Protein AF-0000000066234831 (afdb_homodimer)

Structure (mmCIF, N/CA/C/O backbone):
data_AF-0000000066234831-model_v1
#
loop_
_entity.id
_entity.type
_entity.pdbx_description
1 polymer 'Tryptophan--tRNA ligase'
#
loop_
_atom_site.group_PDB
_atom_site.id
_atom_site.type_symbol
_atom_site.label_atom_id
_atom_site.label_alt_id
_atom_site.label_comp_id
_atom_site.label_asym_id
_atom_site.label_entity_id
_atom_site.label_seq_id
_atom_site.pdbx_PDB_ins_code
_atom_site.Cartn_x
_atom_site.Cartn_y
_atom_site.Cartn_z
_atom_site.occupancy
_atom_site.B_iso_or_equiv
_atom_site.auth_seq_id
_atom_site.auth_comp_id
_atom_site.auth_asym_id
_atom_site.auth_atom_id
_atom_site.pdbx_PDB_model_num
ATOM 1 N N . MET A 1 1 ? -23.703 8.008 25.609 1 49.97 1 MET A N 1
ATOM 2 C CA . MET A 1 1 ? -23.672 7.957 24.156 1 49.97 1 MET A CA 1
ATOM 3 C C . MET A 1 1 ? -22.25 8.016 23.625 1 49.97 1 MET A C 1
ATOM 5 O O . MET A 1 1 ? -21.375 8.617 24.266 1 49.97 1 MET A O 1
ATOM 9 N N . GLN A 1 2 ? -21.672 7.133 22.672 1 74.75 2 GLN A N 1
ATOM 10 C CA . GLN A 1 2 ? -20.266 7.074 22.25 1 74.75 2 GLN A CA 1
ATOM 11 C C . GLN A 1 2 ? -19.859 8.367 21.531 1 74.75 2 GLN A C 1
ATOM 13 O O . GLN A 1 2 ? -20.625 8.898 20.719 1 74.75 2 GLN A O 1
ATOM 18 N N . ARG A 1 3 ? -18.875 9.148 22.031 1 91.75 3 ARG A N 1
ATOM 19 C CA . ARG A 1 3 ? -18.359 10.375 21.422 1 91.75 3 ARG A CA 1
ATOM 20 C C . ARG A 1 3 ? -18.031 10.156 19.953 1 91.75 3 ARG A C 1
ATOM 22 O O . ARG A 1 3 ? -17.453 9.125 19.578 1 91.75 3 ARG A O 1
ATOM 29 N N . PRO A 1 4 ? -18.562 11.195 19.141 1 95.94 4 PRO A N 1
ATOM 30 C CA . PRO A 1 4 ? -18.156 11.07 17.734 1 95.94 4 PRO A CA 1
ATOM 31 C C . PRO A 1 4 ? -16.641 11.062 17.562 1 95.94 4 PRO A C 1
ATOM 33 O O . PRO A 1 4 ? -15.93 11.758 18.281 1 95.94 4 PRO A O 1
ATOM 36 N N . ARG A 1 5 ? -16.203 10.328 16.594 1 97.31 5 ARG A N 1
ATOM 37 C CA . ARG A 1 5 ? -14.766 10.195 16.344 1 97.31 5 ARG A CA 1
ATOM 38 C C . ARG A 1 5 ? -14.312 11.164 15.25 1 97.31 5 ARG A C 1
ATOM 40 O O . ARG A 1 5 ? -15.008 11.352 14.25 1 97.31 5 ARG A O 1
ATOM 47 N N . VAL A 1 6 ? -13.18 11.812 15.547 1 96.5 6 VAL A N 1
ATOM 48 C CA . VAL A 1 6 ? -12.594 12.75 14.594 1 96.5 6 VAL A CA 1
ATOM 49 C C . VAL A 1 6 ? -11.156 12.344 14.289 1 96.5 6 VAL A C 1
ATOM 51 O O . VAL A 1 6 ? -10.414 11.93 15.188 1 96.5 6 VAL A O 1
ATOM 54 N N . LEU A 1 7 ? -10.781 12.352 13.039 1 96.81 7 LEU A N 1
ATOM 55 C CA . LEU A 1 7 ? -9.414 12.102 12.609 1 96.81 7 LEU A CA 1
ATOM 56 C C . LEU A 1 7 ? -8.82 13.32 11.914 1 96.81 7 LEU A C 1
ATOM 58 O O . LEU A 1 7 ? -9.461 13.914 11.039 1 96.81 7 LEU A O 1
ATOM 62 N N . SER A 1 8 ? -7.664 13.703 12.312 1 95.06 8 SER A N 1
ATOM 63 C CA . SER A 1 8 ? -6.906 14.781 11.672 1 95.06 8 SER A CA 1
ATOM 64 C C . SER A 1 8 ? -5.418 14.445 11.617 1 95.06 8 SER A C 1
ATOM 66 O O . SER A 1 8 ? -4.957 13.523 12.289 1 95.06 8 SER A O 1
ATOM 68 N N . GLY A 1 9 ? -4.719 15.117 10.82 1 94 9 GLY A N 1
ATOM 69 C CA . GLY A 1 9 ? -3.285 14.891 10.727 1 94 9 GLY A CA 1
ATOM 70 C C . GLY A 1 9 ? -2.576 15.898 9.852 1 94 9 GLY A C 1
ATOM 71 O O . GLY A 1 9 ? -3.211 16.594 9.047 1 94 9 GLY A O 1
ATOM 72 N N . VAL A 1 10 ? -1.325 16.031 10.039 1 93.81 10 VAL A N 1
ATOM 73 C CA . VAL A 1 10 ? -0.481 16.922 9.258 1 93.81 10 VAL A CA 1
ATOM 74 C C . VAL A 1 10 ? 0.797 16.203 8.844 1 93.81 10 VAL A C 1
ATOM 76 O O . VAL A 1 10 ? 1.277 15.32 9.555 1 93.81 10 VAL A O 1
ATOM 79 N N . GLN A 1 11 ? 1.271 16.516 7.672 1 95 11 GLN A N 1
ATOM 80 C CA . GLN A 1 11 ? 2.57 16 7.242 1 95 11 GLN A CA 1
ATOM 81 C C . GLN A 1 11 ? 3.697 16.609 8.078 1 95 11 GLN A C 1
ATOM 83 O O . GLN A 1 11 ? 3.635 17.766 8.469 1 95 11 GLN A O 1
ATOM 88 N N . PRO A 1 12 ? 4.738 15.797 8.281 1 95.38 12 PRO A N 1
ATOM 89 C CA . PRO A 1 12 ? 5.898 16.312 9.016 1 95.38 12 PRO A CA 1
ATOM 90 C C . PRO A 1 12 ? 6.801 17.188 8.148 1 95.38 12 PRO A C 1
ATOM 92 O O . PRO A 1 12 ? 7.586 16.672 7.352 1 95.38 12 PRO A O 1
ATOM 95 N N . THR A 1 13 ? 6.715 18.453 8.008 1 80.25 13 THR A N 1
ATOM 96 C CA . THR A 1 13 ? 7.5 19.344 7.164 1 80.25 13 THR A CA 1
ATOM 97 C C . THR A 1 13 ? 8.469 20.172 8.008 1 80.25 13 THR A C 1
ATOM 99 O O . THR A 1 13 ? 9.32 20.875 7.465 1 80.25 13 THR A O 1
ATOM 102 N N . GLY A 1 14 ? 8.672 20.016 9.133 1 70.12 14 GLY A N 1
ATOM 103 C CA . GLY A 1 14 ? 9.539 20.797 10 1 70.12 14 GLY A CA 1
ATOM 104 C C . GLY A 1 14 ? 9.141 22.25 10.086 1 70.12 14 GLY A C 1
ATOM 105 O O . GLY A 1 14 ? 9.75 23.031 10.836 1 70.12 14 GLY A O 1
ATOM 106 N N . ALA A 1 15 ? 8.141 22.703 9.375 1 82.38 15 ALA A N 1
ATOM 107 C CA . ALA A 1 15 ? 7.863 24.141 9.305 1 82.38 15 ALA A CA 1
ATOM 108 C C . ALA A 1 15 ? 6.367 24.406 9.438 1 82.38 15 ALA A C 1
ATOM 110 O O . ALA A 1 15 ? 5.797 25.156 8.641 1 82.38 15 ALA A O 1
ATOM 111 N N . LEU A 1 16 ? 5.789 23.922 10.539 1 93.31 16 LEU A N 1
ATOM 112 C CA . LEU A 1 16 ? 4.414 24.328 10.789 1 93.31 16 LEU A CA 1
ATOM 113 C C . LEU A 1 16 ? 4.328 25.828 11.016 1 93.31 16 LEU A C 1
ATOM 115 O O . LEU A 1 16 ? 5.156 26.406 11.727 1 93.31 16 LEU A O 1
ATOM 119 N N . HIS A 1 17 ? 3.406 26.422 10.312 1 95.5 17 HIS A N 1
ATOM 120 C CA . HIS A 1 17 ? 3.295 27.875 10.383 1 95.5 17 HIS A CA 1
ATOM 121 C C . HIS A 1 17 ? 1.968 28.297 11.008 1 95.5 17 HIS A C 1
ATOM 123 O O . HIS A 1 17 ? 1.167 27.453 11.406 1 95.5 17 HIS A O 1
ATOM 129 N N . LEU A 1 18 ? 1.763 29.594 11.117 1 95.5 18 LEU A N 1
ATOM 130 C CA . LEU A 1 18 ? 0.588 30.172 11.766 1 95.5 18 LEU A CA 1
ATOM 131 C C . LEU A 1 18 ? -0.695 29.656 11.133 1 95.5 18 LEU A C 1
ATOM 133 O O . LEU A 1 18 ? -1.692 29.422 11.82 1 95.5 18 LEU A O 1
ATOM 137 N N . GLY A 1 19 ? -0.653 29.484 9.82 1 92.06 19 GLY A N 1
ATOM 138 C CA . GLY A 1 19 ? -1.815 28.953 9.125 1 92.06 19 GLY A CA 1
ATOM 139 C C . GLY A 1 19 ? -2.221 27.578 9.594 1 92.06 19 GLY A C 1
ATOM 140 O O . GLY A 1 19 ? -3.41 27.281 9.742 1 92.06 19 GLY A O 1
ATOM 141 N N . ASN A 1 20 ? -1.283 26.703 9.867 1 92.19 20 ASN A N 1
ATOM 142 C CA . ASN A 1 20 ? -1.562 25.375 10.383 1 92.19 20 ASN A CA 1
ATOM 143 C C . ASN A 1 20 ? -2.195 25.438 11.773 1 92.19 20 ASN A C 1
ATOM 145 O O . ASN A 1 20 ? -3.16 24.719 12.047 1 92.19 20 ASN A O 1
ATOM 149 N N . TRP A 1 21 ? -1.609 26.281 12.57 1 93.75 21 TRP A N 1
ATOM 150 C CA . TRP A 1 21 ? -2.043 26.375 13.961 1 93.75 21 TRP A CA 1
ATOM 151 C C . TRP A 1 21 ? -3.42 27.016 14.062 1 93.75 21 TRP A C 1
ATOM 153 O O . TRP A 1 21 ? -4.355 26.422 14.594 1 93.75 21 TRP A O 1
ATOM 163 N N . LEU A 1 22 ? -3.594 28.141 13.492 1 91.69 22 LEU A N 1
ATOM 164 C CA . LEU A 1 22 ? -4.828 28.906 13.633 1 91.69 22 LEU A CA 1
ATOM 165 C C . LEU A 1 22 ? -5.934 28.328 12.758 1 91.69 22 LEU A C 1
ATOM 167 O O . LEU A 1 22 ? -7.117 28.484 13.055 1 91.69 22 LEU A O 1
ATOM 171 N N . GLY A 1 23 ? -5.52 27.625 11.742 1 87.38 23 GLY A N 1
ATOM 172 C CA . GLY A 1 23 ? -6.492 27.094 10.797 1 87.38 23 GLY A CA 1
ATOM 173 C C . GLY A 1 23 ? -6.93 25.672 11.133 1 87.38 23 GLY A C 1
ATOM 174 O O . GLY A 1 23 ? -7.992 25.234 10.695 1 87.38 23 GLY A O 1
ATOM 175 N N . ALA A 1 24 ? -6.125 24.969 11.891 1 89.19 24 ALA A N 1
ATOM 176 C CA . ALA A 1 24 ? -6.43 23.547 12.062 1 89.19 24 ALA A CA 1
ATOM 177 C C . ALA A 1 24 ? -6.172 23.094 13.5 1 89.19 24 ALA A C 1
ATOM 179 O O . ALA A 1 24 ? -7.109 22.812 14.242 1 89.19 24 ALA A O 1
ATOM 180 N N . ILE A 1 25 ? -5.031 23.172 13.992 1 92.56 25 ILE A N 1
ATOM 181 C CA . ILE A 1 25 ? -4.633 22.547 15.25 1 92.56 25 ILE A CA 1
ATOM 182 C C . ILE A 1 25 ? -5.426 23.141 16.406 1 92.56 25 ILE A C 1
ATOM 184 O O . ILE A 1 25 ? -5.891 22.406 17.281 1 92.56 25 ILE A O 1
ATOM 188 N N . ARG A 1 26 ? -5.566 24.438 16.422 1 90.94 26 ARG A N 1
ATOM 189 C CA . ARG A 1 26 ? -6.336 25.078 17.484 1 90.94 26 ARG A CA 1
ATOM 190 C C . ARG A 1 26 ? -7.75 24.516 17.562 1 90.94 26 ARG A C 1
ATOM 192 O O . ARG A 1 26 ? -8.297 24.344 18.641 1 90.94 26 ARG A O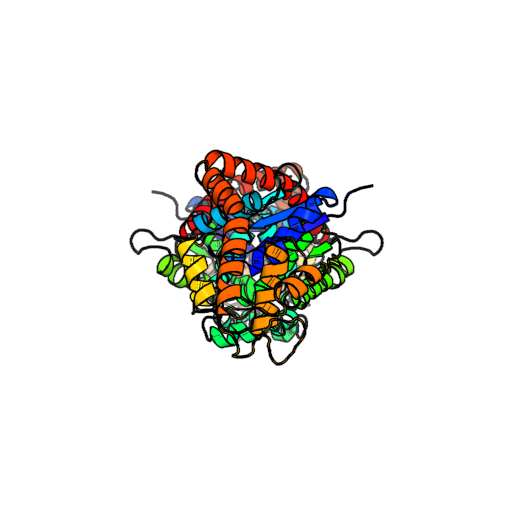 1
ATOM 199 N N . ASN A 1 27 ? -8.289 24.266 16.406 1 89.31 27 ASN A N 1
ATOM 200 C CA . ASN A 1 27 ? -9.625 23.688 16.344 1 89.31 27 ASN A CA 1
ATOM 201 C C . ASN A 1 27 ? -9.648 22.25 16.875 1 89.31 27 ASN A C 1
ATOM 203 O O . ASN A 1 27 ? -10.617 21.844 17.516 1 89.31 27 ASN A O 1
ATOM 207 N N . TRP A 1 28 ? -8.641 21.5 16.609 1 93.06 28 TRP A N 1
ATOM 208 C CA . TRP A 1 28 ? -8.539 20.141 17.125 1 93.06 28 TRP A CA 1
ATOM 209 C C . TRP A 1 28 ? -8.516 20.141 18.641 1 93.06 28 TRP A C 1
ATOM 211 O O . TRP A 1 28 ? -9.102 19.266 19.281 1 93.06 28 TRP A O 1
ATOM 221 N N . VAL A 1 29 ? -7.793 21.109 19.172 1 94.06 29 VAL A N 1
ATOM 222 C CA . VAL A 1 29 ? -7.699 21.234 20.625 1 94.06 29 VAL A CA 1
ATOM 223 C C . VAL A 1 29 ? -9.094 21.438 21.219 1 94.06 29 VAL A C 1
ATOM 225 O O . VAL A 1 29 ? -9.43 20.844 22.234 1 94.06 29 VAL A O 1
ATOM 228 N N . ASP A 1 30 ? -9.875 22.188 20.516 1 90.62 30 ASP A N 1
ATOM 229 C CA . ASP A 1 30 ? -11.234 22.453 20.984 1 90.62 30 ASP A CA 1
ATOM 230 C C . ASP A 1 30 ? -12.102 21.188 20.891 1 90.62 30 ASP A C 1
ATOM 232 O O . ASP A 1 30 ? -12.961 20.969 21.75 1 90.62 30 ASP A O 1
ATOM 236 N N . LEU A 1 31 ? -11.867 20.375 19.969 1 92.69 31 LEU A N 1
ATOM 237 C CA . LEU A 1 31 ? -12.695 19.203 19.672 1 92.69 31 LEU A CA 1
ATOM 238 C C . LEU A 1 31 ? -12.43 18.078 20.688 1 92.69 31 LEU A C 1
ATOM 240 O O . LEU A 1 31 ? -13.281 17.219 20.906 1 92.69 31 LEU A O 1
ATOM 244 N N . GLN A 1 32 ? -11.242 18.062 21.297 1 94.31 32 GLN A N 1
ATOM 245 C CA . GLN A 1 32 ? -10.82 16.891 22.062 1 94.31 32 GLN A CA 1
ATOM 246 C C . GLN A 1 32 ? -11.672 16.719 23.312 1 94.31 32 GLN A C 1
ATOM 248 O O . GLN A 1 32 ? -11.688 15.648 23.922 1 94.31 32 GLN A O 1
ATOM 253 N N . SER A 1 33 ? -12.438 17.75 23.719 1 92.56 33 SER A N 1
ATOM 254 C CA . SER A 1 33 ? -13.289 17.656 24.891 1 92.56 33 SER A CA 1
ATOM 255 C C . SER A 1 33 ? -14.633 17 24.562 1 92.56 33 SER A C 1
ATOM 257 O O . SER A 1 33 ? -15.25 16.359 25.406 1 92.56 33 SER A O 1
ATOM 259 N N . SER A 1 34 ? -15.055 17.078 23.359 1 94.62 34 SER A N 1
ATOM 260 C CA . SER A 1 34 ? -16.391 16.609 22.984 1 94.62 34 SER A CA 1
ATOM 261 C C . SER A 1 34 ? -16.312 15.414 22.031 1 94.62 34 SER A C 1
ATOM 263 O O . SER A 1 34 ? -17.312 14.727 21.812 1 94.62 34 SER A O 1
ATOM 265 N N . HIS A 1 35 ? -15.164 15.188 21.484 1 95.88 35 HIS A N 1
ATOM 266 C CA . HIS A 1 35 ? -14.992 14.133 20.5 1 95.88 35 HIS A CA 1
ATOM 267 C C . HIS A 1 35 ? -13.875 13.172 20.906 1 95.88 35 HIS A C 1
ATOM 269 O O . HIS A 1 35 ? -13.023 13.523 21.719 1 95.88 35 HIS A O 1
ATOM 275 N N . ASP A 1 36 ? -13.969 11.914 20.422 1 96.25 36 ASP A N 1
ATOM 276 C CA . ASP A 1 36 ? -12.812 11.016 20.391 1 96.25 36 ASP A CA 1
ATOM 277 C C . ASP A 1 36 ? -11.867 11.359 19.25 1 96.25 36 ASP A C 1
ATOM 279 O O . ASP A 1 36 ? -12.172 11.094 18.078 1 96.25 36 ASP A O 1
ATOM 283 N N . THR A 1 37 ? -10.742 11.93 19.609 1 96.62 37 THR A N 1
ATOM 284 C CA . THR A 1 37 ? -9.922 12.555 18.562 1 96.62 37 THR A CA 1
ATOM 285 C C . THR A 1 37 ? -8.664 11.734 18.312 1 96.62 37 THR A C 1
ATOM 287 O O . THR A 1 37 ? -7.977 11.32 19.25 1 96.62 37 THR A O 1
ATOM 290 N N . TYR A 1 38 ? -8.414 11.445 17.109 1 97.88 38 TYR A N 1
ATOM 291 C CA . TYR A 1 38 ? -7.164 10.891 16.594 1 97.88 38 TYR A CA 1
ATOM 292 C C . TYR A 1 38 ? -6.371 11.945 15.836 1 97.88 38 TYR A C 1
ATOM 294 O O . TYR A 1 38 ? -6.898 12.586 14.922 1 97.88 38 TYR A O 1
ATOM 302 N N . VAL A 1 39 ? -5.203 12.133 16.203 1 97.62 39 VAL A N 1
ATOM 303 C CA . VAL A 1 39 ? -4.324 13.094 15.547 1 97.62 39 VAL A CA 1
ATOM 304 C C . VAL A 1 39 ? -3.047 12.398 15.094 1 97.62 39 VAL A C 1
ATOM 306 O O . VAL A 1 39 ? -2.256 11.938 15.914 1 97.62 39 VAL A O 1
ATOM 309 N N . CYS A 1 40 ? -2.803 12.445 13.805 1 97.81 40 CYS A N 1
ATOM 310 C CA . CYS A 1 40 ? -1.783 11.594 13.203 1 97.81 40 CYS A CA 1
ATOM 311 C C . CYS A 1 40 ? -0.708 12.43 12.523 1 97.81 40 CYS A C 1
ATOM 313 O O . CYS A 1 40 ? -1.019 13.359 11.773 1 97.81 40 CYS A O 1
ATOM 315 N N . VAL A 1 41 ? 0.567 12.203 12.859 1 98.06 41 VAL A N 1
ATOM 316 C CA . VAL A 1 41 ? 1.643 12.688 12 1 98.06 41 VAL A CA 1
ATOM 317 C C . VAL A 1 41 ? 1.741 11.812 10.75 1 98.06 41 VAL A C 1
ATOM 319 O O . VAL A 1 41 ? 2.168 10.656 10.828 1 98.06 41 VAL A O 1
ATOM 322 N N . VAL A 1 42 ? 1.353 12.328 9.641 1 98 42 VAL A N 1
ATOM 323 C CA . VAL A 1 42 ? 1.165 11.492 8.453 1 98 42 VAL A CA 1
ATOM 324 C C . VAL A 1 42 ? 2.451 11.469 7.633 1 98 42 VAL A C 1
ATOM 326 O O . VAL A 1 42 ? 2.496 11.984 6.516 1 98 42 VAL A O 1
ATOM 329 N N . ASP A 1 43 ? 3.41 10.734 8.117 1 98.19 43 ASP A N 1
ATOM 330 C CA . ASP A 1 43 ? 4.754 10.727 7.547 1 98.19 43 ASP A CA 1
ATOM 331 C C . ASP A 1 43 ? 4.812 9.852 6.293 1 98.19 43 ASP A C 1
ATOM 333 O O . ASP A 1 43 ? 5.73 9.984 5.48 1 98.19 43 ASP A O 1
ATOM 337 N N . LEU A 1 44 ? 3.879 8.93 6.031 1 98.69 44 LEU A N 1
ATOM 338 C CA . LEU A 1 44 ? 3.826 8.195 4.773 1 98.69 44 LEU A CA 1
ATOM 339 C C . LEU A 1 44 ? 3.473 9.117 3.615 1 98.69 44 LEU A C 1
ATOM 341 O O . LEU A 1 44 ? 3.938 8.914 2.49 1 98.69 44 LEU A O 1
ATOM 345 N N . HIS A 1 45 ? 2.689 10.078 3.912 1 97.5 45 HIS A N 1
ATOM 346 C CA . HIS A 1 45 ? 2.338 11.062 2.891 1 97.5 45 HIS A CA 1
ATOM 347 C C . HIS A 1 45 ? 3.529 11.953 2.549 1 97.5 45 HIS A C 1
ATOM 349 O O . HIS A 1 45 ? 3.658 12.414 1.412 1 97.5 45 HIS A O 1
ATOM 355 N N . ALA A 1 46 ? 4.391 12.188 3.469 1 96.06 46 ALA A N 1
ATOM 356 C CA . ALA A 1 46 ? 5.5 13.125 3.322 1 96.06 46 ALA A CA 1
ATOM 357 C C . ALA A 1 46 ? 6.48 12.648 2.254 1 96.06 46 ALA A C 1
ATOM 359 O O . ALA A 1 46 ? 7.227 13.453 1.688 1 96.06 46 ALA A O 1
ATOM 360 N N . ILE A 1 47 ? 6.449 11.367 1.937 1 96.62 47 ILE A N 1
ATOM 361 C CA . ILE A 1 47 ? 7.477 10.852 1.039 1 96.62 47 ILE A CA 1
ATOM 362 C C . ILE A 1 47 ? 6.898 10.68 -0.365 1 96.62 47 ILE A C 1
ATOM 364 O O . ILE A 1 47 ? 7.52 10.062 -1.229 1 96.62 47 ILE A O 1
ATOM 368 N N . THR A 1 48 ? 5.699 11.164 -0.633 1 95.44 48 THR A N 1
ATOM 369 C CA . THR A 1 48 ? 5.109 11.133 -1.967 1 95.44 48 THR A CA 1
ATOM 370 C C . THR A 1 48 ? 5.762 12.172 -2.871 1 95.44 48 THR A C 1
ATOM 372 O O . THR A 1 48 ? 5.57 12.156 -4.09 1 95.44 48 THR A O 1
ATOM 375 N N . VAL A 1 49 ? 6.508 13.133 -2.307 1 90 49 VAL A N 1
ATOM 376 C CA . VAL A 1 49 ? 7.371 14.102 -2.979 1 90 49 VAL A CA 1
ATOM 377 C C . VAL A 1 49 ? 8.797 13.977 -2.447 1 90 49 VAL A C 1
ATOM 379 O O . VAL A 1 49 ? 9.031 13.336 -1.422 1 90 49 VAL A O 1
ATOM 382 N N . PRO A 1 50 ? 9.75 14.477 -3.215 1 89.62 50 PRO A N 1
ATOM 383 C CA . PRO A 1 50 ? 11.125 14.375 -2.713 1 89.62 50 PRO A CA 1
ATOM 384 C C . PRO A 1 50 ? 11.273 14.898 -1.284 1 89.62 50 PRO A C 1
ATOM 386 O O . PRO A 1 50 ? 10.688 15.922 -0.937 1 89.62 50 PRO A O 1
ATOM 389 N N . HIS A 1 51 ? 11.953 14.125 -0.432 1 93.06 51 HIS A N 1
ATOM 390 C CA . HIS A 1 51 ? 12.156 14.492 0.964 1 93.06 51 HIS A CA 1
ATOM 391 C C . HIS A 1 51 ? 13.609 14.273 1.39 1 93.06 51 HIS A C 1
ATOM 393 O O . HIS A 1 51 ? 14.391 13.664 0.654 1 93.06 51 HIS A O 1
ATOM 399 N N . ASP A 1 52 ? 13.969 14.875 2.479 1 94.81 52 ASP A N 1
ATOM 400 C CA . ASP A 1 52 ? 15.289 14.664 3.072 1 94.81 52 ASP A CA 1
ATOM 401 C C . ASP A 1 52 ? 15.242 13.594 4.156 1 94.81 52 ASP A C 1
ATOM 403 O O . ASP A 1 52 ? 14.75 13.836 5.262 1 94.81 52 ASP A O 1
ATOM 407 N N . PRO A 1 53 ? 15.789 12.383 3.854 1 96.56 53 PRO A N 1
ATOM 408 C CA . PRO A 1 53 ? 15.719 11.273 4.809 1 96.56 53 PRO A CA 1
ATOM 409 C C . PRO A 1 53 ? 16.359 11.609 6.156 1 96.56 53 PRO A C 1
ATOM 411 O O . PRO A 1 53 ? 15.977 11.047 7.184 1 96.56 53 PRO A O 1
ATOM 414 N N . GLU A 1 54 ? 17.266 12.523 6.188 1 96.06 54 GLU A N 1
ATOM 415 C CA . GLU A 1 54 ? 17.984 12.867 7.418 1 96.06 54 GLU A CA 1
ATOM 416 C C . GLU A 1 54 ? 17.109 13.703 8.344 1 96.06 54 GLU A C 1
ATOM 418 O O . GLU A 1 54 ? 17.406 13.844 9.531 1 96.06 54 GLU A O 1
ATOM 423 N N . ARG A 1 55 ? 16 14.188 7.805 1 96.06 55 ARG A N 1
ATOM 424 C CA . ARG A 1 55 ? 15.211 15.133 8.578 1 96.06 55 ARG A CA 1
ATOM 425 C C . ARG A 1 55 ? 13.852 14.555 8.93 1 96.06 55 ARG A C 1
ATOM 427 O O . ARG A 1 55 ? 13.172 15.047 9.828 1 96.06 55 ARG A O 1
ATOM 434 N N . LEU A 1 56 ? 13.469 13.516 8.25 1 97.25 56 LEU A N 1
ATOM 435 C CA . LEU A 1 56 ? 12.086 13.039 8.336 1 97.25 56 LEU A CA 1
ATOM 436 C C . LEU A 1 56 ? 11.734 12.625 9.758 1 97.25 56 LEU A C 1
ATOM 438 O O . LEU A 1 56 ? 10.688 13.008 10.281 1 97.25 56 LEU A O 1
ATOM 442 N N . ALA A 1 57 ? 12.594 11.844 10.445 1 96.88 57 ALA A N 1
ATOM 443 C CA . ALA A 1 57 ? 12.328 11.383 11.805 1 96.88 57 ALA A CA 1
ATOM 444 C C . ALA A 1 57 ? 12.203 12.555 12.766 1 96.88 57 ALA A C 1
ATOM 446 O O . ALA A 1 57 ? 11.258 12.625 13.555 1 96.88 57 ALA A O 1
ATOM 447 N N . GLU A 1 58 ? 13.133 13.492 12.664 1 95.81 58 GLU A N 1
ATOM 448 C CA . GLU A 1 58 ? 13.125 14.664 13.531 1 95.81 58 GLU A CA 1
ATOM 449 C C . GLU A 1 58 ? 11.898 15.539 13.273 1 95.81 58 GLU A C 1
ATOM 451 O O . GLU A 1 58 ? 11.312 16.078 14.211 1 95.81 58 GLU A O 1
ATOM 456 N N . GLU A 1 59 ? 11.555 15.688 12.047 1 96.19 59 GLU A N 1
ATOM 457 C CA . GLU A 1 59 ? 10.383 16.484 11.695 1 96.19 59 GLU A CA 1
ATOM 458 C C . GLU A 1 59 ? 9.094 15.82 12.195 1 96.19 59 GLU A C 1
ATOM 460 O O . GLU A 1 59 ? 8.148 16.5 12.578 1 96.19 59 GLU A O 1
ATOM 465 N N . SER A 1 60 ? 9.07 14.477 12.18 1 97.25 60 SER A N 1
ATOM 466 C CA . SER A 1 60 ? 7.926 13.758 12.727 1 97.25 60 SER A CA 1
ATOM 467 C C . SER A 1 60 ? 7.793 13.992 14.227 1 97.25 60 SER A C 1
ATOM 469 O O . SER A 1 60 ? 6.707 14.297 14.719 1 97.25 60 SER A O 1
ATOM 471 N N . LEU A 1 61 ? 8.906 13.922 14.953 1 96.44 61 LEU A N 1
ATOM 472 C CA . LEU A 1 61 ? 8.898 14.172 16.391 1 96.44 61 LEU A CA 1
ATOM 473 C C . LEU A 1 61 ? 8.523 15.625 16.688 1 96.44 61 LEU A C 1
ATOM 475 O O . LEU A 1 61 ? 7.75 15.891 17.609 1 96.44 61 LEU A O 1
ATOM 479 N N . SER A 1 62 ? 9.102 16.484 15.898 1 96.5 62 SER A N 1
ATOM 480 C CA . SER A 1 62 ? 8.828 17.906 16.062 1 96.5 62 SER A CA 1
ATOM 481 C C . SER A 1 62 ? 7.348 18.203 15.875 1 96.5 62 SER A C 1
ATOM 483 O O . SER A 1 62 ? 6.758 18.953 16.656 1 96.5 62 SER A O 1
ATOM 485 N N . THR A 1 63 ? 6.754 17.625 14.852 1 97.19 63 THR A N 1
ATOM 486 C CA . THR A 1 63 ? 5.336 17.828 14.578 1 97.19 63 THR A CA 1
ATOM 487 C C . THR A 1 63 ? 4.48 17.297 15.727 1 97.19 63 THR A C 1
ATOM 489 O O . THR A 1 63 ? 3.547 17.969 16.172 1 97.19 63 THR A O 1
ATOM 492 N N . ALA A 1 64 ? 4.809 16.141 16.234 1 97.19 64 ALA A N 1
ATOM 493 C CA . ALA A 1 64 ? 4.094 15.578 17.375 1 97.19 64 ALA A CA 1
ATOM 494 C C . ALA A 1 64 ? 4.23 16.469 18.609 1 97.19 64 ALA A C 1
ATOM 496 O O . ALA A 1 64 ? 3.25 16.734 19.312 1 97.19 64 ALA A O 1
ATOM 497 N N . ALA A 1 65 ? 5.461 16.953 18.844 1 97.19 65 ALA A N 1
ATOM 498 C CA . ALA A 1 65 ? 5.711 17.844 19.969 1 97.19 65 ALA A CA 1
ATOM 499 C C . ALA A 1 65 ? 4.887 19.125 19.828 1 97.19 65 ALA A C 1
ATOM 501 O O . ALA A 1 65 ? 4.375 19.656 20.828 1 97.19 65 ALA A O 1
ATOM 502 N N . LEU A 1 66 ? 4.73 19.594 18.641 1 97.31 66 LEU A N 1
ATOM 503 C CA . LEU A 1 66 ? 3.971 20.812 18.406 1 97.31 66 LEU A CA 1
ATOM 504 C C . LEU A 1 66 ? 2.482 20.578 18.641 1 97.31 66 LEU A C 1
ATOM 506 O O . LEU A 1 66 ? 1.778 21.469 19.125 1 97.31 66 LEU A O 1
ATOM 510 N N . TYR A 1 67 ? 1.946 19.312 18.281 1 97.19 67 TYR A N 1
ATOM 511 C CA . TYR A 1 67 ? 0.577 18.984 18.656 1 97.19 67 TYR A CA 1
ATOM 512 C C . TYR A 1 67 ? 0.349 19.188 20.141 1 97.19 67 TYR A C 1
ATOM 514 O O . TYR A 1 67 ? -0.598 19.859 20.547 1 97.19 67 TYR A O 1
ATOM 522 N N . LEU A 1 68 ? 1.259 18.656 20.891 1 97.69 68 LEU A N 1
ATOM 523 C CA . LEU A 1 68 ? 1.157 18.719 22.344 1 97.69 68 LEU A CA 1
ATOM 524 C C . LEU A 1 68 ? 1.332 20.141 22.844 1 97.69 68 LEU A C 1
ATOM 526 O O . LEU A 1 68 ? 0.565 20.609 23.703 1 97.69 68 LEU A O 1
ATOM 530 N N . ALA A 1 69 ? 2.314 20.828 22.266 1 97.44 69 ALA A N 1
ATOM 531 C CA . ALA A 1 69 ? 2.627 22.188 22.703 1 97.44 69 ALA A CA 1
ATOM 532 C C . ALA A 1 69 ? 1.467 23.141 22.406 1 97.44 69 ALA A C 1
ATOM 534 O O . ALA A 1 69 ? 1.253 24.109 23.125 1 97.44 69 ALA A O 1
ATOM 535 N N . CYS A 1 70 ? 0.71 22.812 21.359 1 96.88 70 CYS A N 1
ATOM 536 C CA . CYS A 1 70 ? -0.414 23.641 20.969 1 96.88 70 CYS A CA 1
ATOM 537 C C . CYS A 1 70 ? -1.648 23.344 21.797 1 96.88 70 CYS A C 1
ATOM 539 O O . CYS A 1 70 ? -2.678 24 21.656 1 96.88 70 CYS A O 1
ATOM 541 N N . GLY A 1 71 ? -1.605 22.281 22.594 1 96.81 71 GLY A N 1
ATOM 542 C CA . GLY A 1 71 ? -2.688 22.094 23.547 1 96.81 71 GLY A CA 1
ATOM 543 C C . GLY A 1 71 ? -3.357 20.734 23.438 1 96.81 71 GLY A C 1
ATOM 544 O O . GLY A 1 71 ? -4.277 20.438 24.203 1 96.81 71 GLY A O 1
ATOM 545 N N . MET A 1 72 ? -2.916 19.922 22.516 1 97.25 72 MET A N 1
ATOM 546 C CA . MET A 1 72 ? -3.453 18.562 22.469 1 97.25 72 MET A CA 1
ATOM 547 C C . MET A 1 72 ? -3.064 17.781 23.719 1 97.25 72 MET A C 1
ATOM 549 O O . MET A 1 72 ? -1.9 17.781 24.125 1 97.25 72 MET A O 1
ATOM 553 N N . ASP A 1 73 ? -4.02 17.156 24.312 1 97.56 73 ASP A N 1
ATOM 554 C CA . ASP A 1 73 ? -3.816 16.406 25.547 1 97.56 73 ASP A CA 1
ATOM 555 C C . ASP A 1 73 ? -3.775 14.906 25.281 1 97.56 73 ASP A C 1
ATOM 557 O O . ASP A 1 73 ? -4.797 14.297 24.938 1 97.56 73 ASP A O 1
ATOM 561 N N . PRO A 1 74 ? -2.631 14.297 25.5 1 97.12 74 PRO A N 1
ATOM 562 C CA . PRO A 1 74 ? -2.49 12.867 25.188 1 97.12 74 PRO A CA 1
ATOM 563 C C . PRO A 1 74 ? -3.418 11.984 26.016 1 97.12 74 PRO A C 1
ATOM 565 O O . PRO A 1 74 ? -3.598 10.805 25.703 1 97.12 74 PRO A O 1
ATOM 568 N N . ASP A 1 75 ? -3.984 12.477 27.031 1 96.12 75 ASP A N 1
ATOM 569 C CA . ASP A 1 75 ? -4.941 11.711 27.828 1 96.12 75 ASP A CA 1
ATOM 570 C C . ASP A 1 75 ? -6.336 11.766 27.219 1 96.12 75 ASP A C 1
ATOM 572 O O . ASP A 1 75 ? -7.195 10.945 27.547 1 96.12 75 ASP A O 1
ATOM 576 N N . LEU A 1 76 ? -6.57 12.742 26.375 1 95.62 76 LEU A N 1
ATOM 577 C CA . LEU A 1 76 ? -7.895 12.938 25.797 1 95.62 76 LEU A CA 1
ATOM 578 C C . LEU A 1 76 ? -7.918 12.508 24.328 1 95.62 76 LEU A C 1
ATOM 580 O O . LEU A 1 76 ? -8.992 12.289 23.766 1 95.62 76 LEU A O 1
ATOM 584 N N . CYS A 1 77 ? -6.781 12.461 23.719 1 96.38 77 CYS A N 1
ATOM 585 C CA . CYS A 1 77 ? -6.723 12.141 22.297 1 96.38 77 CYS A CA 1
ATOM 586 C C . CYS A 1 77 ? -5.602 11.148 22 1 96.38 77 CYS A C 1
ATOM 588 O O . CYS A 1 77 ? -4.73 10.922 22.844 1 96.38 77 CYS A O 1
ATOM 590 N N . SER A 1 78 ? -5.656 10.492 20.859 1 97.81 78 SER A N 1
ATOM 591 C CA . SER A 1 78 ? -4.613 9.586 20.391 1 97.81 78 SER A CA 1
ATOM 592 C C . SER A 1 78 ? -3.686 10.273 19.406 1 97.81 78 SER A C 1
ATOM 594 O O . SER A 1 78 ? -4.074 10.531 18.266 1 97.81 78 SER A O 1
ATOM 596 N N . ILE A 1 79 ? -2.514 10.594 19.844 1 98.25 79 ILE A N 1
ATOM 597 C CA . ILE A 1 79 ? -1.489 11.203 19 1 98.25 79 ILE A CA 1
ATOM 598 C C . ILE A 1 79 ? -0.466 10.141 18.578 1 98.25 79 ILE A C 1
ATOM 600 O O . ILE A 1 79 ? 0.127 9.477 19.438 1 98.25 79 ILE A O 1
ATOM 604 N N . PHE A 1 80 ? -0.291 9.953 17.297 1 98.44 80 PHE A N 1
ATOM 605 C CA . PHE A 1 80 ? 0.58 8.867 16.859 1 98.44 80 PHE A CA 1
ATOM 606 C C . PHE A 1 80 ? 1.183 9.164 15.5 1 98.44 80 PHE A C 1
ATOM 608 O O . PHE A 1 80 ? 0.828 10.156 14.859 1 98.44 80 PHE A O 1
ATOM 615 N N . VAL A 1 81 ? 2.16 8.375 15.07 1 98.5 81 VAL A N 1
ATOM 616 C CA . VAL A 1 81 ? 2.84 8.5 13.781 1 98.5 81 VAL A CA 1
ATOM 617 C C . VAL A 1 81 ? 2.289 7.469 12.805 1 98.5 81 VAL A C 1
ATOM 619 O O . VAL A 1 81 ? 2.225 6.277 13.125 1 98.5 81 VAL A O 1
ATOM 622 N N . GLN A 1 82 ? 1.921 7.863 11.664 1 98.69 82 GLN A N 1
ATOM 623 C CA . GLN A 1 82 ? 1.211 7.094 10.648 1 98.69 82 GLN A CA 1
ATOM 624 C C . GLN A 1 82 ? 1.944 5.793 10.328 1 98.69 82 GLN A C 1
ATOM 626 O O . GLN A 1 82 ? 1.353 4.715 10.375 1 98.69 82 GLN A O 1
ATOM 631 N N . SER A 1 83 ? 3.268 5.891 10.062 1 98.44 83 SER A N 1
ATOM 632 C CA . SER A 1 83 ? 4.059 4.766 9.57 1 98.44 83 SER A CA 1
ATOM 633 C C . SER A 1 83 ? 4.227 3.697 10.648 1 98.44 83 SER A C 1
ATOM 635 O O . SER A 1 83 ? 4.652 2.578 10.359 1 98.44 83 SER A O 1
ATOM 637 N N . GLN A 1 84 ? 3.859 3.998 11.867 1 98.19 84 GLN A N 1
ATOM 638 C CA . GLN A 1 84 ? 4.043 3.068 12.977 1 98.19 84 GLN A CA 1
ATOM 639 C C . GLN A 1 84 ? 2.799 2.207 13.188 1 98.19 84 GLN A C 1
ATOM 641 O O . GLN A 1 84 ? 2.791 1.313 14.031 1 98.19 84 GLN A O 1
ATOM 646 N N . VAL A 1 85 ? 1.776 2.438 12.445 1 98.38 85 VAL A N 1
ATOM 647 C CA . VAL A 1 85 ? 0.575 1.612 12.383 1 98.38 85 VAL A CA 1
ATOM 648 C C . VAL A 1 85 ? 0.454 0.978 11 1 98.38 85 VAL A C 1
ATOM 650 O O . VAL A 1 85 ? 0.044 1.638 10.047 1 98.38 85 VAL A O 1
ATOM 653 N N . SER A 1 86 ? 0.756 -0.314 10.875 1 98.19 86 SER A N 1
ATOM 654 C CA . SER A 1 86 ? 0.889 -1.001 9.594 1 98.19 86 SER A CA 1
ATOM 655 C C . SER A 1 86 ? -0.429 -1.002 8.828 1 98.19 86 SER A C 1
ATOM 657 O O . SER A 1 86 ? -0.438 -1.049 7.598 1 98.19 86 SER A O 1
ATOM 659 N N . ALA A 1 87 ? -1.531 -0.861 9.57 1 98.81 87 ALA A N 1
ATOM 660 C CA . ALA A 1 87 ? -2.865 -0.965 8.984 1 98.81 87 ALA A CA 1
ATOM 661 C C . ALA A 1 87 ? -3.07 0.084 7.895 1 98.81 87 ALA A C 1
ATOM 663 O O . ALA A 1 87 ? -3.818 -0.14 6.938 1 98.81 87 ALA A O 1
ATOM 664 N N . HIS A 1 88 ? -2.406 1.248 8.008 1 98.88 88 HIS A N 1
ATOM 665 C CA . HIS A 1 88 ? -2.559 2.309 7.02 1 98.88 88 HIS A CA 1
ATOM 666 C C . HIS A 1 88 ? -2.172 1.821 5.625 1 98.88 88 HIS A C 1
ATOM 668 O O . HIS A 1 88 ? -2.971 1.905 4.691 1 98.88 88 HIS A O 1
ATOM 674 N N . SER A 1 89 ? -0.999 1.217 5.504 1 98.88 89 SER A N 1
ATOM 675 C CA . SER A 1 89 ? -0.529 0.727 4.215 1 98.88 89 SER A CA 1
ATOM 676 C C . SER A 1 89 ? -1.337 -0.482 3.752 1 98.88 89 SER A C 1
ATOM 678 O O . SER A 1 89 ? -1.602 -0.64 2.559 1 98.88 89 SER A O 1
ATOM 680 N N . GLU A 1 90 ? -1.683 -1.358 4.688 1 98.81 90 GLU A N 1
ATOM 681 C CA . GLU A 1 90 ? -2.43 -2.566 4.352 1 98.81 90 GLU A CA 1
ATOM 682 C C . GLU A 1 90 ? -3.799 -2.227 3.77 1 98.81 90 GLU A C 1
ATOM 684 O O . GLU A 1 90 ? -4.184 -2.756 2.725 1 98.81 90 GLU A O 1
ATOM 689 N N . LEU A 1 91 ? -4.555 -1.342 4.465 1 98.94 91 LEU A N 1
ATOM 690 C CA . LEU A 1 91 ? -5.859 -0.952 3.941 1 98.94 91 LEU A CA 1
ATOM 691 C C . LEU A 1 91 ? -5.711 -0.197 2.625 1 98.94 91 LEU A C 1
ATOM 693 O O . LEU A 1 91 ? -6.551 -0.334 1.73 1 98.94 91 LEU A O 1
ATOM 697 N N . CYS A 1 92 ? -4.668 0.635 2.523 1 98.88 92 CYS A N 1
ATOM 698 C CA . CYS A 1 92 ? -4.434 1.353 1.276 1 98.88 92 CYS A CA 1
ATOM 699 C C . CYS A 1 92 ? -4.367 0.389 0.097 1 98.88 92 CYS A C 1
ATOM 701 O O . CYS A 1 92 ? -4.996 0.624 -0.937 1 98.88 92 CYS A O 1
ATOM 703 N N . TRP A 1 93 ? -3.646 -0.719 0.256 1 98.88 93 TRP A N 1
ATOM 704 C CA . TRP A 1 93 ? -3.553 -1.685 -0.834 1 98.88 93 TRP A CA 1
ATOM 705 C C . TRP A 1 93 ? -4.922 -2.26 -1.173 1 98.88 93 TRP A C 1
ATOM 707 O O . TRP A 1 93 ? -5.289 -2.361 -2.346 1 98.88 93 TRP A O 1
ATOM 717 N N . LEU A 1 94 ? -5.645 -2.682 -0.141 1 98.81 94 LEU A N 1
ATOM 718 C CA . LEU A 1 94 ? -6.965 -3.26 -0.372 1 98.81 94 LEU A CA 1
ATOM 719 C C . LEU A 1 94 ? -7.867 -2.279 -1.113 1 98.81 94 LEU A C 1
ATOM 721 O O . LEU A 1 94 ? -8.57 -2.662 -2.051 1 98.81 94 LEU A O 1
ATOM 725 N N . LEU A 1 95 ? -7.801 -1.005 -0.722 1 98.81 95 LEU A N 1
ATOM 726 C CA . LEU A 1 95 ? -8.625 0.014 -1.366 1 98.81 95 LEU A CA 1
ATOM 727 C C . LEU A 1 95 ? -8.141 0.278 -2.789 1 98.81 95 LEU A C 1
ATOM 729 O O . LEU A 1 95 ? -8.953 0.569 -3.676 1 98.81 95 LEU A O 1
ATOM 733 N N . ASN A 1 96 ? -6.82 0.239 -3.037 1 98.62 96 ASN A N 1
ATOM 734 C CA . ASN A 1 96 ? -6.285 0.383 -4.387 1 98.62 96 ASN A CA 1
ATOM 735 C C . ASN A 1 96 ? -6.938 -0.598 -5.355 1 98.62 96 ASN A C 1
ATOM 737 O O . ASN A 1 96 ? -7.184 -0.26 -6.516 1 98.62 96 ASN A O 1
ATOM 741 N N . CYS A 1 97 ? -7.223 -1.772 -4.887 1 98.12 97 CYS A N 1
ATOM 742 C CA . CYS A 1 97 ? -7.68 -2.857 -5.746 1 98.12 97 CYS A CA 1
ATOM 743 C C . CYS A 1 97 ? -9.148 -2.674 -6.121 1 98.12 97 CYS A C 1
ATOM 745 O O . CYS A 1 97 ? -9.648 -3.348 -7.023 1 98.12 97 CYS A O 1
ATOM 747 N N . VAL A 1 98 ? -9.867 -1.738 -5.512 1 97.5 98 VAL A N 1
ATOM 748 C CA . VAL A 1 98 ? -11.281 -1.547 -5.832 1 97.5 98 VAL A CA 1
ATOM 749 C C . VAL A 1 98 ? -11.5 -0.128 -6.352 1 97.5 98 VAL A C 1
ATOM 751 O O . VAL A 1 98 ? -12.617 0.229 -6.746 1 97.5 98 VAL A O 1
ATOM 754 N N . THR A 1 99 ? -10.516 0.767 -6.305 1 97.88 99 THR A N 1
ATOM 755 C CA . THR A 1 99 ? -10.641 2.156 -6.73 1 97.88 99 THR A CA 1
ATOM 756 C C . THR A 1 99 ? -10.289 2.305 -8.211 1 97.88 99 THR A C 1
ATOM 758 O O . THR A 1 99 ? -9.18 1.969 -8.625 1 97.88 99 THR A O 1
ATOM 761 N N . PRO A 1 100 ? -11.172 2.85 -9 1 97 100 PRO A N 1
ATOM 762 C CA . PRO A 1 100 ? -10.875 3.061 -10.414 1 97 100 PRO A CA 1
ATOM 763 C C . PRO A 1 100 ? -9.727 4.047 -10.633 1 97 100 PRO A C 1
ATOM 765 O O . PRO A 1 100 ? -9.695 5.109 -10.008 1 97 100 PRO A O 1
ATOM 768 N N . LEU A 1 101 ? -8.859 3.705 -11.523 1 97 101 LEU A N 1
ATOM 769 C CA . LEU A 1 101 ? -7.691 4.52 -11.844 1 97 101 LEU A CA 1
ATOM 770 C C . LEU A 1 101 ? -8.109 5.906 -12.328 1 97 101 LEU A C 1
ATOM 772 O O . LEU A 1 101 ? -7.496 6.91 -11.961 1 97 101 LEU A O 1
ATOM 776 N N . ASN A 1 102 ? -9.18 5.977 -13.062 1 95.69 102 ASN A N 1
ATOM 777 C CA . ASN A 1 102 ? -9.617 7.234 -13.656 1 95.69 102 ASN A CA 1
ATOM 778 C C . ASN A 1 102 ? -10.07 8.227 -12.594 1 95.69 102 ASN A C 1
ATOM 780 O O . ASN A 1 102 ? -10.031 9.438 -12.812 1 95.69 102 ASN A O 1
ATOM 784 N N . TRP A 1 103 ? -10.586 7.738 -11.391 1 97.12 103 TRP A N 1
ATOM 785 C CA . TRP A 1 103 ? -10.945 8.625 -10.289 1 97.12 103 TRP A CA 1
ATOM 786 C C . TRP A 1 103 ? -9.742 9.438 -9.82 1 97.12 103 TRP A C 1
ATOM 788 O O . TRP A 1 103 ? -9.867 10.625 -9.508 1 97.12 103 TRP A O 1
ATOM 798 N N . LEU A 1 104 ? -8.602 8.812 -9.805 1 97.31 104 LEU A N 1
ATOM 799 C CA . LEU A 1 104 ? -7.391 9.445 -9.297 1 97.31 104 LEU A CA 1
ATOM 800 C C . LEU A 1 104 ? -6.777 10.367 -10.344 1 97.31 104 LEU A C 1
ATOM 802 O O . LEU A 1 104 ? -6.297 11.453 -10.016 1 97.31 104 LEU A O 1
ATOM 806 N N . GLU A 1 105 ? -6.824 9.906 -11.578 1 94.88 105 GLU A N 1
ATOM 807 C CA . GLU A 1 105 ? -6.258 10.695 -12.672 1 94.88 105 GLU A CA 1
ATOM 808 C C . GLU A 1 105 ? -6.984 12.031 -12.828 1 94.88 105 GLU A C 1
ATOM 810 O O . GLU A 1 105 ? -6.422 12.992 -13.352 1 94.88 105 GLU A O 1
ATOM 815 N N . ARG A 1 106 ? -8.148 12.109 -12.328 1 93.94 106 ARG A N 1
ATOM 816 C CA . ARG A 1 106 ? -8.977 13.305 -12.492 1 93.94 106 ARG A CA 1
ATOM 817 C C . ARG A 1 106 ? -8.82 14.242 -11.297 1 93.94 106 ARG A C 1
ATOM 819 O O . ARG A 1 106 ? -9.336 15.359 -11.312 1 93.94 106 ARG A O 1
ATOM 826 N N . MET A 1 107 ? -8.133 13.844 -10.328 1 94.56 107 MET A N 1
ATOM 827 C CA . MET A 1 107 ? -7.949 14.68 -9.148 1 94.56 107 MET A CA 1
ATOM 828 C C . MET A 1 107 ? -7.172 15.945 -9.5 1 94.56 107 MET A C 1
ATOM 830 O O . MET A 1 107 ? -6.164 15.891 -10.203 1 94.56 107 MET A O 1
ATOM 834 N N . ILE A 1 108 ? -7.57 17.062 -8.984 1 92.06 108 ILE A N 1
ATOM 835 C CA . ILE A 1 108 ? -6.988 18.359 -9.273 1 92.06 108 ILE A CA 1
ATOM 836 C C . ILE A 1 108 ? -5.551 18.406 -8.75 1 92.06 108 ILE A C 1
ATOM 838 O O . ILE A 1 108 ? -4.641 18.844 -9.469 1 92.06 108 ILE A O 1
ATOM 842 N N . GLN A 1 109 ? -5.379 17.984 -7.586 1 90.44 109 GLN A N 1
ATOM 843 C CA . GLN A 1 109 ? -4.055 18.031 -6.98 1 90.44 109 GLN A CA 1
ATOM 844 C C . GLN A 1 109 ? -3.047 17.219 -7.781 1 90.44 109 GLN A C 1
ATOM 846 O O . GLN A 1 109 ? -1.906 17.641 -7.977 1 90.44 109 GLN A O 1
ATOM 851 N N . PHE A 1 110 ? -3.443 16.109 -8.258 1 92.94 110 PHE A N 1
ATOM 852 C CA . PHE A 1 110 ? -2.549 15.289 -9.062 1 92.94 110 PHE A CA 1
ATOM 853 C C . PHE A 1 110 ? -2.16 16.016 -10.344 1 92.94 110 PHE A C 1
ATOM 855 O O . PHE A 1 110 ? -0.983 16.047 -10.711 1 92.94 110 PHE A O 1
ATOM 862 N N . LYS A 1 111 ? -3.143 16.531 -10.992 1 92.25 111 LYS A N 1
ATOM 863 C CA . LYS A 1 111 ? -2.896 17.25 -12.242 1 92.25 111 LYS A CA 1
ATOM 864 C C . LYS A 1 111 ? -1.912 18.391 -12.039 1 92.25 111 LYS A C 1
ATOM 866 O O . LYS A 1 111 ? -0.967 18.547 -12.812 1 92.25 111 LYS A O 1
ATOM 871 N N . GLU A 1 112 ? -2.104 19.094 -11.016 1 88.62 112 GLU A N 1
ATOM 872 C CA . GLU A 1 112 ? -1.239 20.234 -10.727 1 88.62 112 GLU A CA 1
ATOM 873 C C . GLU A 1 112 ? 0.175 19.781 -10.375 1 88.62 112 GLU A C 1
ATOM 875 O O . GLU A 1 112 ? 1.152 20.312 -10.906 1 88.62 112 GLU A O 1
ATOM 880 N N . LYS A 1 113 ? 0.269 18.781 -9.602 1 86.38 113 LYS A N 1
ATOM 881 C CA . LYS A 1 113 ? 1.571 18.328 -9.125 1 86.38 113 LYS A CA 1
ATOM 882 C C . LYS A 1 113 ? 2.314 17.562 -10.211 1 86.38 113 LYS A C 1
ATOM 884 O O . LYS A 1 113 ? 3.545 17.609 -10.281 1 86.38 113 LYS A O 1
ATOM 889 N N . SER A 1 114 ? 1.566 16.812 -10.945 1 87.94 114 SER A N 1
ATOM 890 C CA . SER A 1 114 ? 2.182 16 -11.992 1 87.94 114 SER A CA 1
ATOM 891 C C . SER A 1 114 ? 2.842 16.891 -13.047 1 87.94 114 SER A C 1
ATOM 893 O O . SER A 1 114 ? 3.885 16.531 -13.602 1 87.94 114 SER A O 1
ATOM 895 N N . VAL A 1 115 ? 2.256 18 -13.383 1 85.31 115 VAL A N 1
ATOM 896 C CA . VAL A 1 115 ? 2.822 18.953 -14.336 1 85.31 115 VAL A CA 1
ATOM 897 C C . VAL A 1 115 ? 4.156 19.469 -13.805 1 85.31 115 VAL A C 1
ATOM 899 O O . VAL A 1 115 ? 5.129 19.578 -14.562 1 85.31 115 VAL A O 1
ATOM 902 N N . LYS A 1 116 ? 4.273 19.641 -12.57 1 82.56 116 LYS A N 1
ATOM 903 C CA . LYS A 1 116 ? 5.477 20.188 -11.945 1 82.56 116 LYS A CA 1
ATOM 904 C C . LYS A 1 116 ? 6.59 19.141 -11.898 1 82.56 116 LYS A C 1
ATOM 906 O O . LYS A 1 116 ? 7.762 19.469 -12.094 1 82.56 116 LYS A O 1
ATOM 911 N N . GLN A 1 117 ? 6.246 17.922 -11.711 1 85 117 GLN A N 1
ATOM 912 C CA . GLN A 1 117 ? 7.238 16.875 -11.508 1 85 117 GLN A CA 1
ATOM 913 C C . GLN A 1 117 ? 7.637 16.234 -12.836 1 85 117 GLN A C 1
ATOM 915 O O . GLN A 1 117 ? 8.695 15.602 -12.938 1 85 117 GLN A O 1
ATOM 920 N N . GLY A 1 118 ? 6.828 16.328 -13.883 1 83.19 118 GLY A N 1
ATOM 921 C CA . GLY A 1 118 ? 7.148 15.797 -15.195 1 83.19 118 GLY A CA 1
ATOM 922 C C . GLY A 1 118 ? 7.262 14.281 -15.211 1 83.19 118 GLY A C 1
ATOM 923 O O . GLY A 1 118 ? 6.367 13.586 -14.727 1 83.19 118 GLY A O 1
ATOM 924 N N . ASP A 1 119 ? 8.43 13.781 -15.734 1 81.44 119 ASP A N 1
ATOM 925 C CA . ASP A 1 119 ? 8.633 12.352 -15.945 1 81.44 119 ASP A CA 1
ATOM 926 C C . ASP A 1 119 ? 8.961 11.648 -14.625 1 81.44 119 ASP A C 1
ATOM 928 O O . ASP A 1 119 ? 8.953 10.422 -14.555 1 81.44 119 ASP A O 1
ATOM 932 N N . ASN A 1 120 ? 9.039 12.359 -13.594 1 86.88 120 ASN A N 1
ATOM 933 C CA . ASN A 1 120 ? 9.445 11.773 -12.32 1 86.88 120 ASN A CA 1
ATOM 934 C C . ASN A 1 120 ? 8.258 11.625 -11.367 1 86.88 120 ASN A C 1
ATOM 936 O O . ASN A 1 120 ? 8.438 11.266 -10.203 1 86.88 120 ASN A O 1
ATOM 940 N N . VAL A 1 121 ? 7.121 11.852 -11.922 1 93.19 121 VAL A N 1
ATOM 941 C CA . VAL A 1 121 ? 5.926 11.68 -11.102 1 93.19 121 VAL A CA 1
ATOM 942 C C . VAL A 1 121 ? 5.84 10.242 -10.609 1 93.19 121 VAL A C 1
ATOM 944 O O . VAL A 1 121 ? 5.922 9.297 -11.398 1 93.19 121 VAL A O 1
ATOM 947 N N . SER A 1 122 ? 5.77 10.086 -9.328 1 96.25 122 SER A N 1
ATOM 948 C CA . SER A 1 122 ? 5.75 8.75 -8.758 1 96.25 122 SER A CA 1
ATOM 949 C C . SER A 1 122 ? 4.328 8.195 -8.695 1 96.25 122 SER A C 1
ATOM 951 O O . SER A 1 122 ? 3.359 8.953 -8.734 1 96.25 122 SER A O 1
ATOM 953 N N . VAL A 1 123 ? 4.199 6.887 -8.555 1 97.25 123 VAL A N 1
ATOM 954 C CA . VAL A 1 123 ? 2.92 6.223 -8.344 1 97.25 123 VAL A CA 1
ATOM 955 C C . VAL A 1 123 ? 2.307 6.684 -7.023 1 97.25 123 VAL A C 1
ATOM 957 O O . VAL A 1 123 ? 1.088 6.836 -6.918 1 97.25 123 VAL A O 1
ATOM 960 N N . GLY A 1 124 ? 3.16 6.938 -6.031 1 97.62 124 GLY A N 1
ATOM 961 C CA . GLY A 1 124 ? 2.699 7.414 -4.738 1 97.62 124 GLY A CA 1
ATOM 962 C C . GLY A 1 124 ? 1.965 8.742 -4.82 1 97.62 124 GLY A C 1
ATOM 963 O O . GLY A 1 124 ? 0.98 8.953 -4.109 1 97.62 124 GLY A O 1
ATOM 964 N N . LEU A 1 125 ? 2.412 9.609 -5.699 1 96.69 125 LEU A N 1
ATOM 965 C CA . LEU A 1 125 ? 1.758 10.898 -5.871 1 96.69 125 LEU A CA 1
ATOM 966 C C . LEU A 1 125 ? 0.364 10.727 -6.465 1 96.69 125 LEU A C 1
ATOM 968 O O . LEU A 1 125 ? -0.56 11.469 -6.113 1 96.69 125 LEU A O 1
ATOM 972 N N . LEU A 1 126 ? 0.216 9.789 -7.312 1 96.88 126 LEU A N 1
ATOM 973 C CA . LEU A 1 126 ? -1.089 9.492 -7.891 1 96.88 126 LEU A CA 1
ATOM 974 C C . LEU A 1 126 ? -2.018 8.867 -6.855 1 96.88 126 LEU A C 1
ATOM 976 O O . LEU A 1 126 ? -3.195 9.219 -6.781 1 96.88 126 LEU A O 1
ATOM 980 N N . ASP A 1 127 ? -1.443 8.047 -6.07 1 96.38 127 ASP A N 1
ATOM 981 C CA . ASP A 1 127 ? -2.219 7.102 -5.277 1 96.38 127 ASP A CA 1
ATOM 982 C C . ASP A 1 127 ? -2.406 7.605 -3.846 1 96.38 127 ASP A C 1
ATOM 984 O O . ASP A 1 127 ? -3.158 7.012 -3.068 1 96.38 127 ASP A O 1
ATOM 988 N N . TYR A 1 128 ? -1.8 8.711 -3.438 1 97.5 128 TYR A N 1
ATOM 989 C CA . TYR A 1 128 ? -1.815 9.148 -2.045 1 97.5 128 TYR A CA 1
ATOM 990 C C . TYR A 1 128 ? -3.23 9.5 -1.599 1 97.5 128 TYR A C 1
ATOM 992 O O . TYR A 1 128 ? -3.559 9.398 -0.414 1 97.5 128 TYR A O 1
ATOM 1000 N N . PRO A 1 129 ? -4.215 9.906 -2.49 1 98.06 129 PRO A N 1
ATOM 1001 C CA . PRO A 1 129 ? -5.586 10.109 -2.02 1 98.06 129 PRO A CA 1
ATOM 1002 C C . PRO A 1 129 ? -6.223 8.828 -1.483 1 98.06 129 PRO A C 1
ATOM 1004 O O . PRO A 1 129 ? -7.07 8.883 -0.588 1 98.06 129 PRO A O 1
ATOM 1007 N N . VAL A 1 130 ? -5.848 7.688 -2.045 1 98.75 130 VAL A N 1
ATOM 1008 C CA . VAL A 1 130 ? -6.348 6.418 -1.531 1 98.75 130 VAL A CA 1
ATOM 1009 C C . VAL A 1 130 ? -5.746 6.141 -0.156 1 98.75 130 VAL A C 1
ATOM 1011 O O . VAL A 1 130 ? -6.422 5.613 0.73 1 98.75 130 VAL A O 1
ATOM 1014 N N . LEU A 1 131 ? -4.414 6.445 0.025 1 98.75 131 LEU A N 1
ATOM 1015 C CA . LEU A 1 131 ? -3.822 6.348 1.354 1 98.75 131 LEU A CA 1
ATOM 1016 C C . LEU A 1 131 ? -4.562 7.238 2.348 1 98.75 131 LEU A C 1
ATOM 1018 O O . LEU A 1 131 ? -4.801 6.84 3.49 1 98.75 131 LEU A O 1
ATOM 1022 N N . MET A 1 132 ? -4.926 8.453 1.932 1 98.19 132 MET A N 1
ATOM 1023 C CA . MET A 1 132 ? -5.703 9.344 2.789 1 98.19 132 MET A CA 1
ATOM 1024 C C . MET A 1 132 ? -7.039 8.719 3.16 1 98.19 132 MET A C 1
ATOM 1026 O O . MET A 1 132 ? -7.469 8.789 4.312 1 98.19 132 MET A O 1
ATOM 1030 N N . ALA A 1 133 ? -7.707 8.117 2.162 1 98.69 133 ALA A N 1
ATOM 1031 C CA . ALA A 1 133 ? -8.945 7.402 2.441 1 98.69 133 ALA A CA 1
ATOM 1032 C C . ALA A 1 133 ? -8.727 6.312 3.486 1 98.69 133 ALA A C 1
ATOM 1034 O O . ALA A 1 133 ? -9.516 6.172 4.422 1 98.69 133 ALA A O 1
ATOM 1035 N N . ALA A 1 134 ? -7.66 5.547 3.33 1 98.88 134 ALA A N 1
ATOM 1036 C CA . ALA A 1 134 ? -7.332 4.512 4.309 1 98.88 134 ALA A CA 1
ATOM 1037 C C . ALA A 1 134 ? -7.137 5.113 5.695 1 98.88 134 ALA A C 1
ATOM 1039 O O . ALA A 1 134 ? -7.641 4.578 6.688 1 98.88 134 ALA A O 1
ATOM 1040 N N . ASP A 1 135 ? -6.402 6.238 5.793 1 98.5 135 ASP A N 1
ATOM 1041 C CA . ASP A 1 135 ? -6.164 6.918 7.062 1 98.5 135 ASP A CA 1
ATOM 1042 C C . ASP A 1 135 ? -7.48 7.242 7.766 1 98.5 135 ASP A C 1
ATOM 1044 O O . ASP A 1 135 ? -7.602 7.07 8.977 1 98.5 135 ASP A O 1
ATOM 1048 N N . ILE A 1 136 ? -8.414 7.703 6.992 1 98.19 136 ILE A N 1
ATOM 1049 C CA . ILE A 1 136 ? -9.688 8.164 7.527 1 98.19 136 ILE A CA 1
ATOM 1050 C C . ILE A 1 136 ? -10.547 6.969 7.934 1 98.19 136 ILE A C 1
ATOM 1052 O O . ILE A 1 136 ? -11.055 6.914 9.055 1 98.19 136 ILE A O 1
ATOM 1056 N N . LEU A 1 137 ? -10.664 6 7.109 1 98.81 137 LEU A N 1
ATOM 1057 C CA . LEU A 1 137 ? -11.633 4.918 7.25 1 98.81 137 LEU A CA 1
ATOM 1058 C C . LEU A 1 137 ? -11.195 3.93 8.328 1 98.81 137 LEU A C 1
ATOM 1060 O O . LEU A 1 137 ? -12.031 3.273 8.953 1 98.81 137 LEU A O 1
ATOM 1064 N N . LEU A 1 138 ? -9.914 3.803 8.609 1 98.81 138 LEU A N 1
ATOM 1065 C CA . LEU A 1 138 ? -9.375 2.871 9.594 1 98.81 138 LEU A CA 1
ATOM 1066 C C . LEU A 1 138 ? -9.945 3.154 10.977 1 98.81 138 LEU A C 1
ATOM 1068 O O . LEU A 1 138 ? -10.07 2.244 11.797 1 98.81 138 LEU A O 1
ATOM 1072 N N . TYR A 1 139 ? -10.281 4.371 11.273 1 98.44 139 TYR A N 1
ATOM 1073 C CA . TYR A 1 139 ? -10.594 4.738 12.648 1 98.44 139 TYR A CA 1
ATOM 1074 C C . TYR A 1 139 ? -12.086 4.996 12.828 1 98.44 139 TYR A C 1
ATOM 1076 O O . TYR A 1 139 ? -12.5 5.641 13.789 1 98.44 139 TYR A O 1
ATOM 1084 N N . ASP A 1 140 ? -12.859 4.555 11.836 1 97.44 140 ASP A N 1
ATOM 1085 C CA . ASP A 1 140 ? -14.305 4.727 11.898 1 97.44 140 ASP A CA 1
ATOM 1086 C C . ASP A 1 140 ? -14.672 6.172 12.234 1 97.44 140 ASP A C 1
ATOM 1088 O O . ASP A 1 140 ? -15.484 6.418 13.133 1 97.44 140 ASP A O 1
ATOM 1092 N N . ALA A 1 141 ? -14.031 7.07 11.555 1 97 141 ALA A N 1
ATOM 1093 C CA . ALA A 1 141 ? -14.242 8.492 11.82 1 97 141 ALA A CA 1
ATOM 1094 C C . ALA A 1 141 ? -15.656 8.922 11.438 1 97 141 ALA A C 1
ATOM 1096 O O . ALA A 1 141 ? -16.141 8.586 10.359 1 97 141 ALA A O 1
ATOM 1097 N N . ASP A 1 142 ? -16.344 9.617 12.344 1 97.19 142 ASP A N 1
ATOM 1098 C CA . ASP A 1 142 ? -17.625 10.25 12.039 1 97.19 142 ASP A CA 1
ATOM 1099 C C . ASP A 1 142 ? -17.422 11.547 11.25 1 97.19 142 ASP A C 1
ATOM 1101 O O . ASP A 1 142 ? -18.156 11.812 10.289 1 97.19 142 ASP A O 1
ATOM 1105 N N . LEU A 1 143 ? -16.422 12.266 11.672 1 95.62 143 LEU A N 1
ATOM 1106 C CA . LEU A 1 143 ? -16.172 13.602 11.125 1 95.62 143 LEU A CA 1
ATOM 1107 C C . LEU A 1 143 ? -14.695 13.766 10.781 1 95.62 143 LEU A C 1
ATOM 1109 O O . LEU A 1 143 ? -13.82 13.234 11.469 1 95.62 143 LEU A O 1
ATOM 1113 N N . VAL A 1 144 ? -14.453 14.43 9.734 1 95.81 144 VAL A N 1
ATOM 1114 C CA . VAL A 1 144 ? -13.094 14.758 9.305 1 95.81 144 VAL A CA 1
ATOM 1115 C C . VAL A 1 144 ? -12.992 16.266 9.039 1 95.81 144 VAL A C 1
ATOM 1117 O O . VAL A 1 144 ? -13.625 16.781 8.125 1 95.81 144 VAL A O 1
ATOM 1120 N N . PRO A 1 145 ? -12.195 16.922 9.898 1 91.75 145 PRO A N 1
ATOM 1121 C CA . PRO A 1 145 ? -11.945 18.328 9.57 1 91.75 145 PRO A CA 1
ATOM 1122 C C . PRO A 1 145 ? -11.172 18.516 8.266 1 91.75 145 PRO A C 1
ATOM 1124 O O . PRO A 1 145 ? -10.094 17.938 8.102 1 91.75 145 PRO A O 1
ATOM 1127 N N . VAL A 1 146 ? -11.766 19.172 7.332 1 84.62 146 VAL A N 1
ATOM 1128 C CA . VAL A 1 146 ? -11.062 19.328 6.062 1 84.62 146 VAL A CA 1
ATOM 1129 C C . VAL A 1 146 ? -11.172 20.766 5.582 1 84.62 146 VAL A C 1
ATOM 1131 O O . VAL A 1 146 ? -12.211 21.406 5.75 1 84.62 146 VAL A O 1
ATOM 1134 N N . GLY A 1 147 ? -10.016 21.266 5.129 1 78.12 147 GLY A N 1
ATOM 1135 C CA . GLY A 1 147 ? -10.047 22.516 4.391 1 78.12 147 GLY A CA 1
ATOM 1136 C C . GLY A 1 147 ? -10.664 22.375 3.008 1 78.12 147 GLY A C 1
ATOM 1137 O O . GLY A 1 147 ? -10.945 21.266 2.559 1 78.12 147 GLY A O 1
ATOM 1138 N N . GLU A 1 148 ? -10.883 23.469 2.297 1 77.12 148 GLU A N 1
ATOM 1139 C CA . GLU A 1 148 ? -11.492 23.516 0.972 1 77.12 148 GLU A CA 1
ATOM 1140 C C . GLU A 1 148 ? -10.688 22.688 -0.032 1 77.12 148 GLU A C 1
ATOM 1142 O O . GLU A 1 148 ? -11.258 22.062 -0.925 1 77.12 148 GLU A O 1
ATOM 1147 N N . ASP A 1 149 ? -9.414 22.688 0.147 1 77 149 ASP A N 1
ATOM 1148 C CA . ASP A 1 149 ? -8.523 22.016 -0.804 1 77 149 ASP A CA 1
ATOM 1149 C C . ASP A 1 149 ? -8.586 20.5 -0.653 1 77 149 ASP A C 1
ATOM 1151 O O . ASP A 1 149 ? -8.172 19.766 -1.553 1 77 149 ASP A O 1
ATOM 1155 N N . GLN A 1 150 ? -9 20 0.458 1 84.44 150 GLN A N 1
ATOM 1156 C CA . GLN A 1 150 ? -9.016 18.562 0.717 1 84.44 150 GLN A CA 1
ATOM 1157 C C . GLN A 1 150 ? -10.414 17.984 0.554 1 84.44 150 GLN A C 1
ATOM 1159 O O . GLN A 1 150 ? -10.625 16.797 0.758 1 84.44 150 GLN A O 1
ATOM 1164 N N . LYS A 1 151 ? -11.367 18.781 0.188 1 88.88 151 LYS A N 1
ATOM 1165 C CA . LYS A 1 151 ? -12.75 18.359 0.028 1 88.88 151 LYS A CA 1
ATOM 1166 C C . LYS A 1 151 ? -12.867 17.234 -0.996 1 88.88 151 LYS A C 1
ATOM 1168 O O . LYS A 1 151 ? -13.594 16.25 -0.781 1 88.88 151 LYS A O 1
ATOM 1173 N N . GLN A 1 152 ? -12.148 17.391 -2.094 1 93.88 152 GLN A N 1
ATOM 1174 C CA . GLN A 1 152 ? -12.172 16.375 -3.139 1 93.88 152 GLN A CA 1
ATOM 1175 C C . GLN A 1 152 ? -11.664 15.023 -2.615 1 93.88 152 GLN A C 1
ATOM 1177 O O . GLN A 1 152 ? -12.211 13.977 -2.959 1 93.88 152 GLN A O 1
ATOM 1182 N N . HIS A 1 153 ? -10.688 15.039 -1.806 1 95.75 153 HIS A N 1
ATOM 1183 C CA . HIS A 1 153 ? -10.117 13.82 -1.248 1 95.75 153 HIS A CA 1
ATOM 1184 C C . HIS A 1 153 ? -11.078 13.156 -0.27 1 95.75 153 HIS A C 1
ATOM 1186 O O . HIS A 1 153 ? -11.195 11.93 -0.24 1 95.75 153 HIS A O 1
ATOM 1192 N N . LEU A 1 154 ? -11.75 13.961 0.52 1 96.5 154 LEU A N 1
ATOM 1193 C CA . LEU A 1 154 ? -12.742 13.398 1.426 1 96.5 154 LEU A CA 1
ATOM 1194 C C . LEU A 1 154 ? -13.891 12.758 0.646 1 96.5 154 LEU A C 1
ATOM 1196 O O . LEU A 1 154 ? -14.391 11.703 1.025 1 96.5 154 LEU A O 1
ATOM 1200 N N . GLU A 1 155 ? -14.281 13.43 -0.416 1 97.12 155 GLU A N 1
ATOM 1201 C CA . GLU A 1 155 ? -15.32 12.859 -1.264 1 97.12 155 GLU A CA 1
ATOM 1202 C C . GLU A 1 155 ? -14.891 11.516 -1.844 1 97.12 155 GLU A C 1
ATOM 1204 O O . GLU A 1 155 ? -15.695 10.586 -1.944 1 97.12 155 GLU A O 1
ATOM 1209 N N . LEU A 1 156 ? -13.688 11.477 -2.262 1 98.06 156 LEU A N 1
ATOM 1210 C CA . LEU A 1 156 ? -13.156 10.211 -2.752 1 98.06 156 LEU A CA 1
ATOM 1211 C C . LEU A 1 156 ? -13.234 9.133 -1.676 1 98.06 156 LEU A C 1
ATOM 1213 O O . LEU A 1 156 ? -13.625 8 -1.954 1 98.06 156 LEU A O 1
ATOM 1217 N N . ALA A 1 157 ? -12.789 9.469 -0.44 1 98.38 157 ALA A N 1
ATOM 1218 C CA . ALA A 1 157 ? -12.859 8.516 0.665 1 98.38 157 ALA A CA 1
ATOM 1219 C C . ALA A 1 157 ? -14.281 8.016 0.873 1 98.38 157 ALA A C 1
ATOM 1221 O O . ALA A 1 157 ? -14.5 6.816 1.076 1 98.38 157 ALA A O 1
ATOM 1222 N N . ARG A 1 158 ? -15.234 8.898 0.779 1 98.44 158 ARG A N 1
ATOM 1223 C CA . ARG A 1 158 ? -16.641 8.547 0.93 1 98.44 158 ARG A CA 1
ATOM 1224 C C . ARG A 1 158 ? -17.094 7.617 -0.194 1 98.44 158 ARG A C 1
ATOM 1226 O O . ARG A 1 158 ? -17.766 6.613 0.055 1 98.44 158 ARG A O 1
ATOM 1233 N N . ASP A 1 159 ? -16.734 7.969 -1.405 1 98.31 159 ASP A N 1
ATOM 1234 C CA . ASP A 1 159 ? -17.109 7.176 -2.568 1 98.31 159 ASP A CA 1
ATOM 1235 C C . ASP A 1 159 ? -16.516 5.77 -2.502 1 98.31 159 ASP A C 1
ATOM 1237 O O . ASP A 1 159 ? -17.188 4.789 -2.812 1 98.31 159 ASP A O 1
ATOM 1241 N N . ILE A 1 160 ? -15.305 5.699 -2.111 1 98.56 160 ILE A N 1
ATOM 1242 C CA . ILE A 1 160 ? -14.672 4.391 -1.983 1 98.56 160 ILE A CA 1
ATOM 1243 C C . ILE A 1 160 ? -15.414 3.557 -0.944 1 98.56 160 ILE A C 1
ATOM 1245 O O . ILE A 1 160 ? -15.758 2.402 -1.2 1 98.56 160 ILE A O 1
ATOM 1249 N N . ALA A 1 161 ? -15.641 4.117 0.231 1 98.56 161 ALA A N 1
ATOM 1250 C CA . ALA A 1 161 ? -16.328 3.404 1.306 1 98.56 161 ALA A CA 1
ATOM 1251 C C . ALA A 1 161 ? -17.719 2.951 0.866 1 98.56 161 ALA A C 1
ATOM 1253 O O . ALA A 1 161 ? -18.062 1.777 1.012 1 98.56 161 ALA A O 1
ATOM 1254 N N . GLN A 1 162 ? -18.469 3.83 0.263 1 97.69 162 GLN A N 1
ATOM 1255 C CA . GLN A 1 162 ? -19.859 3.574 -0.045 1 97.69 162 GLN A CA 1
ATOM 1256 C C . GLN A 1 162 ? -20 2.705 -1.291 1 97.69 162 GLN A C 1
ATOM 1258 O O . GLN A 1 162 ? -20.688 1.676 -1.263 1 97.69 162 GLN A O 1
ATOM 1263 N N . GLN A 1 163 ? -19.312 3.096 -2.35 1 97.38 163 GLN A N 1
ATOM 1264 C CA . GLN A 1 163 ? -19.609 2.533 -3.666 1 97.38 163 GLN A CA 1
ATOM 1265 C C . GLN A 1 163 ? -18.734 1.312 -3.943 1 97.38 163 GLN A C 1
ATOM 1267 O O . GLN A 1 163 ? -19.109 0.436 -4.723 1 97.38 163 GLN A O 1
ATOM 1272 N N . ARG A 1 164 ? -17.625 1.286 -3.336 1 97.38 164 ARG A N 1
ATOM 1273 C CA . ARG A 1 164 ? -16.656 0.264 -3.752 1 97.38 164 ARG A CA 1
ATOM 1274 C C . ARG A 1 164 ? -16.531 -0.824 -2.691 1 97.38 164 ARG A C 1
ATOM 1276 O O . ARG A 1 164 ? -16.234 -1.978 -3.012 1 97.38 164 ARG A O 1
ATOM 1283 N N . ILE A 1 165 ? -16.75 -0.478 -1.425 1 98.56 165 ILE A N 1
ATOM 1284 C CA . ILE A 1 165 ? -16.594 -1.473 -0.367 1 98.56 165 ILE A CA 1
ATOM 1285 C C . ILE A 1 165 ? -17.984 -1.878 0.15 1 98.56 165 ILE A C 1
ATOM 1287 O O . ILE A 1 165 ? -18.391 -3.035 0.014 1 98.56 165 ILE A O 1
ATOM 1291 N N . ASN A 1 166 ? -18.734 -0.917 0.653 1 98.44 166 ASN A N 1
ATOM 1292 C CA . ASN A 1 166 ? -20.016 -1.241 1.286 1 98.44 166 ASN A CA 1
ATOM 1293 C C . ASN A 1 166 ? -21 -1.83 0.285 1 98.44 166 ASN A C 1
ATOM 1295 O O . ASN A 1 166 ? -21.703 -2.793 0.593 1 98.44 166 ASN A O 1
ATOM 1299 N N . ALA A 1 167 ? -21.062 -1.248 -0.863 1 97.12 167 ALA A N 1
ATOM 1300 C CA . ALA A 1 167 ? -22 -1.707 -1.879 1 97.12 167 ALA A CA 1
ATOM 1301 C C . ALA A 1 167 ? -21.656 -3.111 -2.359 1 97.12 167 ALA A C 1
ATOM 1303 O O . ALA A 1 167 ? -22.547 -3.914 -2.658 1 97.12 167 ALA A O 1
ATOM 1304 N N . ARG A 1 168 ? -20.391 -3.434 -2.408 1 95.69 168 ARG A N 1
ATOM 1305 C CA . ARG A 1 168 ? -19.938 -4.676 -3.025 1 95.69 168 ARG A CA 1
ATOM 1306 C C . ARG A 1 168 ? -19.781 -5.781 -1.984 1 95.69 168 ARG A C 1
ATOM 1308 O O . ARG A 1 168 ? -19.984 -6.961 -2.289 1 95.69 168 ARG A O 1
ATOM 1315 N N . PHE A 1 169 ? -19.406 -5.434 -0.793 1 97.19 169 PHE A N 1
ATOM 1316 C CA . PHE A 1 169 ? -18.984 -6.465 0.153 1 97.19 169 PHE A CA 1
ATOM 1317 C C . PHE A 1 169 ? -19.812 -6.379 1.436 1 97.19 169 PHE A C 1
ATOM 1319 O O . PHE A 1 169 ? -19.656 -7.219 2.326 1 97.19 169 PHE A O 1
ATOM 1326 N N . GLY A 1 170 ? -20.562 -5.371 1.602 1 94.94 170 GLY A N 1
ATOM 1327 C CA . GLY A 1 170 ? -21.406 -5.191 2.773 1 94.94 170 GLY A CA 1
ATOM 1328 C C . GLY A 1 170 ? -22.891 -5.215 2.453 1 94.94 170 GLY A C 1
ATOM 1329 O O . GLY A 1 170 ? -23.312 -5.812 1.459 1 94.94 170 GLY A O 1
ATOM 1330 N N . SER A 1 171 ? -23.719 -4.836 3.383 1 91.88 171 SER A N 1
ATOM 1331 C CA . SER A 1 171 ? -25.156 -4.625 3.203 1 91.88 171 SER A CA 1
ATOM 1332 C C . SER A 1 171 ? -25.594 -3.305 3.826 1 91.88 171 SER A C 1
ATOM 1334 O O . SER A 1 171 ? -24.844 -2.676 4.57 1 91.88 171 SER A O 1
ATOM 1336 N N . GLU A 1 172 ? -26.734 -2.877 3.387 1 88.88 172 GLU A N 1
ATOM 1337 C CA . GLU A 1 172 ? -27.281 -1.633 3.93 1 88.88 172 GLU A CA 1
ATOM 1338 C C . GLU A 1 172 ? -27.391 -1.7 5.449 1 88.88 172 GLU A C 1
ATOM 1340 O O . GLU A 1 172 ? -27.125 -0.721 6.145 1 88.88 172 GLU A O 1
ATOM 1345 N N . GLU A 1 173 ? -27.703 -2.83 6.012 1 91.31 173 GLU A N 1
ATOM 1346 C CA . GLU A 1 173 ? -27.906 -3.021 7.445 1 91.31 173 GLU A CA 1
ATOM 1347 C C . GLU A 1 173 ? -26.562 -3.197 8.172 1 91.31 173 GLU A C 1
ATOM 1349 O O . GLU A 1 173 ? -26.453 -2.854 9.352 1 91.31 173 GLU A O 1
ATOM 1354 N N . LYS A 1 174 ? -25.562 -3.699 7.359 1 94.19 174 LYS A N 1
ATOM 1355 C CA . LYS A 1 174 ? -24.266 -3.994 7.961 1 94.19 174 LYS A CA 1
ATOM 1356 C C . LYS A 1 174 ? -23.125 -3.561 7.047 1 94.19 174 LYS A C 1
ATOM 1358 O O . LYS A 1 174 ? -22.453 -4.398 6.434 1 94.19 174 LYS A O 1
ATOM 1363 N N . PRO A 1 175 ? -22.875 -2.203 7.051 1 97.25 175 PRO A N 1
ATOM 1364 C CA . PRO A 1 175 ? -21.75 -1.741 6.234 1 97.25 175 PRO A CA 1
ATOM 1365 C C . PRO A 1 175 ? -20.406 -2.195 6.781 1 97.25 175 PRO A C 1
ATOM 1367 O O . PRO A 1 175 ? -20.25 -2.398 7.988 1 97.25 175 PRO A O 1
ATOM 1370 N N . VAL A 1 176 ? -19.469 -2.359 5.949 1 98.5 176 VAL A N 1
ATOM 1371 C CA . VAL A 1 176 ? -18.109 -2.766 6.316 1 98.5 176 VAL A CA 1
ATOM 1372 C C . VAL A 1 176 ? -17.344 -1.563 6.859 1 98.5 176 VAL A C 1
ATOM 1374 O O . VAL A 1 176 ? -16.641 -1.673 7.863 1 98.5 176 VAL A O 1
ATOM 1377 N N . LEU A 1 177 ? -17.547 -0.414 6.184 1 98.75 177 LEU A N 1
ATOM 1378 C CA . LEU A 1 177 ? -16.828 0.806 6.551 1 98.75 177 LEU A CA 1
ATOM 1379 C C . LEU A 1 177 ? -17.812 1.922 6.898 1 98.75 177 LEU A C 1
ATOM 1381 O O . LEU A 1 177 ? -18.844 2.066 6.246 1 98.75 177 LEU A O 1
ATOM 1385 N N . LYS A 1 178 ? -17.484 2.705 7.934 1 98 178 LYS A N 1
ATOM 1386 C CA . LYS A 1 178 ? -18.25 3.922 8.227 1 98 178 LYS A CA 1
ATOM 1387 C C . LYS A 1 178 ? -17.922 5.02 7.215 1 98 178 LYS A C 1
ATOM 1389 O O . LYS A 1 178 ? -16.766 5.227 6.855 1 98 178 LYS A O 1
ATOM 1394 N N . VAL A 1 179 ? -18.969 5.703 6.727 1 98.06 179 VAL A N 1
ATOM 1395 C CA . VAL A 1 179 ? -18.781 6.801 5.785 1 98.06 179 VAL A CA 1
ATOM 1396 C C . VAL A 1 179 ? -18.641 8.117 6.543 1 98.06 179 VAL A C 1
ATOM 1398 O O . VAL A 1 179 ? -19.594 8.555 7.211 1 98.06 179 VAL A O 1
ATOM 1401 N N . PRO A 1 180 ? -17.5 8.75 6.48 1 97.81 180 PRO A N 1
ATOM 1402 C CA . PRO A 1 180 ? -17.266 9.969 7.266 1 97.81 180 PRO A CA 1
ATOM 1403 C C . PRO A 1 180 ? -17.953 11.195 6.672 1 97.81 180 PRO A C 1
ATOM 1405 O O . PRO A 1 180 ? -18.188 11.25 5.461 1 97.81 180 PRO A O 1
ATOM 1408 N N . ASP A 1 181 ? -18.234 12.18 7.516 1 96.31 181 ASP A N 1
ATOM 1409 C CA . ASP A 1 181 ? -18.75 13.477 7.082 1 96.31 181 ASP A CA 1
ATOM 1410 C C . ASP A 1 181 ? -17.703 14.57 7.285 1 96.31 181 ASP A C 1
ATOM 1412 O O . ASP A 1 181 ? -16.875 14.484 8.18 1 96.31 181 ASP A O 1
ATOM 1416 N N . PRO A 1 182 ? -17.734 15.539 6.375 1 93.69 182 PRO A N 1
ATOM 1417 C CA . PRO A 1 182 ? -16.844 16.672 6.613 1 93.69 182 PRO A CA 1
ATOM 1418 C C . PRO A 1 182 ? -17.234 17.5 7.844 1 93.69 182 PRO A C 1
ATOM 1420 O O . PRO A 1 182 ? -18.438 17.656 8.125 1 93.69 182 PRO A O 1
ATOM 1423 N N . LEU A 1 183 ? -16.359 17.812 8.625 1 89.88 183 LEU A N 1
ATOM 1424 C CA . LEU A 1 183 ? -16.578 18.766 9.711 1 89.88 183 LEU A CA 1
ATOM 1425 C C . LEU A 1 183 ? -16.156 20.172 9.289 1 89.88 183 LEU A C 1
ATOM 1427 O O . LEU A 1 183 ? -14.969 20.422 9.047 1 89.88 183 LEU A O 1
ATOM 1431 N N . ILE A 1 184 ? -17.25 20.891 9.047 1 77.31 184 ILE A N 1
ATOM 1432 C CA . ILE A 1 184 ? -16.969 22.281 8.688 1 77.31 184 ILE A CA 1
ATOM 1433 C C . ILE A 1 184 ? -16.5 23.047 9.922 1 77.31 184 ILE A C 1
ATOM 1435 O O . ILE A 1 184 ? -17.234 23.156 10.906 1 77.31 184 ILE A O 1
ATOM 1439 N N . ILE A 1 185 ? -15.328 23.125 9.992 1 65.69 185 ILE A N 1
ATOM 1440 C CA . ILE A 1 185 ? -14.82 23.891 11.133 1 65.69 185 ILE A CA 1
ATOM 1441 C C . ILE A 1 185 ? -15.109 25.375 10.93 1 65.69 185 ILE A C 1
ATOM 1443 O O . ILE A 1 185 ? -14.984 25.891 9.812 1 65.69 185 ILE A O 1
ATOM 1447 N N . LYS A 1 186 ? -16.062 25.734 11.789 1 56.69 186 LYS A N 1
ATOM 1448 C CA . LYS A 1 186 ? -16.344 27.156 11.797 1 56.69 186 LYS A CA 1
ATOM 1449 C C . LYS A 1 186 ? -15.141 27.953 11.289 1 56.69 186 LYS A C 1
ATOM 1451 O O . LYS A 1 186 ? -14 27.5 11.375 1 56.69 186 LYS A O 1
ATOM 1456 N N . GLU A 1 187 ? -15.297 28.766 10.469 1 51.16 187 GLU A N 1
ATOM 1457 C CA . GLU A 1 187 ? -14.305 29.641 9.852 1 51.16 187 GLU A CA 1
ATOM 1458 C C . GLU A 1 187 ? -13.016 29.672 10.664 1 51.16 187 GLU A C 1
ATOM 1460 O O . GLU A 1 187 ? -12.969 30.297 11.734 1 51.16 187 GLU A O 1
ATOM 1465 N N . GLY A 1 188 ? -12.328 28.406 10.742 1 56.69 188 GLY A N 1
ATOM 1466 C CA . GLY A 1 188 ? -10.992 28.734 11.211 1 56.69 188 GLY A CA 1
ATOM 1467 C C . GLY A 1 188 ? -10.375 29.922 10.492 1 56.69 188 GLY A C 1
ATOM 1468 O O . GLY A 1 188 ? -10.938 30.422 9.516 1 56.69 188 GLY A O 1
ATOM 1469 N N . ALA A 1 189 ? -9.469 30.656 11.102 1 66.25 189 ALA A N 1
ATOM 1470 C CA . ALA A 1 189 ? -8.828 31.828 10.5 1 66.25 189 ALA A CA 1
ATOM 1471 C C . ALA A 1 189 ? -8.016 31.438 9.266 1 66.25 189 ALA A C 1
ATOM 1473 O O . ALA A 1 189 ? -7.281 30.453 9.297 1 66.25 189 ALA A O 1
ATOM 1474 N N . ARG A 1 190 ? -8.461 31.781 8.047 1 80.38 190 ARG A N 1
ATOM 1475 C CA . ARG A 1 190 ? -7.598 31.719 6.875 1 80.38 190 ARG A CA 1
ATOM 1476 C C . ARG A 1 190 ? -6.441 32.688 6.996 1 80.38 190 ARG A C 1
ATOM 1478 O O . ARG A 1 190 ? -6.656 33.906 7.043 1 80.38 190 ARG A O 1
ATOM 1485 N N . VAL A 1 191 ? -5.34 32.125 7.211 1 92.88 191 VAL A N 1
ATOM 1486 C CA . VAL A 1 191 ? -4.16 32.969 7.32 1 92.88 191 VAL A CA 1
ATOM 1487 C C . VAL A 1 191 ? -3.461 33.062 5.965 1 92.88 191 VAL A C 1
ATOM 1489 O O . VAL A 1 191 ? -3.08 32.031 5.383 1 92.88 191 VAL A O 1
ATOM 1492 N N . MET A 1 192 ? -3.328 34.312 5.52 1 95.06 192 MET A N 1
ATOM 1493 C CA . MET A 1 192 ? -2.736 34.531 4.207 1 95.06 192 MET A CA 1
ATOM 1494 C C . MET A 1 192 ? -1.25 34.844 4.324 1 95.06 192 MET A C 1
ATOM 1496 O O . MET A 1 192 ? -0.744 35.062 5.43 1 95.06 192 MET A O 1
ATOM 1500 N N . SER A 1 193 ? -0.568 34.812 3.209 1 96.75 193 SER A N 1
ATOM 1501 C CA . SER A 1 193 ? 0.861 35.094 3.119 1 96.75 193 SER A CA 1
ATOM 1502 C C . SER A 1 193 ? 1.174 36.5 3.562 1 96.75 193 SER A C 1
ATOM 1504 O O . SER A 1 193 ? 0.405 37.438 3.289 1 96.75 193 SER A O 1
ATOM 1506 N N . LEU A 1 194 ? 2.311 36.688 4.176 1 98 194 LEU A N 1
ATOM 1507 C CA . LEU A 1 194 ? 2.75 38.031 4.562 1 98 194 LEU A CA 1
ATOM 1508 C C . LEU A 1 194 ? 3.193 38.844 3.346 1 98 194 LEU A C 1
ATOM 1510 O O . LEU A 1 194 ? 3.311 40.062 3.414 1 98 194 LEU A O 1
ATOM 1514 N N . SER A 1 195 ? 3.449 38.094 2.236 1 97.19 195 SER A N 1
ATOM 1515 C CA . SER A 1 195 ? 3.947 38.75 1.033 1 97.19 195 SER A CA 1
ATOM 1516 C C . SER A 1 195 ? 2.83 38.969 0.015 1 97.19 195 SER A C 1
ATOM 1518 O O . SER A 1 195 ? 3.002 39.688 -0.961 1 97.19 195 SER A O 1
ATOM 1520 N N . ASP A 1 196 ? 1.719 38.312 0.184 1 96.06 196 ASP A N 1
ATOM 1521 C CA . ASP A 1 196 ? 0.568 38.438 -0.708 1 96.06 196 ASP A CA 1
ATOM 1522 C C . ASP A 1 196 ? -0.726 38.062 0.018 1 96.06 196 ASP A C 1
ATOM 1524 O O . ASP A 1 196 ? -1.05 36.906 0.167 1 96.06 196 ASP A O 1
ATOM 1528 N N . GLY A 1 197 ? -1.559 39.094 0.325 1 95.06 197 GLY A N 1
ATOM 1529 C CA . GLY A 1 197 ? -2.77 38.906 1.106 1 95.06 197 GLY A CA 1
ATOM 1530 C C . GLY A 1 197 ? -3.83 38.094 0.376 1 95.06 197 GLY A C 1
ATOM 1531 O O . GLY A 1 197 ? -4.84 37.719 0.967 1 95.06 197 GLY A O 1
ATOM 1532 N N . ARG A 1 198 ? -3.578 37.75 -0.833 1 93.81 198 ARG A N 1
ATOM 1533 C CA . ARG A 1 198 ? -4.551 37 -1.626 1 93.81 198 ARG A CA 1
ATOM 1534 C C . ARG 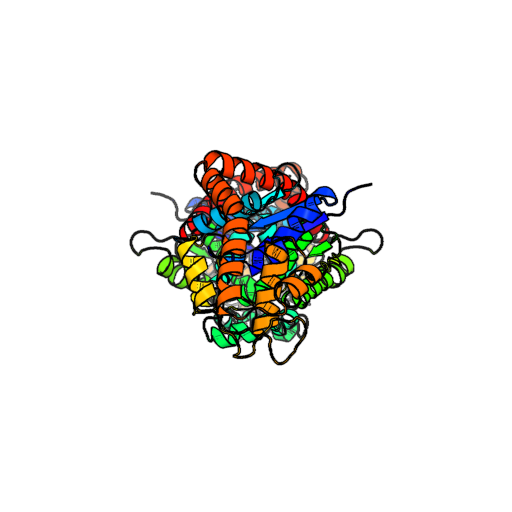A 1 198 ? -4.148 35.531 -1.741 1 93.81 198 ARG A C 1
ATOM 1536 O O . ARG A 1 198 ? -4.93 34.719 -2.225 1 93.81 198 ARG A O 1
ATOM 1543 N N . SER A 1 199 ? -2.898 35.25 -1.312 1 93 199 SER A N 1
ATOM 1544 C CA . SER A 1 199 ? -2.391 33.875 -1.371 1 93 199 SER A CA 1
ATOM 1545 C C . SER A 1 199 ? -2.311 33.25 0.02 1 93 199 SER A C 1
ATOM 1547 O O . SER A 1 199 ? -1.837 33.906 0.963 1 93 199 SER A O 1
ATOM 1549 N N . LYS A 1 200 ? -2.754 32.062 0.092 1 88.38 200 LYS A N 1
ATOM 1550 C CA . LYS A 1 200 ? -2.678 31.344 1.364 1 88.38 200 LYS A CA 1
ATOM 1551 C C . LYS A 1 200 ? -1.229 31.188 1.816 1 88.38 200 LYS A C 1
ATOM 1553 O O . LYS A 1 200 ? -0.341 30.938 0.997 1 88.38 200 LYS A O 1
ATOM 1558 N N . MET A 1 201 ? -1.053 31.328 3.143 1 92.31 201 MET A N 1
ATOM 1559 C CA . MET A 1 201 ? 0.27 31.047 3.693 1 92.31 201 MET A CA 1
ATOM 1560 C C . MET A 1 201 ? 0.685 29.609 3.41 1 92.31 201 MET A C 1
ATOM 1562 O O . MET A 1 201 ? -0.111 28.672 3.586 1 92.31 201 MET A O 1
ATOM 1566 N N . SER A 1 202 ? 1.955 29.406 2.963 1 88.25 202 SER A N 1
ATOM 1567 C CA . SER A 1 202 ? 2.367 28.094 2.518 1 88.25 202 SER A CA 1
ATOM 1568 C C . SER A 1 202 ? 3.824 27.812 2.879 1 88.25 202 SER A C 1
ATOM 1570 O O . SER A 1 202 ? 4.672 28.703 2.779 1 88.25 202 SER A O 1
ATOM 1572 N N . LYS A 1 203 ? 3.998 26.578 3.242 1 84.5 203 LYS A N 1
ATOM 1573 C CA . LYS A 1 203 ? 5.359 26.141 3.527 1 84.5 203 LYS A CA 1
ATOM 1574 C C . LYS A 1 203 ? 6.188 26.047 2.248 1 84.5 203 LYS A C 1
ATOM 1576 O O . LYS A 1 203 ? 7.414 26.141 2.285 1 84.5 203 LYS A O 1
ATOM 1581 N N . SER A 1 204 ? 5.555 25.844 1.16 1 79.31 204 SER A N 1
ATOM 1582 C CA . SER A 1 204 ? 6.238 25.609 -0.105 1 79.31 204 SER A CA 1
ATOM 1583 C C . SER A 1 204 ? 6.656 26.922 -0.764 1 79.31 204 SER A C 1
ATOM 1585 O O . SER A 1 204 ? 7.414 26.922 -1.736 1 79.31 204 SER A O 1
ATOM 1587 N N . ASP A 1 205 ? 6.141 28.016 -0.202 1 87.88 205 ASP A N 1
ATOM 1588 C CA . ASP A 1 205 ? 6.574 29.312 -0.73 1 87.88 205 ASP A CA 1
ATOM 1589 C C . ASP A 1 205 ? 8.078 29.5 -0.542 1 87.88 205 ASP A C 1
ATOM 1591 O O . ASP A 1 205 ? 8.594 29.359 0.569 1 87.88 205 ASP A O 1
ATOM 1595 N N . PRO A 1 206 ? 8.758 29.797 -1.635 1 88.69 206 PRO A N 1
ATOM 1596 C CA . PRO A 1 206 ? 10.211 29.938 -1.529 1 88.69 206 PRO A CA 1
ATOM 1597 C C . PRO A 1 206 ? 10.641 31.109 -0.656 1 88.69 206 PRO A C 1
ATOM 1599 O O . PRO A 1 206 ? 11.75 31.125 -0.125 1 88.69 206 PRO A O 1
ATOM 1602 N N . ASN A 1 207 ? 9.797 32.094 -0.533 1 93.44 207 ASN A N 1
ATOM 1603 C CA . ASN A 1 207 ? 10.078 33.25 0.311 1 93.44 207 ASN A CA 1
ATOM 1604 C C . ASN A 1 207 ? 9.75 32.969 1.775 1 93.44 207 ASN A C 1
ATOM 1606 O O . ASN A 1 207 ? 8.594 33.062 2.189 1 93.44 207 ASN A O 1
ATOM 1610 N N . GLU A 1 208 ? 10.742 32.812 2.52 1 92.38 208 GLU A N 1
ATOM 1611 C CA . GLU A 1 208 ? 10.57 32.5 3.936 1 92.38 208 GLU A CA 1
ATOM 1612 C C . GLU A 1 208 ? 9.867 33.625 4.676 1 92.38 208 GLU A C 1
ATOM 1614 O O . GLU A 1 208 ? 9.211 33.406 5.691 1 92.38 208 GLU A O 1
ATOM 1619 N N . GLY A 1 209 ? 10.047 34.812 4.152 1 96 209 GLY A N 1
ATOM 1620 C CA . GLY A 1 209 ? 9.422 35.969 4.766 1 96 209 GLY A CA 1
ATOM 1621 C C . GLY A 1 209 ? 7.914 36 4.59 1 96 209 GLY A C 1
ATOM 1622 O O . GLY A 1 209 ? 7.227 36.781 5.227 1 96 209 GLY A O 1
ATOM 1623 N N . SER A 1 210 ? 7.422 35.031 3.824 1 96.31 210 SER A N 1
ATOM 1624 C CA . SER A 1 210 ? 5.996 35 3.504 1 96.31 210 SER A CA 1
ATOM 1625 C C . SER A 1 210 ? 5.199 34.312 4.609 1 96.31 210 SER A C 1
ATOM 1627 O O . SER A 1 210 ? 3.967 34.375 4.613 1 96.31 210 SER A O 1
ATOM 1629 N N . ARG A 1 211 ? 5.898 33.719 5.602 1 96.88 211 ARG A N 1
ATOM 1630 C CA . ARG A 1 211 ? 5.211 32.906 6.621 1 96.88 211 ARG A CA 1
ATOM 1631 C C . ARG A 1 211 ? 5.883 33.094 7.98 1 96.88 211 ARG A C 1
ATOM 1633 O O . ARG A 1 211 ? 7.051 33.469 8.062 1 96.88 211 ARG A O 1
ATOM 1640 N N . ILE A 1 212 ? 5.137 32.938 8.984 1 97.38 212 ILE A N 1
ATOM 1641 C CA . ILE A 1 212 ? 5.652 32.812 10.344 1 97.38 212 ILE A CA 1
ATOM 1642 C C . ILE A 1 212 ? 5.52 31.375 10.828 1 97.38 212 ILE A C 1
ATOM 1644 O O . ILE A 1 212 ? 4.406 30.859 10.977 1 97.38 212 ILE A O 1
ATOM 1648 N N . THR A 1 213 ? 6.625 30.734 11.086 1 96.56 213 THR A N 1
ATOM 1649 C CA . THR A 1 213 ? 6.578 29.375 11.625 1 96.56 213 THR A CA 1
ATOM 1650 C C . THR A 1 213 ? 6.359 29.406 13.133 1 96.56 213 THR A C 1
ATOM 1652 O O . THR A 1 213 ? 6.672 30.391 13.797 1 96.56 213 THR A O 1
ATOM 1655 N N . LEU A 1 214 ? 5.871 28.375 13.664 1 97.38 214 LEU A N 1
ATOM 1656 C CA . LEU A 1 214 ? 5.523 28.328 15.086 1 97.38 214 LEU A CA 1
ATOM 1657 C C . LEU A 1 214 ? 6.773 28.391 15.953 1 97.38 214 LEU A C 1
ATOM 1659 O O . LEU A 1 214 ? 6.699 28.719 17.141 1 97.38 214 LEU A O 1
ATOM 1663 N N . LEU A 1 215 ? 7.91 28.109 15.336 1 96.69 215 LEU A N 1
ATOM 1664 C CA . LEU A 1 215 ? 9.133 28.031 16.125 1 96.69 215 LEU A CA 1
ATOM 1665 C C . LEU A 1 215 ? 10.086 29.156 15.766 1 96.69 215 LEU A C 1
ATOM 1667 O O . LEU A 1 215 ? 11.25 29.156 16.188 1 96.69 215 LEU A O 1
ATOM 1671 N N . ASP A 1 216 ? 9.633 30.109 14.953 1 97.31 216 ASP A N 1
ATOM 1672 C CA . ASP A 1 216 ? 10.445 31.297 14.672 1 97.31 216 ASP A CA 1
ATOM 1673 C C . ASP A 1 216 ? 10.789 32.031 15.953 1 97.31 216 ASP A C 1
ATOM 1675 O O . ASP A 1 216 ? 9.914 32.25 16.797 1 97.31 216 ASP A O 1
ATOM 1679 N N . PRO A 1 217 ? 12.039 32.406 16.094 1 97.62 217 PRO A N 1
ATOM 1680 C CA . PRO A 1 217 ? 12.359 33.219 17.266 1 97.62 217 PRO A CA 1
ATOM 1681 C C . PRO A 1 217 ? 11.742 34.594 17.203 1 97.62 217 PRO A C 1
ATOM 1683 O O . PRO A 1 217 ? 11.422 35.094 16.109 1 97.62 217 PRO A O 1
ATOM 1686 N N . PRO A 1 218 ? 11.578 35.25 18.344 1 98.19 218 PRO A N 1
ATOM 1687 C CA . PRO A 1 218 ? 10.898 36.531 18.406 1 98.19 218 PRO A CA 1
ATOM 1688 C C . PRO A 1 218 ? 11.484 37.562 17.438 1 98.19 218 PRO A C 1
ATOM 1690 O O . PRO A 1 218 ? 10.734 38.312 16.797 1 98.19 218 PRO A O 1
ATOM 1693 N N . GLU A 1 219 ? 12.797 37.625 17.312 1 98.25 219 GLU A N 1
ATOM 1694 C CA . GLU A 1 219 ? 13.438 38.594 16.438 1 98.25 219 GLU A CA 1
ATOM 1695 C C . GLU A 1 219 ? 13.062 38.375 14.977 1 98.25 219 GLU A C 1
ATOM 1697 O O . GLU A 1 219 ? 12.82 39.312 14.234 1 98.25 219 GLU A O 1
ATOM 1702 N N . LEU A 1 220 ? 13.008 37.125 14.672 1 98.19 220 LEU A N 1
ATOM 1703 C CA . LEU A 1 220 ? 12.648 36.781 13.297 1 98.19 220 LEU A CA 1
ATOM 1704 C C . LEU A 1 220 ? 11.172 37.094 13.031 1 98.19 220 LEU A C 1
ATOM 1706 O O . LEU A 1 220 ? 10.82 37.562 11.945 1 98.19 220 LEU A O 1
ATOM 1710 N N . ILE A 1 221 ? 10.281 36.812 13.93 1 98.5 221 ILE A N 1
ATOM 1711 C CA . ILE A 1 221 ? 8.867 37.125 13.828 1 98.5 221 ILE A CA 1
ATOM 1712 C C . ILE A 1 221 ? 8.68 38.625 13.594 1 98.5 221 ILE A C 1
ATOM 1714 O O . ILE A 1 221 ? 7.973 39.031 12.672 1 98.5 221 ILE A O 1
ATOM 1718 N N . THR A 1 222 ? 9.398 39.375 14.398 1 98.38 222 THR A N 1
ATOM 1719 C CA . THR A 1 222 ? 9.305 40.812 14.305 1 98.38 222 THR A CA 1
ATOM 1720 C C . THR A 1 222 ? 9.789 41.312 12.938 1 98.38 222 THR A C 1
ATOM 1722 O O . THR A 1 222 ? 9.148 42.156 12.305 1 98.38 222 THR A O 1
ATOM 1725 N N . LYS A 1 223 ? 10.875 40.75 12.5 1 98.44 223 LYS A N 1
ATOM 1726 C CA . LYS A 1 223 ? 11.445 41.125 11.211 1 98.44 223 LYS A CA 1
ATOM 1727 C C . LYS A 1 223 ? 10.492 40.812 10.07 1 98.44 223 LYS A C 1
ATOM 1729 O O . LYS A 1 223 ? 10.289 41.625 9.172 1 98.44 223 LYS A O 1
ATOM 1734 N N . LYS A 1 224 ? 9.883 39.594 10.094 1 98.5 224 LYS A N 1
ATOM 1735 C CA . LYS A 1 224 ? 8.977 39.156 9.039 1 98.5 224 LYS A CA 1
ATOM 1736 C C . LYS A 1 224 ? 7.73 40.031 8.992 1 98.5 224 LYS A C 1
ATOM 1738 O O . LYS A 1 224 ? 7.27 40.406 7.914 1 98.5 224 LYS A O 1
ATOM 1743 N N . ILE A 1 225 ? 7.184 40.406 10.117 1 98.5 225 ILE A N 1
ATOM 1744 C CA . ILE A 1 225 ? 5.984 41.219 10.18 1 98.5 225 ILE A CA 1
ATOM 1745 C C . ILE A 1 225 ? 6.32 42.656 9.727 1 98.5 225 ILE A C 1
ATOM 1747 O O . ILE A 1 225 ? 5.543 43.281 9 1 98.5 225 ILE A O 1
ATOM 1751 N N . LYS A 1 226 ? 7.477 43.125 10.102 1 98.06 226 LYS A N 1
ATOM 1752 C CA . LYS A 1 226 ? 7.922 44.469 9.68 1 98.06 226 LYS A CA 1
ATOM 1753 C C . LYS A 1 226 ? 8.008 44.562 8.164 1 98.06 226 LYS A C 1
ATOM 1755 O O . LYS A 1 226 ? 7.707 45.594 7.582 1 98.06 226 LYS A O 1
ATOM 1760 N N . ARG A 1 227 ? 8.359 43.469 7.562 1 97.88 227 ARG A N 1
ATOM 1761 C CA . ARG A 1 227 ? 8.609 43.469 6.125 1 97.88 227 ARG A CA 1
ATOM 1762 C C . ARG A 1 227 ? 7.363 43.031 5.355 1 97.88 227 ARG A C 1
ATOM 1764 O O . ARG A 1 227 ? 7.367 43 4.121 1 97.88 227 ARG A O 1
ATOM 1771 N N . ALA A 1 228 ? 6.32 42.688 6.02 1 98.06 228 ALA A N 1
ATOM 1772 C CA . ALA A 1 228 ? 5.098 42.219 5.363 1 98.06 228 ALA A CA 1
ATOM 1773 C C . ALA A 1 228 ? 4.574 43.281 4.387 1 98.06 228 ALA A C 1
ATOM 1775 O O . ALA A 1 228 ? 4.625 44.469 4.668 1 98.06 228 ALA A O 1
ATOM 1776 N N . LYS A 1 229 ? 4.051 42.75 3.279 1 97.5 229 LYS A N 1
ATOM 1777 C CA . LYS A 1 229 ? 3.469 43.656 2.285 1 97.5 229 LYS A CA 1
ATOM 1778 C C . LYS A 1 229 ? 2.219 44.344 2.828 1 97.5 229 LYS A C 1
ATOM 1780 O O . LYS A 1 229 ? 1.392 43.719 3.488 1 97.5 229 LYS A O 1
ATOM 1785 N N . THR A 1 230 ? 2.105 45.688 2.604 1 95.75 230 THR A N 1
ATOM 1786 C CA . THR A 1 230 ? 0.924 46.438 3.006 1 95.75 230 THR A CA 1
ATOM 1787 C C . THR A 1 230 ? 0.585 47.5 1.97 1 95.75 230 THR A C 1
ATOM 1789 O O . THR A 1 230 ? 1.331 47.719 1.009 1 95.75 230 THR A O 1
ATOM 1792 N N . ASP A 1 231 ? -0.584 48.062 2.035 1 94.31 231 ASP A N 1
ATOM 1793 C CA . ASP A 1 231 ? -0.997 49.188 1.186 1 94.31 231 ASP A CA 1
ATOM 1794 C C . ASP A 1 231 ? -0.696 50.531 1.851 1 94.31 231 ASP A C 1
ATOM 1796 O O . ASP A 1 231 ? -0.393 50.594 3.045 1 94.31 231 ASP A O 1
ATOM 1800 N N . PRO A 1 232 ? -0.806 51.594 1.098 1 91.31 232 PRO A N 1
ATOM 1801 C CA . PRO A 1 232 ? -0.402 52.875 1.667 1 91.31 232 PRO A CA 1
ATOM 1802 C C . PRO A 1 232 ? -1.535 53.562 2.416 1 91.31 232 PRO A C 1
ATOM 1804 O O . PRO A 1 232 ? -1.344 54.656 2.957 1 91.31 232 PRO A O 1
ATOM 1807 N N . GLN A 1 233 ? -2.611 53 2.539 1 91.94 233 GLN A N 1
ATOM 1808 C CA . GLN A 1 233 ? -3.77 53.656 3.129 1 91.94 233 GLN A CA 1
ATOM 1809 C C . GLN A 1 233 ? -3.707 53.625 4.652 1 91.94 233 GLN A C 1
ATOM 1811 O O . GLN A 1 233 ? -3.318 52.625 5.238 1 91.94 233 GLN A O 1
ATOM 1816 N N . MET A 1 234 ? -4.09 54.781 5.254 1 91.94 234 MET A N 1
ATOM 1817 C CA . MET A 1 234 ? -4.168 54.875 6.711 1 91.94 234 MET A CA 1
ATOM 1818 C C . MET A 1 234 ? -5.473 54.25 7.223 1 91.94 234 MET A C 1
ATOM 1820 O O . MET A 1 234 ? -6.516 54.375 6.578 1 91.94 234 MET A O 1
ATOM 1824 N N . GLY A 1 235 ? -5.312 53.688 8.469 1 94 235 GLY A N 1
ATOM 1825 C CA . GLY A 1 235 ? -6.484 53.062 9.055 1 94 235 GLY A CA 1
ATOM 1826 C C . GLY A 1 235 ? -6.695 51.625 8.586 1 94 235 GLY A C 1
ATOM 1827 O O . GLY A 1 235 ? -6.551 51.344 7.395 1 94 235 GLY A O 1
ATOM 1828 N N . LEU A 1 236 ? -6.926 50.812 9.539 1 95.5 236 LEU A N 1
ATOM 1829 C CA . LEU A 1 236 ? -7.094 49.406 9.203 1 95.5 236 LEU A CA 1
ATOM 1830 C C . LEU A 1 236 ? -8.555 49 9.352 1 95.5 236 LEU A C 1
ATOM 1832 O O . LEU A 1 236 ? -9.242 49.406 10.281 1 95.5 236 LEU A O 1
ATOM 1836 N N . GLN A 1 237 ? -9 48.219 8.375 1 93.75 237 GLN A N 1
ATOM 1837 C CA . GLN A 1 237 ? -10.375 47.75 8.391 1 93.75 237 GLN A CA 1
ATOM 1838 C C . GLN A 1 237 ? -10.469 46.344 7.797 1 93.75 237 GLN A C 1
ATOM 1840 O O . GLN A 1 237 ? -9.602 45.938 7.023 1 93.75 237 GLN A O 1
ATOM 1845 N N . PHE A 1 238 ? -11.586 45.656 8.234 1 94.88 238 PHE A N 1
ATOM 1846 C CA . PHE A 1 238 ? -11.883 44.375 7.66 1 94.88 238 PHE A CA 1
ATOM 1847 C C . PHE A 1 238 ? -12.734 44.5 6.406 1 94.88 238 PHE A C 1
ATOM 1849 O O . PHE A 1 238 ? -13.414 45.5 6.223 1 94.88 238 PHE A O 1
ATOM 1856 N N . GLY A 1 239 ? -12.656 43.5 5.496 1 92 239 GLY A N 1
ATOM 1857 C CA . GLY A 1 239 ? -13.672 43.281 4.484 1 92 239 GLY A CA 1
ATOM 1858 C C . GLY A 1 239 ? -13.477 44.125 3.236 1 92 239 GLY A C 1
ATOM 1859 O O . GLY A 1 239 ? -14.281 44.062 2.307 1 92 239 GLY A O 1
ATOM 1860 N N . ASN A 1 240 ? -12.5 45 3.238 1 93.94 240 ASN A N 1
ATOM 1861 C CA . ASN A 1 240 ? -12.219 45.719 2.018 1 93.94 240 ASN A CA 1
ATOM 1862 C C . ASN A 1 240 ? -11.453 44.875 1.003 1 93.94 240 ASN A C 1
ATOM 1864 O O . ASN A 1 240 ? -10.281 44.562 1.2 1 93.94 240 ASN A O 1
ATOM 1868 N N . PRO A 1 241 ? -12.078 44.531 -0.132 1 93.94 241 PRO A N 1
ATOM 1869 C CA . PRO A 1 241 ? -11.445 43.625 -1.109 1 93.94 241 PRO A CA 1
ATOM 1870 C C . PRO A 1 241 ? -10.203 44.25 -1.749 1 93.94 241 PRO A C 1
ATOM 1872 O O . PRO A 1 241 ? -9.352 43.531 -2.277 1 93.94 241 PRO A O 1
ATOM 1875 N N . ASP A 1 242 ? -10.086 45.469 -1.711 1 94.75 242 ASP A N 1
ATOM 1876 C CA . ASP A 1 242 ? -8.953 46.156 -2.314 1 94.75 242 ASP A CA 1
ATOM 1877 C C . ASP A 1 242 ? -7.77 46.219 -1.35 1 94.75 242 ASP A C 1
ATOM 1879 O O . ASP A 1 242 ? -6.68 46.688 -1.719 1 94.75 242 ASP A O 1
ATOM 1883 N N . ARG A 1 243 ? -7.973 45.781 -0.127 1 96.25 243 ARG A N 1
ATOM 1884 C CA . ARG A 1 243 ? -6.91 45.781 0.875 1 96.25 243 ARG A CA 1
ATOM 1885 C C . ARG A 1 243 ? -6.75 44.406 1.521 1 96.25 243 ARG A C 1
ATOM 1887 O O . ARG A 1 243 ? -6.883 44.281 2.74 1 96.25 243 ARG A O 1
ATOM 1894 N N . PRO A 1 244 ? -6.43 43.406 0.741 1 96.38 244 PRO A N 1
ATOM 1895 C CA . PRO A 1 244 ? -6.336 42.062 1.263 1 96.38 244 PRO A CA 1
ATOM 1896 C C . PRO A 1 244 ? -5.289 41.906 2.365 1 96.38 244 PRO A C 1
ATOM 1898 O O . PRO A 1 244 ? -5.469 41.125 3.295 1 96.38 244 PRO A O 1
ATOM 1901 N N . GLU A 1 245 ? -4.199 42.688 2.295 1 96.88 245 GLU A N 1
ATOM 1902 C CA . GLU A 1 245 ? -3.17 42.625 3.328 1 96.88 245 GLU A CA 1
ATOM 1903 C C . GLU A 1 245 ? -3.703 43.094 4.672 1 96.88 245 GLU A C 1
ATOM 1905 O O . GLU A 1 245 ? -3.387 42.531 5.719 1 96.88 245 GLU A O 1
ATOM 1910 N N . ALA A 1 246 ? -4.461 44.156 4.59 1 96.44 246 ALA A N 1
ATOM 1911 C CA . ALA A 1 246 ? -5.051 44.719 5.816 1 96.44 246 ALA A CA 1
ATOM 1912 C C . ALA A 1 246 ? -6 43.688 6.457 1 96.44 246 ALA A C 1
ATOM 1914 O O . ALA A 1 246 ? -5.988 43.5 7.676 1 96.44 246 ALA A O 1
ATOM 1915 N N . ASP A 1 247 ? -6.824 43.125 5.637 1 95.62 247 ASP A N 1
ATOM 1916 C CA . ASP A 1 247 ? -7.75 42.125 6.125 1 95.62 247 ASP A CA 1
ATOM 1917 C C . ASP A 1 247 ? -6.996 40.969 6.785 1 95.62 247 ASP A C 1
ATOM 1919 O O . ASP A 1 247 ? -7.367 40.531 7.871 1 95.62 247 ASP A O 1
ATOM 1923 N N . ASN A 1 248 ? -5.973 40.5 6.184 1 95.88 248 ASN A N 1
ATOM 1924 C CA . ASN A 1 248 ? -5.176 39.375 6.664 1 95.88 248 ASN A CA 1
ATOM 1925 C C . ASN A 1 248 ? -4.484 39.719 7.984 1 95.88 248 ASN A C 1
ATOM 1927 O O . ASN A 1 248 ? -4.672 39 8.977 1 95.88 248 ASN A O 1
ATOM 1931 N N . LEU A 1 249 ? -3.719 40.781 8.023 1 97.06 249 LEU A N 1
ATOM 1932 C CA . LEU A 1 249 ? -2.906 41.125 9.18 1 97.06 249 LEU A CA 1
ATOM 1933 C C . LEU A 1 249 ? -3.787 41.5 10.367 1 97.06 249 LEU A C 1
ATOM 1935 O O . LEU A 1 249 ? -3.498 41.125 11.508 1 97.06 249 LEU A O 1
ATOM 1939 N N . LEU A 1 250 ? -4.812 42.25 10.094 1 96.44 250 LEU A N 1
ATOM 1940 C CA . LEU A 1 250 ? -5.754 42.594 11.148 1 96.44 250 LEU A CA 1
ATOM 1941 C C . LEU A 1 250 ? -6.438 41.344 11.695 1 96.44 250 LEU A C 1
ATOM 1943 O O . LEU A 1 250 ? -6.688 41.25 12.898 1 96.44 250 LEU A O 1
ATOM 1947 N N . GLY A 1 251 ? -6.781 40.438 10.828 1 95 251 GLY A N 1
ATOM 1948 C CA . GLY A 1 251 ? -7.367 39.188 11.242 1 95 251 GLY A CA 1
ATOM 1949 C C . GLY A 1 251 ? -6.461 38.375 12.156 1 95 251 GLY A C 1
ATOM 1950 O O . GLY A 1 251 ? -6.91 37.844 13.18 1 95 251 GLY A O 1
ATOM 1951 N N . ILE A 1 252 ? -5.211 38.25 11.797 1 95.81 252 ILE A N 1
ATOM 1952 C CA . ILE A 1 252 ? -4.23 37.531 12.617 1 95.81 252 ILE A CA 1
ATOM 1953 C C . ILE A 1 252 ? -4.145 38.188 13.992 1 95.81 252 ILE A C 1
ATOM 1955 O O . ILE A 1 252 ? -4.164 37.531 15.016 1 95.81 252 ILE A O 1
ATOM 1959 N N . TYR A 1 253 ? -4.09 39.5 13.977 1 96.69 253 TYR A N 1
ATOM 1960 C CA . TYR A 1 253 ? -4.027 40.25 15.227 1 96.69 253 TYR A CA 1
ATOM 1961 C C . TYR A 1 253 ? -5.258 39.969 16.094 1 96.69 253 TYR A C 1
ATOM 1963 O O . TYR A 1 253 ? -5.141 39.75 17.297 1 96.69 253 TYR A O 1
ATOM 1971 N N . ALA A 1 254 ? -6.391 40.031 15.477 1 95.62 254 ALA A N 1
ATOM 1972 C CA . ALA A 1 254 ? -7.645 39.812 16.203 1 95.62 254 ALA A CA 1
ATOM 1973 C C . ALA A 1 254 ? -7.641 38.469 16.922 1 95.62 254 ALA A C 1
ATOM 1975 O O . ALA A 1 254 ? -8.102 38.375 18.062 1 95.62 254 ALA A O 1
ATOM 1976 N N . ILE A 1 255 ? -7.113 37.469 16.297 1 93.44 255 ILE A N 1
ATOM 1977 C CA . ILE A 1 255 ? -7.105 36.125 16.844 1 93.44 255 ILE A CA 1
ATOM 1978 C C . ILE A 1 255 ? -6.031 36 17.922 1 93.44 255 ILE A C 1
ATOM 1980 O O . ILE A 1 255 ? -6.309 35.562 19.047 1 93.44 255 ILE A O 1
ATOM 1984 N N . LEU A 1 256 ? -4.844 36.469 17.672 1 95.38 256 LEU A N 1
ATOM 1985 C CA . LEU A 1 256 ? -3.701 36.25 18.547 1 95.38 256 LEU A CA 1
ATOM 1986 C C . LEU A 1 256 ? -3.793 37.125 19.797 1 95.38 256 LEU A C 1
ATOM 1988 O O . LEU A 1 256 ? -3.281 36.75 20.859 1 95.38 256 LEU A O 1
ATOM 1992 N N . SER A 1 257 ? -4.426 38.219 19.641 1 94.56 257 SER A N 1
ATOM 1993 C CA . SER A 1 257 ? -4.582 39.094 20.797 1 94.56 257 SER A CA 1
ATOM 1994 C C . SER A 1 257 ? -5.734 38.656 21.688 1 94.56 257 SER A C 1
ATOM 1996 O O . SER A 1 257 ? -5.863 39.125 22.828 1 94.56 257 SER A O 1
ATOM 1998 N N . GLY A 1 258 ? -6.621 37.875 21.125 1 90.94 258 GLY A N 1
ATOM 1999 C CA . GLY A 1 258 ? -7.777 37.406 21.875 1 90.94 258 GLY A CA 1
ATOM 2000 C C . GLY A 1 258 ? -8.883 38.438 21.969 1 90.94 258 GLY A C 1
ATOM 2001 O O . GLY A 1 258 ? -9.891 38.219 22.641 1 90.94 258 GLY A O 1
ATOM 2002 N N . ARG A 1 259 ? -8.75 39.469 21.328 1 91.31 259 ARG A N 1
ATOM 2003 C CA . ARG A 1 259 ? -9.703 40.562 21.438 1 91.31 259 ARG A CA 1
ATOM 2004 C C . ARG A 1 259 ? -10.922 40.312 20.547 1 91.31 259 ARG A C 1
ATOM 2006 O O . ARG A 1 259 ? -12.023 40.781 20.859 1 91.31 259 ARG A O 1
ATOM 2013 N N . GLY A 1 260 ? -10.688 39.656 19.484 1 91.44 260 GLY A N 1
ATOM 2014 C CA . GLY A 1 260 ? -11.75 39.438 18.5 1 91.44 260 GLY A CA 1
ATOM 2015 C C . GLY A 1 260 ? -11.758 40.469 17.391 1 91.44 260 GLY A C 1
ATOM 2016 O O . GLY A 1 260 ? -11.062 41.5 17.484 1 91.44 260 GLY A O 1
ATOM 2017 N N . ARG A 1 261 ? -12.531 40.281 16.484 1 93 261 ARG A N 1
ATOM 2018 C CA . ARG A 1 261 ? -12.516 41.094 15.258 1 93 261 ARG A CA 1
ATOM 2019 C C . ARG A 1 261 ? -13.023 42.5 15.516 1 93 261 ARG A C 1
ATOM 2021 O O . ARG A 1 261 ? -12.398 43.469 15.102 1 93 261 ARG A O 1
ATOM 2028 N N . ASP A 1 262 ? -14.109 42.562 16.203 1 94.38 262 ASP A N 1
ATOM 2029 C CA . ASP A 1 262 ? -14.727 43.875 16.422 1 94.38 262 ASP A CA 1
ATOM 2030 C C . ASP A 1 262 ? -13.828 44.781 17.25 1 94.38 262 ASP A C 1
ATOM 2032 O O . ASP A 1 262 ? -13.602 45.938 16.875 1 94.38 262 ASP A O 1
ATOM 2036 N N . ALA A 1 263 ? -13.352 44.281 18.328 1 96.06 263 ALA A N 1
ATOM 2037 C CA . ALA A 1 263 ? -12.477 45.062 19.188 1 96.06 263 ALA A CA 1
ATOM 2038 C C . ALA A 1 263 ? -11.188 45.438 18.469 1 96.06 263 ALA A C 1
ATOM 2040 O O . ALA A 1 263 ? -10.68 46.562 18.641 1 96.06 263 ALA A O 1
ATOM 2041 N N . ALA A 1 264 ? -10.633 44.531 17.703 1 96.12 264 ALA A N 1
ATOM 2042 C CA . ALA A 1 264 ? -9.414 44.812 16.938 1 96.12 264 ALA A CA 1
ATOM 2043 C C . ALA A 1 264 ? -9.648 45.906 15.898 1 96.12 264 ALA A C 1
ATOM 2045 O O . ALA A 1 264 ? -8.805 46.781 15.711 1 96.12 264 ALA A O 1
ATOM 2046 N N . ALA A 1 265 ? -10.828 45.812 15.266 1 95.81 265 ALA A N 1
ATOM 2047 C CA . ALA A 1 265 ? -11.172 46.812 14.258 1 95.81 265 ALA A CA 1
ATOM 2048 C C . ALA A 1 265 ? -11.273 48.219 14.883 1 95.81 265 ALA A C 1
ATOM 2050 O O . ALA A 1 265 ? -10.812 49.188 14.305 1 95.81 265 ALA A O 1
ATOM 2051 N N . GLN A 1 266 ? -11.852 48.25 15.969 1 96.75 266 GLN A N 1
ATOM 2052 C CA . GLN A 1 266 ? -12.008 49.531 16.656 1 96.75 266 GLN A CA 1
ATOM 2053 C C . GLN A 1 266 ? -10.664 50.062 17.141 1 96.75 266 GLN A C 1
ATOM 2055 O O . GLN A 1 266 ? -10.367 51.25 16.953 1 96.75 266 GLN A O 1
ATOM 2060 N N . GLU A 1 267 ? -9.914 49.281 17.688 1 96.62 267 GLU A N 1
ATOM 2061 C CA . GLU A 1 267 ? -8.617 49.656 18.234 1 96.62 267 GLU A CA 1
ATOM 2062 C C . GLU A 1 267 ? -7.688 50.156 17.141 1 96.62 267 GLU A C 1
ATOM 2064 O O . GLU A 1 267 ? -6.922 51.094 17.359 1 96.62 267 GLU A O 1
ATOM 2069 N N . CYS A 1 268 ? -7.809 49.531 15.961 1 96.62 268 CYS A N 1
ATOM 2070 C CA . CYS A 1 268 ? -6.801 49.781 14.938 1 96.62 268 CYS A CA 1
ATOM 2071 C C . CYS A 1 268 ? -7.363 50.656 13.828 1 96.62 268 CYS A C 1
ATOM 2073 O O . CYS A 1 268 ? -6.695 50.875 12.812 1 96.62 268 CYS A O 1
ATOM 2075 N N . ALA A 1 269 ? -8.508 51.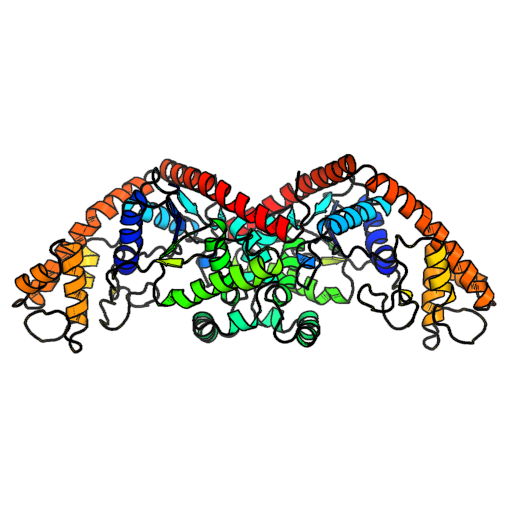156 14.031 1 96.31 269 ALA A N 1
ATOM 2076 C CA . ALA A 1 269 ? -9.258 51.875 13 1 96.31 269 ALA A CA 1
ATOM 2077 C C . ALA A 1 269 ? -8.461 53.062 12.461 1 96.31 269 ALA A C 1
ATOM 2079 O O . ALA A 1 269 ? -8.547 53.375 11.273 1 96.31 269 ALA A O 1
ATOM 2080 N N . GLU A 1 270 ? -7.648 53.656 13.32 1 96.25 270 GLU A N 1
ATOM 2081 C CA . GLU A 1 270 ? -6.949 54.875 12.898 1 96.25 270 GLU A CA 1
ATOM 2082 C C . GLU A 1 270 ? -5.445 54.625 12.82 1 96.25 270 GLU A C 1
ATOM 2084 O O . GLU A 1 270 ? -4.676 55.562 12.594 1 96.25 270 GLU A O 1
ATOM 2089 N N . MET A 1 271 ? -5.07 53.5 12.977 1 95.75 271 MET A N 1
ATOM 2090 C CA . MET A 1 271 ? -3.637 53.219 13.039 1 95.75 271 MET A CA 1
ATOM 2091 C C . MET A 1 271 ? -3.041 53.125 11.633 1 95.75 271 MET A C 1
ATOM 2093 O O . MET A 1 271 ? -3.689 52.656 10.703 1 95.75 271 MET A O 1
ATOM 2097 N N . GLY A 1 272 ? -1.814 53.656 11.539 1 95.62 272 GLY A N 1
ATOM 2098 C CA . GLY A 1 272 ? -0.985 53.344 10.391 1 95.62 272 GLY A CA 1
ATOM 2099 C C . GLY A 1 272 ? -0.185 52.062 10.578 1 95.62 272 GLY A C 1
ATOM 2100 O O . GLY A 1 272 ? -0.12 51.531 11.688 1 95.62 272 GLY A O 1
ATOM 2101 N N . TRP A 1 273 ? 0.431 51.625 9.492 1 97 273 TRP A N 1
ATOM 2102 C CA . TRP A 1 273 ? 1.184 50.375 9.531 1 97 273 TRP A CA 1
ATOM 2103 C C . TRP A 1 273 ? 2.357 50.5 10.5 1 97 273 TRP A C 1
ATOM 2105 O O . TRP A 1 273 ? 2.736 49.5 11.125 1 97 273 TRP A O 1
ATOM 2115 N N . GLY A 1 274 ? 2.957 51.656 10.594 1 96.31 274 GLY A N 1
ATOM 2116 C CA . GLY A 1 274 ? 4.066 51.875 11.516 1 96.31 274 GLY A CA 1
ATOM 2117 C C . GLY A 1 274 ? 3.705 51.594 12.961 1 96.31 274 GLY A C 1
ATOM 2118 O O . GLY A 1 274 ? 4.547 51.156 13.742 1 96.31 274 GLY A O 1
ATOM 2119 N N . THR A 1 275 ? 2.549 51.844 13.289 1 97 275 THR A N 1
ATOM 2120 C CA . THR A 1 275 ? 2.064 51.594 14.641 1 97 275 THR A CA 1
ATOM 2121 C C . THR A 1 275 ? 1.514 50.188 14.766 1 97 275 THR A C 1
ATOM 2123 O O . THR A 1 275 ? 1.715 49.5 15.781 1 97 275 THR A O 1
ATOM 2126 N N . PHE A 1 276 ? 0.873 49.719 13.766 1 98.06 276 PHE A N 1
ATOM 2127 C CA . PHE A 1 276 ? 0.16 48.438 13.812 1 98.06 276 PHE A CA 1
ATOM 2128 C C . PHE A 1 276 ? 1.136 47.281 13.773 1 98.06 276 PHE A C 1
ATOM 2130 O O . PHE A 1 276 ? 0.943 46.281 14.469 1 98.06 276 PHE A O 1
ATOM 2137 N N . LYS A 1 277 ? 2.139 47.312 12.945 1 98.06 277 LYS A N 1
ATOM 2138 C CA . LYS A 1 277 ? 3.025 46.188 12.742 1 98.06 277 LYS A CA 1
ATOM 2139 C C . LYS A 1 277 ? 3.725 45.781 14.047 1 98.06 277 LYS A C 1
ATOM 2141 O O . LYS A 1 277 ? 3.777 44.594 14.398 1 98.06 277 LYS A O 1
ATOM 2146 N N . PRO A 1 278 ? 4.258 46.781 14.789 1 98.06 278 PRO A N 1
ATOM 2147 C CA . PRO A 1 278 ? 4.828 46.406 16.094 1 98.06 278 PRO A CA 1
ATOM 2148 C C . PRO A 1 278 ? 3.797 45.781 17.016 1 98.06 278 PRO A C 1
ATOM 2150 O O . PRO A 1 278 ? 4.121 44.844 17.766 1 98.06 278 PRO A O 1
ATOM 2153 N N . LEU A 1 279 ? 2.604 46.281 16.984 1 97.94 279 LEU A N 1
ATOM 2154 C CA . LEU A 1 279 ? 1.521 45.719 17.797 1 97.94 279 LEU A CA 1
ATOM 2155 C C . LEU A 1 279 ? 1.246 44.25 17.406 1 97.94 279 LEU A C 1
ATOM 2157 O O . LEU A 1 279 ? 1.097 43.406 18.281 1 97.94 279 LEU A O 1
ATOM 2161 N N . LEU A 1 280 ? 1.15 44 16.172 1 98.25 280 LEU A N 1
ATOM 2162 C CA . LEU A 1 280 ? 0.942 42.656 15.664 1 98.25 280 LEU A CA 1
ATOM 2163 C C . LEU A 1 280 ? 2.105 41.75 16.047 1 98.25 280 LEU A C 1
ATOM 2165 O O . LEU A 1 280 ? 1.897 40.594 16.453 1 98.25 280 LEU A O 1
ATOM 2169 N N . ALA A 1 281 ? 3.322 42.219 15.836 1 98.62 281 ALA A N 1
ATOM 2170 C CA . ALA A 1 281 ? 4.508 41.469 16.188 1 98.62 281 ALA A CA 1
ATOM 2171 C C . ALA A 1 281 ? 4.488 41.031 17.656 1 98.62 281 ALA A C 1
ATOM 2173 O O . ALA A 1 281 ? 4.727 39.875 17.984 1 98.62 281 ALA A O 1
ATOM 2174 N N . ASP A 1 282 ? 4.16 42.031 18.484 1 98.38 282 ASP A N 1
ATOM 2175 C CA . ASP A 1 282 ? 4.102 41.75 19.922 1 98.38 282 ASP A CA 1
ATOM 2176 C C . ASP A 1 282 ? 3.041 40.719 20.234 1 98.38 282 ASP A C 1
ATOM 2178 O O . ASP A 1 282 ? 3.279 39.812 21.047 1 98.38 282 ASP A O 1
ATOM 2182 N N . ALA A 1 283 ? 1.879 40.844 19.672 1 98.12 283 ALA A N 1
ATOM 2183 C CA . ALA A 1 283 ? 0.802 39.875 19.875 1 98.12 283 ALA A CA 1
ATOM 2184 C C . ALA A 1 283 ? 1.213 38.469 19.422 1 98.12 283 ALA A C 1
ATOM 2186 O O . ALA A 1 283 ? 0.903 37.469 20.078 1 98.12 283 ALA A O 1
ATOM 2187 N N . THR A 1 284 ? 1.882 38.406 18.297 1 98.44 284 THR A N 1
ATOM 2188 C CA . THR A 1 284 ? 2.309 37.125 17.719 1 98.44 284 THR A CA 1
ATOM 2189 C C . THR A 1 284 ? 3.354 36.469 18.609 1 98.44 284 THR A C 1
ATOM 2191 O O . THR A 1 284 ? 3.234 35.281 18.938 1 98.44 284 THR A O 1
ATOM 2194 N N . VAL A 1 285 ? 4.367 37.219 18.984 1 98.5 285 VAL A N 1
ATOM 2195 C CA . VAL A 1 285 ? 5.426 36.719 19.844 1 98.5 285 VAL A CA 1
ATOM 2196 C C . VAL A 1 285 ? 4.828 36.219 21.156 1 98.5 285 VAL A C 1
ATOM 2198 O O . VAL A 1 285 ? 5.152 35.125 21.609 1 98.5 285 VAL A O 1
ATOM 2201 N N . SER A 1 286 ? 3.961 37.031 21.75 1 98.19 286 SER A N 1
ATOM 2202 C CA . SER A 1 286 ? 3.342 36.688 23.031 1 98.19 286 SER A CA 1
ATOM 2203 C C . SER A 1 286 ? 2.518 35.406 22.922 1 98.19 286 SER A C 1
ATOM 2205 O O . SER A 1 286 ? 2.51 34.594 23.828 1 98.19 286 SER A O 1
ATOM 2207 N N . ALA A 1 287 ? 1.787 35.25 21.859 1 97 287 ALA A N 1
ATOM 2208 C CA . ALA A 1 287 ? 0.93 34.094 21.656 1 97 287 ALA A CA 1
ATOM 2209 C C . ALA A 1 287 ? 1.761 32.844 21.453 1 97 287 ALA A C 1
ATOM 2211 O O . ALA A 1 287 ? 1.364 31.75 21.875 1 97 287 ALA A O 1
ATOM 2212 N N . LEU A 1 288 ? 2.938 32.938 20.781 1 98.06 288 LEU A N 1
ATOM 2213 C CA . LEU A 1 288 ? 3.736 31.766 20.406 1 98.06 288 LEU A CA 1
ATOM 2214 C C . LEU A 1 288 ? 4.688 31.375 21.531 1 98.06 288 LEU A C 1
ATOM 2216 O O . LEU A 1 288 ? 5.16 30.234 21.578 1 98.06 288 LEU A O 1
ATOM 2220 N N . GLU A 1 289 ? 4.941 32.312 22.391 1 98.19 289 GLU A N 1
ATOM 2221 C CA . GLU A 1 289 ? 5.93 32.094 23.453 1 98.19 289 GLU A CA 1
ATOM 2222 C C . GLU A 1 289 ? 5.598 30.844 24.266 1 98.19 289 GLU A C 1
ATOM 2224 O O . GLU A 1 289 ? 6.453 29.969 24.453 1 98.19 289 GLU A O 1
ATOM 2229 N N . PRO A 1 290 ? 4.348 30.734 24.812 1 97.88 290 PRO A N 1
ATOM 2230 C CA . PRO A 1 290 ? 4.031 29.531 25.594 1 97.88 290 PRO A CA 1
ATOM 2231 C C . PRO A 1 290 ? 4.141 28.25 24.781 1 97.88 290 PRO A C 1
ATOM 2233 O O . PRO A 1 290 ? 4.531 27.203 25.312 1 97.88 290 PRO A O 1
ATOM 2236 N N . ILE A 1 291 ? 3.77 28.25 23.547 1 97.75 291 ILE A N 1
ATOM 2237 C CA . ILE A 1 291 ? 3.873 27.094 22.656 1 97.75 291 ILE A CA 1
ATOM 2238 C C . ILE A 1 291 ? 5.34 26.703 22.484 1 97.75 291 ILE A C 1
ATOM 2240 O O . ILE A 1 291 ? 5.691 25.531 22.594 1 97.75 291 ILE A O 1
ATOM 2244 N N . GLN A 1 292 ? 6.172 27.734 22.219 1 98.19 292 GLN A N 1
ATOM 2245 C CA . GLN A 1 292 ? 7.598 27.484 22.016 1 98.19 292 GLN A CA 1
ATOM 2246 C C . GLN A 1 292 ? 8.25 26.922 23.281 1 98.19 292 GLN A C 1
ATOM 2248 O O . GLN A 1 292 ? 9.086 26.031 23.203 1 98.19 292 GLN A O 1
ATOM 2253 N N . HIS A 1 293 ? 7.871 27.469 24.406 1 98.19 293 HIS A N 1
ATOM 2254 C CA . HIS A 1 293 ? 8.398 26.984 25.672 1 98.19 293 HIS A CA 1
ATOM 2255 C C . HIS A 1 293 ? 8.031 25.516 25.891 1 98.19 293 HIS A C 1
ATOM 2257 O O . HIS A 1 293 ? 8.898 24.703 26.234 1 98.19 293 HIS A O 1
ATOM 2263 N N . ARG A 1 294 ? 6.801 25.203 25.75 1 97.38 294 ARG A N 1
ATOM 2264 C CA . ARG A 1 294 ? 6.34 23.828 25.922 1 97.38 294 ARG A CA 1
ATOM 2265 C C . ARG A 1 294 ? 7 22.906 24.906 1 97.38 294 ARG A C 1
ATOM 2267 O O . ARG A 1 294 ? 7.367 21.766 25.25 1 97.38 294 ARG A O 1
ATOM 2274 N N . TYR A 1 295 ? 7.113 23.344 23.703 1 97.25 295 TYR A N 1
ATOM 2275 C CA . TYR A 1 295 ? 7.797 22.578 22.656 1 97.25 295 TYR A CA 1
ATOM 2276 C C . TYR A 1 295 ? 9.211 22.219 23.094 1 97.25 295 TYR A C 1
ATOM 2278 O O . TYR A 1 295 ? 9.633 21.062 22.969 1 97.25 295 TYR A O 1
ATOM 2286 N N . GLN A 1 296 ? 9.898 23.203 23.594 1 97.81 296 GLN A N 1
ATOM 2287 C CA . GLN A 1 296 ? 11.273 22.984 24.016 1 97.81 296 GLN A CA 1
ATOM 2288 C C . GLN A 1 296 ? 11.336 21.984 25.172 1 97.81 296 GLN A C 1
ATOM 2290 O O . GLN A 1 296 ? 12.242 21.141 25.219 1 97.81 296 GLN A O 1
ATOM 2295 N N . GLN A 1 297 ? 10.414 22.047 26.031 1 97.62 297 GLN A N 1
ATOM 2296 C CA . GLN A 1 297 ? 10.352 21.094 27.141 1 97.62 297 GLN A CA 1
ATOM 2297 C C . GLN A 1 297 ? 10.133 19.672 26.625 1 97.62 297 GLN A C 1
ATOM 2299 O O . GLN A 1 297 ? 10.805 18.734 27.062 1 97.62 297 GLN A O 1
ATOM 2304 N N . LEU A 1 298 ? 9.211 19.531 25.766 1 96.81 298 LEU A N 1
ATOM 2305 C CA . LEU A 1 298 ? 8.867 18.234 25.219 1 96.81 298 LEU A CA 1
ATOM 2306 C C . LEU A 1 298 ? 10.031 17.641 24.438 1 96.81 298 LEU A C 1
ATOM 2308 O O . LEU A 1 298 ? 10.367 16.469 24.594 1 96.81 298 LEU A O 1
ATOM 2312 N N . MET A 1 299 ? 10.688 18.516 23.625 1 96.44 299 MET A N 1
ATOM 2313 C CA . MET A 1 299 ? 11.805 18.047 22.812 1 96.44 299 MET A CA 1
ATOM 2314 C C . MET A 1 299 ? 13.023 17.75 23.672 1 96.44 299 MET A C 1
ATOM 2316 O O . MET A 1 299 ? 13.875 16.938 23.312 1 96.44 299 MET A O 1
ATOM 2320 N N . GLY A 1 300 ? 13.031 18.422 24.781 1 96.81 300 GLY A N 1
ATOM 2321 C CA . GLY A 1 300 ? 14.109 18.188 25.719 1 96.81 300 GLY A CA 1
ATOM 2322 C C . GLY A 1 300 ? 13.984 16.875 26.469 1 96.81 300 GLY A C 1
ATOM 2323 O O . GLY A 1 300 ? 14.969 16.375 27.016 1 96.81 300 GLY A O 1
ATOM 2324 N N . ASP A 1 301 ? 12.797 16.344 26.531 1 95.88 301 ASP A N 1
ATOM 2325 C CA . ASP A 1 301 ? 12.523 15.039 27.109 1 95.88 301 ASP A CA 1
ATOM 2326 C C . ASP A 1 301 ? 11.977 14.07 26.062 1 95.88 301 ASP A C 1
ATOM 2328 O O . ASP A 1 301 ? 10.82 13.656 26.141 1 95.88 301 ASP A O 1
ATOM 2332 N N . ARG A 1 302 ? 12.828 13.625 25.297 1 93.12 302 ARG A N 1
ATOM 2333 C CA . ARG A 1 302 ? 12.445 12.805 24.141 1 93.12 302 ARG A CA 1
ATOM 2334 C C . ARG A 1 302 ? 11.867 11.469 24.594 1 93.12 302 ARG A C 1
ATOM 2336 O O . ARG A 1 302 ? 10.977 10.922 23.938 1 93.12 302 ARG A O 1
ATOM 2343 N N . ILE A 1 303 ? 12.328 10.961 25.656 1 94.62 303 ILE A N 1
ATOM 2344 C CA . ILE A 1 303 ? 11.844 9.688 26.188 1 94.62 303 ILE A CA 1
ATOM 2345 C C . ILE A 1 303 ? 10.352 9.797 26.5 1 94.62 303 ILE A C 1
ATOM 2347 O O . ILE A 1 303 ? 9.562 8.938 26.109 1 94.62 303 ILE A O 1
ATOM 2351 N N . GLU A 1 304 ? 10.039 10.797 27.219 1 94.25 304 GLU A N 1
ATOM 2352 C CA . GLU A 1 304 ? 8.641 11.016 27.562 1 94.25 304 GLU A CA 1
ATOM 2353 C C . GLU A 1 304 ? 7.793 11.242 26.312 1 94.25 304 GLU A C 1
ATOM 2355 O O . GLU A 1 304 ? 6.668 10.75 26.219 1 94.25 304 GLU A O 1
ATOM 2360 N N . LEU A 1 305 ? 8.297 12.055 25.375 1 96.81 305 LEU A N 1
ATOM 2361 C CA . LEU A 1 305 ? 7.574 12.297 24.125 1 96.81 305 LEU A CA 1
ATOM 2362 C C . LEU A 1 305 ? 7.312 10.984 23.391 1 96.81 305 LEU A C 1
ATOM 2364 O O . LEU A 1 305 ? 6.195 10.75 22.922 1 96.81 305 LEU A O 1
ATOM 2368 N N . ILE A 1 306 ? 8.289 10.117 23.344 1 96.75 306 ILE A N 1
ATOM 2369 C CA . ILE A 1 306 ? 8.164 8.828 22.672 1 96.75 306 ILE A CA 1
ATOM 2370 C C . ILE A 1 306 ? 7.156 7.953 23.406 1 96.75 306 ILE A C 1
ATOM 2372 O O . ILE A 1 306 ? 6.363 7.246 22.781 1 96.75 306 ILE A O 1
ATOM 2376 N N . ARG A 1 307 ? 7.188 8.016 24.703 1 96.31 307 ARG A N 1
ATOM 2377 C CA . ARG A 1 307 ? 6.215 7.27 25.5 1 96.31 307 ARG A CA 1
ATOM 2378 C C . ARG A 1 307 ? 4.793 7.699 25.156 1 96.31 307 ARG A C 1
ATOM 2380 O O . ARG A 1 307 ? 3.9 6.859 25.016 1 96.31 307 ARG A O 1
ATOM 2387 N N . VAL A 1 308 ? 4.59 9.008 25.031 1 96.88 308 VAL A N 1
ATOM 2388 C CA . VAL A 1 308 ? 3.285 9.555 24.688 1 96.88 308 VAL A CA 1
ATOM 2389 C C . VAL A 1 308 ? 2.857 9.039 23.312 1 96.88 308 VAL A C 1
ATOM 2391 O O . VAL A 1 308 ? 1.716 8.609 23.141 1 96.88 308 VAL A O 1
ATOM 2394 N N . LEU A 1 309 ? 3.777 9.031 22.391 1 97.94 309 LEU A N 1
ATOM 2395 C CA . LEU A 1 309 ? 3.492 8.57 21.031 1 97.94 309 LEU A CA 1
ATOM 2396 C C . LEU A 1 309 ? 3.186 7.078 21.031 1 97.94 309 LEU A C 1
ATOM 2398 O O . LEU A 1 309 ? 2.307 6.625 20.297 1 97.94 309 LEU A O 1
ATOM 2402 N N . ASP A 1 310 ? 3.857 6.34 21.875 1 97.38 310 ASP A N 1
ATOM 2403 C CA . ASP A 1 310 ? 3.627 4.898 21.969 1 97.38 310 ASP A CA 1
ATOM 2404 C C . ASP A 1 310 ? 2.234 4.602 22.516 1 97.38 310 ASP A C 1
ATOM 2406 O O . ASP A 1 310 ? 1.563 3.678 22.047 1 97.38 310 ASP A O 1
ATOM 2410 N N . GLN A 1 311 ? 1.854 5.359 23.469 1 97.38 311 GLN A N 1
ATOM 2411 C CA . GLN A 1 311 ? 0.518 5.191 24.031 1 97.38 311 GLN A CA 1
ATOM 2412 C C . GLN A 1 311 ? -0.559 5.516 23 1 97.38 311 GLN A C 1
ATOM 2414 O O . GLN A 1 311 ? -1.544 4.785 22.875 1 97.38 311 GLN A O 1
ATOM 2419 N N . GLY A 1 312 ? -0.346 6.648 22.328 1 98 312 GLY A N 1
ATOM 2420 C CA . GLY A 1 312 ? -1.271 7 21.266 1 98 312 GLY A CA 1
ATOM 2421 C C . GLY A 1 312 ? -1.331 5.965 20.156 1 98 312 GLY A C 1
ATOM 2422 O O . GLY A 1 312 ? -2.41 5.652 19.641 1 98 312 GLY A O 1
ATOM 2423 N N . ARG A 1 313 ? -0.201 5.422 19.812 1 98.12 313 ARG A N 1
ATOM 2424 C CA . ARG A 1 313 ? -0.113 4.391 18.781 1 98.12 313 ARG A CA 1
ATOM 2425 C C . ARG A 1 313 ? -0.888 3.143 19.188 1 98.12 313 ARG A C 1
ATOM 2427 O O . ARG A 1 313 ? -1.59 2.545 18.375 1 98.12 313 ARG A O 1
ATOM 2434 N N . THR A 1 314 ? -0.729 2.701 20.406 1 97.94 314 THR A N 1
ATOM 2435 C CA . THR A 1 314 ? -1.406 1.509 20.906 1 97.94 314 THR A CA 1
ATOM 2436 C C . THR A 1 314 ? -2.92 1.652 20.781 1 97.94 314 THR A C 1
ATOM 2438 O O . THR A 1 314 ? -3.596 0.739 20.297 1 97.94 314 THR A O 1
ATOM 2441 N N . ARG A 1 315 ? -3.438 2.814 21.172 1 97.62 315 ARG A N 1
ATOM 2442 C CA . ARG A 1 315 ? -4.867 3.08 21.047 1 97.62 315 ARG A CA 1
ATOM 2443 C C . ARG A 1 315 ? -5.293 3.113 19.578 1 97.62 315 ARG A C 1
ATOM 2445 O O . ARG A 1 315 ? -6.316 2.527 19.203 1 97.62 315 ARG A O 1
ATOM 2452 N N . ALA A 1 316 ? -4.504 3.797 18.781 1 98.31 316 ALA A N 1
ATOM 2453 C CA . ALA A 1 316 ? -4.805 3.898 17.359 1 98.31 316 ALA A CA 1
ATOM 2454 C C . ALA A 1 316 ? -4.789 2.523 16.703 1 98.31 316 ALA A C 1
ATOM 2456 O O . ALA A 1 316 ? -5.664 2.205 15.891 1 98.31 316 ALA A O 1
ATOM 2457 N N . GLU A 1 317 ? -3.82 1.726 17.031 1 98.06 317 GLU A N 1
ATOM 2458 C CA . GLU A 1 317 ? -3.645 0.4 16.453 1 98.06 317 GLU A CA 1
ATOM 2459 C C . GLU A 1 317 ? -4.832 -0.505 16.766 1 98.06 317 GLU A C 1
ATOM 2461 O O . GLU A 1 317 ? -5.258 -1.3 15.922 1 98.06 317 GLU A O 1
ATOM 2466 N N . GLU A 1 318 ? -5.258 -0.445 17.953 1 98.12 318 GLU A N 1
ATOM 2467 C CA . GLU A 1 318 ? -6.406 -1.259 18.328 1 98.12 318 GLU A CA 1
ATOM 2468 C C . GLU A 1 318 ? -7.609 -0.983 17.438 1 98.12 318 GLU A C 1
ATOM 2470 O O . GLU A 1 318 ? -8.219 -1.913 16.906 1 98.12 318 GLU A O 1
ATOM 2475 N N . THR A 1 319 ? -7.93 0.264 17.234 1 98.19 319 THR A N 1
ATOM 2476 C CA . THR A 1 319 ? -9.055 0.656 16.391 1 98.19 319 THR A CA 1
ATOM 2477 C C . THR A 1 319 ? -8.781 0.321 14.93 1 98.19 319 THR A C 1
ATOM 2479 O O . THR A 1 319 ? -9.633 -0.243 14.242 1 98.19 319 THR A O 1
ATOM 2482 N N . ALA A 1 320 ? -7.582 0.674 14.469 1 98.75 320 ALA A N 1
ATOM 2483 C CA . ALA A 1 320 ? -7.207 0.473 13.07 1 98.75 320 ALA A CA 1
ATOM 2484 C C . ALA A 1 320 ? -7.238 -1.008 12.703 1 98.75 320 ALA A C 1
ATOM 2486 O O . ALA A 1 320 ? -7.746 -1.38 11.641 1 98.75 320 ALA A O 1
ATOM 2487 N N . GLN A 1 321 ? -6.734 -1.846 13.57 1 98.19 321 GLN A N 1
ATOM 2488 C CA . GLN A 1 321 ? -6.68 -3.279 13.305 1 98.19 321 GLN A CA 1
ATOM 2489 C C . GLN A 1 321 ? -8.078 -3.887 13.266 1 98.19 321 GLN A C 1
ATOM 2491 O O . GLN A 1 321 ? -8.336 -4.805 12.484 1 98.19 321 GLN A O 1
ATOM 2496 N N . ALA A 1 322 ? -8.914 -3.447 14.141 1 98.25 322 ALA A N 1
ATOM 2497 C CA . ALA A 1 322 ? -10.297 -3.934 14.125 1 98.25 322 ALA A CA 1
ATOM 2498 C C . ALA A 1 322 ? -10.969 -3.635 12.789 1 98.25 322 ALA A C 1
ATOM 2500 O O . ALA A 1 322 ? -11.625 -4.504 12.203 1 98.25 322 ALA A O 1
ATOM 2501 N N . THR A 1 323 ? -10.805 -2.396 12.297 1 98.62 323 THR A N 1
ATOM 2502 C CA . THR A 1 323 ? -11.375 -2.008 11.016 1 98.62 323 THR A CA 1
ATOM 2503 C C . THR A 1 323 ? -10.75 -2.809 9.875 1 98.62 323 THR A C 1
ATOM 2505 O O . THR A 1 323 ? -11.461 -3.312 9 1 98.62 323 THR A O 1
ATOM 2508 N N . LEU A 1 324 ? -9.43 -2.924 9.891 1 98.62 324 LEU A N 1
ATOM 2509 C CA . LEU A 1 324 ? -8.734 -3.678 8.859 1 98.62 324 LEU A CA 1
ATOM 2510 C C . LEU A 1 324 ? -9.242 -5.117 8.797 1 98.62 324 LEU A C 1
ATOM 2512 O O . LEU A 1 324 ? -9.453 -5.66 7.715 1 98.62 324 LEU A O 1
ATOM 2516 N N . GLN A 1 325 ? -9.414 -5.73 9.922 1 97.88 325 GLN A N 1
ATOM 2517 C CA . GLN A 1 325 ? -9.891 -7.109 9.984 1 97.88 325 GLN A CA 1
ATOM 2518 C C . GLN A 1 325 ? -11.297 -7.227 9.398 1 97.88 325 GLN A C 1
ATOM 2520 O O . GLN A 1 325 ? -11.609 -8.203 8.703 1 97.88 325 GLN A O 1
ATOM 2525 N N . ARG A 1 326 ? -12.156 -6.234 9.664 1 97.75 326 ARG A N 1
ATOM 2526 C CA . ARG A 1 326 ? -13.492 -6.223 9.07 1 97.75 326 ARG A CA 1
ATOM 2527 C C . ARG A 1 326 ? -13.414 -6.215 7.547 1 97.75 326 ARG A C 1
ATOM 2529 O O . ARG A 1 326 ? -14.133 -6.957 6.879 1 97.75 326 ARG A O 1
ATOM 2536 N N . VAL A 1 327 ? -12.539 -5.387 7.035 1 98.62 327 VAL A N 1
ATOM 2537 C CA . VAL A 1 327 ? -12.406 -5.27 5.586 1 98.62 327 VAL A CA 1
ATOM 2538 C C . VAL A 1 327 ? -11.828 -6.562 5.012 1 98.62 327 VAL A C 1
ATOM 2540 O O . VAL A 1 327 ? -12.32 -7.078 4.004 1 98.62 327 VAL A O 1
ATOM 2543 N N . ARG A 1 328 ? -10.797 -7.121 5.648 1 98.44 328 ARG A N 1
ATOM 2544 C CA . ARG A 1 328 ? -10.188 -8.367 5.203 1 98.44 328 ARG A CA 1
ATOM 2545 C C . ARG A 1 328 ? -11.211 -9.5 5.156 1 98.44 328 ARG A C 1
ATOM 2547 O O . ARG A 1 328 ? -11.258 -10.266 4.191 1 98.44 328 ARG A O 1
ATOM 2554 N N . GLN A 1 329 ? -11.977 -9.547 6.199 1 97.62 329 GLN A N 1
ATOM 2555 C CA . GLN A 1 329 ? -13.016 -10.57 6.258 1 97.62 329 GLN A CA 1
ATOM 2556 C C . GLN A 1 329 ? -14.031 -10.391 5.129 1 97.62 329 GLN A C 1
ATOM 2558 O O . GLN A 1 329 ? -14.422 -11.367 4.484 1 97.62 329 GLN A O 1
ATOM 2563 N N . ALA A 1 330 ? -14.445 -9.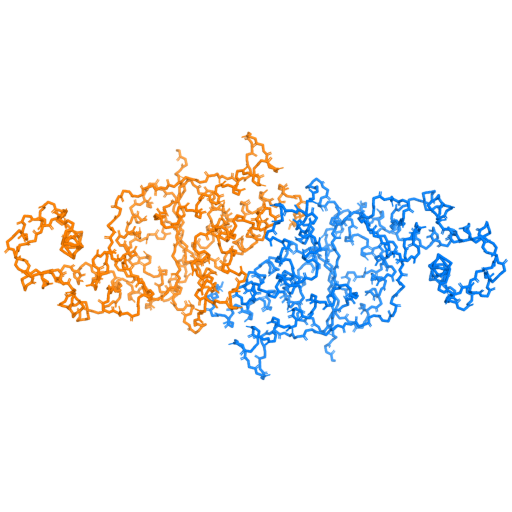164 4.953 1 98.19 330 ALA A N 1
ATOM 2564 C CA . ALA A 1 330 ? -15.43 -8.875 3.912 1 98.19 330 ALA A CA 1
ATOM 2565 C C . ALA A 1 330 ? -14.891 -9.227 2.529 1 98.19 330 ALA A C 1
ATOM 2567 O O . ALA A 1 330 ? -15.633 -9.68 1.659 1 98.19 330 ALA A O 1
ATOM 2568 N N . LEU A 1 331 ? -13.602 -9 2.334 1 98.25 331 LEU A N 1
ATOM 2569 C CA . LEU A 1 331 ? -12.984 -9.273 1.043 1 98.25 331 LEU A CA 1
ATOM 2570 C C . LEU A 1 331 ? -12.648 -10.758 0.906 1 98.25 331 LEU A C 1
ATOM 2572 O O . LEU A 1 331 ? -12.25 -11.211 -0.167 1 98.25 331 LEU A O 1
ATOM 2576 N N . GLY A 1 332 ? -12.688 -11.555 1.963 1 98 332 GLY A N 1
ATOM 2577 C CA . GLY A 1 332 ? -12.617 -13.008 1.904 1 98 332 GLY A CA 1
ATOM 2578 C C . GLY A 1 332 ? -11.227 -13.547 2.189 1 98 332 GLY A C 1
ATOM 2579 O O . GLY A 1 332 ? -10.922 -14.695 1.853 1 98 332 GLY A O 1
ATOM 2580 N N . PHE A 1 333 ? -10.398 -12.75 2.842 1 98.25 333 PHE A N 1
ATOM 2581 C CA . PHE A 1 333 ? -9.031 -13.188 3.111 1 98.25 333 PHE A CA 1
ATOM 2582 C C . PHE A 1 333 ? -9.008 -14.25 4.199 1 98.25 333 PHE A C 1
ATOM 2584 O O . PHE A 1 333 ? -9.867 -14.266 5.082 1 98.25 333 PHE A O 1
ATOM 2591 N N . LEU A 1 334 ? -8.016 -15.117 4.086 1 95.81 334 LEU A N 1
ATOM 2592 C CA . LEU A 1 334 ? -7.746 -16.078 5.156 1 95.81 334 LEU A CA 1
ATOM 2593 C C . LEU A 1 334 ? -7.191 -15.359 6.391 1 95.81 334 LEU A C 1
ATOM 2595 O O . LEU A 1 334 ? -6.113 -14.766 6.336 1 95.81 334 LEU A O 1
ATOM 2599 N N . ILE A 1 335 ? -7.93 -15.359 7.469 1 88.88 335 ILE A N 1
ATOM 2600 C CA . ILE A 1 335 ? -7.523 -14.641 8.672 1 88.88 335 ILE A CA 1
ATOM 2601 C C . ILE A 1 335 ? -6.547 -15.492 9.477 1 88.88 335 ILE A C 1
ATOM 2603 O O . ILE A 1 335 ? -6.762 -16.688 9.664 1 88.88 335 ILE A O 1
ATOM 2607 N N . ALA A 1 336 ? -5.441 -14.82 9.797 1 82.19 336 ALA A N 1
ATOM 2608 C CA . ALA A 1 336 ? -4.422 -15.523 10.578 1 82.19 336 ALA A CA 1
ATOM 2609 C C . ALA A 1 336 ? -4.945 -15.883 11.969 1 82.19 336 ALA A C 1
ATOM 2611 O O . ALA A 1 336 ? -5.809 -15.188 12.516 1 82.19 336 ALA A O 1
ATOM 2612 N N . SER A 1 337 ? -4.539 -17.031 12.469 1 71 337 SER A N 1
ATOM 2613 C CA . SER A 1 337 ? -4.949 -17.469 13.797 1 71 337 SER A CA 1
ATOM 2614 C C . SER A 1 337 ? -4.309 -16.609 14.891 1 71 337 SER A C 1
ATOM 2616 O O . SER A 1 337 ? -3.238 -16.031 14.688 1 71 337 SER A O 1
ATOM 2618 N N . MET B 1 1 ? 28.594 -21.922 4.184 1 50.03 1 MET B N 1
ATOM 2619 C CA . MET B 1 1 ? 28.219 -20.812 3.301 1 50.03 1 MET B CA 1
ATOM 2620 C C . MET B 1 1 ? 26.719 -20.609 3.279 1 50.03 1 MET B C 1
ATOM 2622 O O . MET B 1 1 ? 25.953 -21.562 3.457 1 50.03 1 MET B O 1
ATOM 2626 N N . GLN B 1 2 ? 26.016 -19.375 3.461 1 74.75 2 GLN B N 1
ATOM 2627 C CA . GLN B 1 2 ? 24.578 -19.156 3.582 1 74.75 2 GLN B CA 1
ATOM 2628 C C . GLN B 1 2 ? 23.859 -19.547 2.295 1 74.75 2 GLN B C 1
ATOM 2630 O O . GLN B 1 2 ? 24.328 -19.219 1.197 1 74.75 2 GLN B O 1
ATOM 2635 N N . ARG B 1 3 ? 22.938 -20.531 2.268 1 91.69 3 ARG B N 1
ATOM 2636 C CA . ARG B 1 3 ? 22.141 -20.953 1.117 1 91.69 3 ARG B CA 1
ATOM 2637 C C . ARG B 1 3 ? 21.484 -19.766 0.436 1 91.69 3 ARG B C 1
ATOM 2639 O O . ARG B 1 3 ? 20.953 -18.875 1.105 1 91.69 3 ARG B O 1
ATOM 2646 N N . PRO B 1 4 ? 21.672 -19.797 -0.963 1 95.94 4 PRO B N 1
ATOM 2647 C CA . PRO B 1 4 ? 20.953 -18.734 -1.656 1 95.94 4 PRO B CA 1
ATOM 2648 C C . PRO B 1 4 ? 19.453 -18.766 -1.389 1 95.94 4 PRO B C 1
ATOM 2650 O O . PRO B 1 4 ? 18.859 -19.844 -1.27 1 95.94 4 PRO B O 1
ATOM 2653 N N . ARG B 1 5 ? 18.875 -17.594 -1.338 1 97.25 5 ARG B N 1
ATOM 2654 C CA . ARG B 1 5 ? 17.438 -17.484 -1.047 1 97.25 5 ARG B CA 1
ATOM 2655 C C . ARG B 1 5 ? 16.625 -17.375 -2.33 1 97.25 5 ARG B C 1
ATOM 2657 O O . ARG B 1 5 ? 17.031 -16.703 -3.275 1 97.25 5 ARG B O 1
ATOM 2664 N N . VAL B 1 6 ? 15.539 -18.156 -2.348 1 96.5 6 VAL B N 1
ATOM 2665 C CA . VAL B 1 6 ? 14.641 -18.156 -3.492 1 96.5 6 VAL B CA 1
ATOM 2666 C C . VAL B 1 6 ? 13.219 -17.812 -3.033 1 96.5 6 VAL B C 1
ATOM 2668 O O . VAL B 1 6 ? 12.773 -18.281 -1.984 1 96.5 6 VAL B O 1
ATOM 2671 N N . LEU B 1 7 ? 12.555 -16.938 -3.738 1 96.81 7 LEU B N 1
ATOM 2672 C CA . LEU B 1 7 ? 11.156 -16.609 -3.48 1 96.81 7 LEU B CA 1
ATOM 2673 C C . LEU B 1 7 ? 10.281 -16.984 -4.672 1 96.81 7 LEU B C 1
ATOM 2675 O O . LEU B 1 7 ? 10.617 -16.672 -5.816 1 96.81 7 LEU B O 1
ATOM 2679 N N . SER B 1 8 ? 9.219 -17.656 -4.418 1 95.19 8 SER B N 1
ATOM 2680 C CA . SER B 1 8 ? 8.211 -17.984 -5.418 1 95.19 8 SER B CA 1
ATOM 2681 C C . SER B 1 8 ? 6.805 -17.891 -4.844 1 95.19 8 SER B C 1
ATOM 2683 O O . SER B 1 8 ? 6.629 -17.828 -3.625 1 95.19 8 SER B O 1
ATOM 2685 N N . GLY B 1 9 ? 5.855 -17.828 -5.676 1 94.12 9 GLY B N 1
ATOM 2686 C CA . GLY B 1 9 ? 4.477 -17.766 -5.211 1 94.12 9 GLY B CA 1
ATOM 2687 C C . GLY B 1 9 ? 3.465 -17.875 -6.336 1 94.12 9 GLY B C 1
ATOM 2688 O O . GLY B 1 9 ? 3.803 -17.672 -7.504 1 94.12 9 GLY B O 1
ATOM 2689 N N . VAL B 1 10 ? 2.291 -18.234 -6 1 93.81 10 VAL B N 1
ATOM 2690 C CA . VAL B 1 10 ? 1.185 -18.359 -6.945 1 93.81 10 VAL B CA 1
ATOM 2691 C C . VAL B 1 10 ? -0.068 -17.703 -6.355 1 93.81 10 VAL B C 1
ATOM 2693 O O . VAL B 1 10 ? -0.254 -17.703 -5.137 1 93.81 10 VAL B O 1
ATOM 2696 N N . GLN B 1 11 ? -0.849 -17.109 -7.207 1 95 11 GLN B N 1
ATOM 2697 C CA . GLN B 1 11 ? -2.15 -16.594 -6.781 1 95 11 GLN B CA 1
ATOM 2698 C C . GLN B 1 11 ? -3.096 -17.734 -6.422 1 95 11 GLN B C 1
ATOM 2700 O O . GLN B 1 11 ? -3.07 -18.797 -7.055 1 95 11 GLN B O 1
ATOM 2705 N N . PRO B 1 12 ? -3.961 -17.469 -5.438 1 95.38 12 PRO B N 1
ATOM 2706 C CA . PRO B 1 12 ? -4.949 -18.484 -5.07 1 95.38 12 PRO B CA 1
ATOM 2707 C C . PRO B 1 12 ? -6.133 -18.531 -6.035 1 95.38 12 PRO B C 1
ATOM 2709 O O . PRO B 1 12 ? -7.031 -17.703 -5.957 1 95.38 12 PRO B O 1
ATOM 2712 N N . THR B 1 13 ? -6.219 -19.266 -7.082 1 80.38 13 THR B N 1
ATOM 2713 C CA . THR B 1 13 ? -7.281 -19.344 -8.078 1 80.38 13 THR B CA 1
ATOM 2714 C C . THR B 1 13 ? -8.102 -20.609 -7.91 1 80.38 13 THR B C 1
ATOM 2716 O O . THR B 1 13 ? -9.133 -20.781 -8.57 1 80.38 13 THR B O 1
ATOM 2719 N N . GLY B 1 14 ? -7.992 -21.359 -7.031 1 70.19 14 GLY B N 1
ATOM 2720 C CA . GLY B 1 14 ? -8.703 -22.609 -6.84 1 70.19 14 GLY B CA 1
ATOM 2721 C C . GLY B 1 14 ? -8.461 -23.609 -7.953 1 70.19 14 GLY B C 1
ATOM 2722 O O . GLY B 1 14 ? -8.945 -24.75 -7.895 1 70.19 14 GLY B O 1
ATOM 2723 N N . ALA B 1 15 ? -7.727 -23.281 -8.992 1 82.38 15 ALA B N 1
ATOM 2724 C CA . ALA B 1 15 ? -7.637 -24.156 -10.148 1 82.38 15 ALA B CA 1
ATOM 2725 C C . ALA B 1 15 ? -6.195 -24.266 -10.641 1 82.38 15 ALA B C 1
ATOM 2727 O O . ALA B 1 15 ? -5.926 -24.125 -11.836 1 82.38 15 ALA B O 1
ATOM 2728 N N . LEU B 1 16 ? -5.312 -24.688 -9.719 1 93.38 16 LEU B N 1
ATOM 2729 C CA . LEU B 1 16 ? -3.973 -24.984 -10.203 1 93.38 16 LEU B CA 1
ATOM 2730 C C . LEU B 1 16 ? -4.008 -26.156 -11.195 1 93.38 16 LEU B C 1
ATOM 2732 O O . LEU B 1 16 ? -4.695 -27.141 -10.969 1 93.38 16 LEU B O 1
ATOM 2736 N N . HIS B 1 17 ? -3.35 -25.922 -12.297 1 95.5 17 HIS B N 1
ATOM 2737 C CA . HIS B 1 17 ? -3.385 -26.938 -13.344 1 95.5 17 HIS B CA 1
ATOM 2738 C C . HIS B 1 17 ? -2 -27.516 -13.594 1 95.5 17 HIS B C 1
ATOM 2740 O O . HIS B 1 17 ? -1.037 -27.156 -12.914 1 95.5 17 HIS B O 1
ATOM 2746 N N . LEU B 1 18 ? -1.921 -28.453 -14.531 1 95.5 18 LEU B N 1
ATOM 2747 C CA . LEU B 1 18 ? -0.694 -29.172 -14.836 1 95.5 18 LEU B CA 1
ATOM 2748 C C . LEU B 1 18 ? 0.44 -28.219 -15.172 1 95.5 18 LEU B C 1
ATOM 2750 O O . LEU B 1 18 ? 1.595 -28.469 -14.82 1 95.5 18 LEU B O 1
ATOM 2754 N N . GLY B 1 19 ? 0.101 -27.156 -15.867 1 92.12 19 GLY B N 1
ATOM 2755 C CA . GLY B 1 19 ? 1.107 -26.156 -16.203 1 92.12 19 GLY B CA 1
ATOM 2756 C C . GLY B 1 19 ? 1.768 -25.531 -14.992 1 92.12 19 GLY B C 1
ATOM 2757 O O . GLY B 1 19 ? 2.98 -25.312 -14.977 1 92.12 19 GLY B O 1
ATOM 2758 N N . ASN B 1 20 ? 1.031 -25.25 -13.953 1 92.19 20 ASN B N 1
ATOM 2759 C CA . ASN B 1 20 ? 1.574 -24.719 -12.711 1 92.19 20 ASN B CA 1
ATOM 2760 C C . ASN B 1 20 ? 2.521 -25.703 -12.039 1 92.19 20 ASN B C 1
ATOM 2762 O O . ASN B 1 20 ? 3.596 -25.312 -11.57 1 92.19 20 ASN B O 1
ATOM 2766 N N . TRP B 1 21 ? 2.057 -26.922 -12.016 1 93.69 21 TRP B N 1
ATOM 2767 C CA . TRP B 1 21 ? 2.811 -27.953 -11.305 1 93.69 21 TRP B CA 1
ATOM 2768 C C . TRP B 1 21 ? 4.09 -28.297 -12.062 1 93.69 21 TRP B C 1
ATOM 2770 O O . TRP B 1 21 ? 5.188 -28.188 -11.516 1 93.69 21 TRP B O 1
ATOM 2780 N N . LEU B 1 22 ? 3.988 -28.625 -13.297 1 91.69 22 LEU B N 1
ATOM 2781 C CA . LEU B 1 22 ? 5.125 -29.094 -14.078 1 91.69 22 LEU B CA 1
ATOM 2782 C C . LEU B 1 22 ? 6.039 -27.938 -14.469 1 91.69 22 LEU B C 1
ATOM 2784 O O . LEU B 1 22 ? 7.238 -28.141 -14.68 1 91.69 22 LEU B O 1
ATOM 2788 N N . GLY B 1 23 ? 5.469 -26.766 -14.5 1 87.44 23 GLY B N 1
ATOM 2789 C CA . GLY B 1 23 ? 6.234 -25.609 -14.938 1 87.44 23 GLY B CA 1
ATOM 2790 C C . GLY B 1 23 ? 6.887 -24.859 -13.789 1 87.44 23 GLY B C 1
ATOM 2791 O O . GLY B 1 23 ? 7.848 -24.125 -14 1 87.44 23 GLY B O 1
ATOM 2792 N N . ALA B 1 24 ? 6.379 -25.047 -12.586 1 89.19 24 ALA B N 1
ATOM 2793 C CA . ALA B 1 24 ? 6.863 -24.188 -11.508 1 89.19 24 ALA B CA 1
ATOM 2794 C C . ALA B 1 24 ? 7.023 -24.969 -10.211 1 89.19 24 ALA B C 1
ATOM 2796 O O . ALA B 1 24 ? 8.141 -25.234 -9.766 1 89.19 24 ALA B O 1
ATOM 2797 N N . ILE B 1 25 ? 6.047 -25.516 -9.664 1 92.5 25 ILE B N 1
ATOM 2798 C CA . ILE B 1 25 ? 6.043 -26.062 -8.312 1 92.5 25 ILE B CA 1
ATOM 2799 C C . ILE B 1 25 ? 7.027 -27.219 -8.219 1 92.5 25 ILE B C 1
ATOM 2801 O O . ILE B 1 25 ? 7.773 -27.328 -7.242 1 92.5 25 ILE B O 1
ATOM 2805 N N . ARG B 1 26 ? 7.023 -28.078 -9.195 1 90.88 26 ARG B N 1
ATOM 2806 C CA . ARG B 1 26 ? 7.949 -29.203 -9.195 1 90.88 26 ARG B CA 1
ATOM 2807 C C . ARG B 1 26 ? 9.391 -28.719 -9.086 1 90.88 26 ARG B C 1
ATOM 2809 O O . ARG B 1 26 ? 10.211 -29.344 -8.406 1 90.88 26 ARG B O 1
ATOM 2816 N N . ASN B 1 27 ? 9.656 -27.641 -9.766 1 89.31 27 ASN B N 1
ATOM 2817 C CA . ASN B 1 27 ? 11 -27.062 -9.711 1 89.31 27 ASN B CA 1
ATOM 2818 C C . ASN B 1 27 ? 11.312 -26.516 -8.328 1 89.31 27 ASN B C 1
ATOM 2820 O O . ASN B 1 27 ? 12.453 -26.594 -7.859 1 89.31 27 ASN B O 1
ATOM 2824 N N . TRP B 1 28 ? 10.359 -25.906 -7.688 1 93.06 28 TRP B N 1
ATOM 2825 C CA . TRP B 1 28 ? 10.547 -25.391 -6.336 1 93.06 28 TRP B CA 1
ATOM 2826 C C . TRP B 1 28 ? 10.898 -26.516 -5.367 1 93.06 28 TRP B C 1
ATOM 2828 O O . TRP B 1 28 ? 11.719 -26.344 -4.469 1 93.06 28 TRP B O 1
ATOM 2838 N N . VAL B 1 29 ? 10.234 -27.641 -5.562 1 94 29 VAL B N 1
ATOM 2839 C CA . VAL B 1 29 ? 10.484 -28.797 -4.719 1 94 29 VAL B CA 1
ATOM 2840 C C . VAL B 1 29 ? 11.953 -29.219 -4.836 1 94 29 VAL B C 1
ATOM 2842 O O . VAL B 1 29 ? 12.594 -29.531 -3.834 1 94 29 VAL B O 1
ATOM 2845 N N . ASP B 1 30 ? 12.438 -29.125 -6.035 1 90.56 30 ASP B N 1
ATOM 2846 C CA . ASP B 1 30 ? 13.828 -29.484 -6.266 1 90.56 30 ASP B CA 1
ATOM 2847 C C . ASP B 1 30 ? 14.781 -28.484 -5.609 1 90.56 30 ASP B C 1
ATOM 2849 O O . ASP B 1 30 ? 15.844 -28.859 -5.117 1 90.56 30 ASP B O 1
ATOM 2853 N N . LEU B 1 31 ? 14.43 -27.281 -5.535 1 92.69 31 LEU B N 1
ATOM 2854 C CA . LEU B 1 31 ? 15.289 -26.203 -5.062 1 92.69 31 LEU B CA 1
ATOM 2855 C C . LEU B 1 31 ? 15.406 -26.219 -3.541 1 92.69 31 LEU B C 1
ATOM 2857 O O . LEU B 1 31 ? 16.375 -25.703 -2.98 1 92.69 31 LEU B O 1
ATOM 2861 N N . GLN B 1 32 ? 14.422 -26.781 -2.838 1 94.31 32 GLN B N 1
ATOM 2862 C CA . GLN B 1 32 ? 14.336 -26.625 -1.392 1 94.31 32 GLN B CA 1
ATOM 2863 C C . GLN B 1 32 ? 15.484 -27.344 -0.686 1 94.31 32 GLN B C 1
ATOM 2865 O O . GLN B 1 32 ? 15.766 -27.078 0.485 1 94.31 32 GLN B O 1
ATOM 2870 N N . SER B 1 33 ? 16.203 -28.234 -1.384 1 92.5 33 SER B N 1
ATOM 2871 C CA . SER B 1 33 ? 17.328 -28.938 -0.777 1 92.5 33 SER B CA 1
ATOM 2872 C C . SER B 1 33 ? 18.609 -28.109 -0.84 1 92.5 33 SER B C 1
ATOM 2874 O O . SER B 1 33 ? 19.484 -28.25 0.008 1 92.5 33 SER B O 1
ATOM 2876 N N . SER B 1 34 ? 18.688 -27.203 -1.745 1 94.62 34 SER B N 1
ATOM 2877 C CA . SER B 1 34 ? 19.938 -26.469 -1.975 1 94.62 34 SER B CA 1
ATOM 2878 C C . SER B 1 34 ? 19.766 -24.984 -1.673 1 94.62 34 SER B C 1
ATOM 2880 O O . SER B 1 34 ? 20.734 -24.25 -1.559 1 94.62 34 SER B O 1
ATOM 2882 N N . HIS B 1 35 ? 18.547 -24.562 -1.57 1 95.81 35 HIS B N 1
ATOM 2883 C CA . HIS B 1 35 ? 18.25 -23.156 -1.374 1 95.81 35 HIS B CA 1
ATOM 2884 C C . HIS B 1 35 ? 17.391 -22.938 -0.14 1 95.81 35 HIS B C 1
ATOM 2886 O O . HIS B 1 35 ? 16.734 -23.859 0.332 1 95.81 35 HIS B O 1
ATOM 2892 N N . ASP B 1 36 ? 17.484 -21.719 0.454 1 96.19 36 ASP B N 1
ATOM 2893 C CA . ASP B 1 36 ? 16.469 -21.234 1.387 1 96.19 36 ASP B CA 1
ATOM 2894 C C . ASP B 1 36 ? 15.234 -20.734 0.643 1 96.19 36 ASP B C 1
ATOM 2896 O O . ASP B 1 36 ? 15.273 -19.656 0.033 1 96.19 36 ASP B O 1
ATOM 2900 N N . THR B 1 37 ? 14.172 -21.5 0.725 1 96.56 37 THR B N 1
ATOM 2901 C CA . THR B 1 37 ? 13.062 -21.25 -0.183 1 96.56 37 THR B CA 1
ATOM 2902 C C . THR B 1 37 ? 11.875 -20.641 0.569 1 96.56 37 THR B C 1
ATOM 2904 O O . THR B 1 37 ? 11.5 -21.141 1.632 1 96.56 37 THR B O 1
ATOM 2907 N N . TYR B 1 38 ? 11.367 -19.594 0.091 1 97.88 38 TYR B N 1
ATOM 2908 C CA . TYR B 1 38 ? 10.102 -18.984 0.485 1 97.88 38 TYR B CA 1
ATOM 2909 C C . TYR B 1 38 ? 9.031 -19.219 -0.577 1 97.88 38 TYR B C 1
ATOM 2911 O O . TYR B 1 38 ? 9.242 -18.922 -1.754 1 97.88 38 TYR B O 1
ATOM 2919 N N . VAL B 1 39 ? 7.984 -19.75 -0.195 1 97.62 39 VAL B N 1
ATOM 2920 C CA . VAL B 1 39 ? 6.867 -20 -1.101 1 97.62 39 VAL B CA 1
ATOM 2921 C C . VAL B 1 39 ? 5.602 -19.344 -0.557 1 97.62 39 VAL B C 1
ATOM 2923 O O . VAL B 1 39 ? 5.098 -19.719 0.501 1 97.62 39 VAL B O 1
ATOM 2926 N N . CYS B 1 40 ? 5.047 -18.453 -1.343 1 97.88 40 CYS B N 1
ATOM 2927 C CA . CYS B 1 40 ? 4.012 -17.562 -0.846 1 97.88 40 CYS B CA 1
ATOM 2928 C C . CYS B 1 40 ? 2.715 -17.734 -1.631 1 97.88 40 CYS B C 1
ATOM 2930 O O . CYS B 1 40 ? 2.73 -17.766 -2.863 1 97.88 40 CYS B O 1
ATOM 2932 N N . VAL B 1 41 ? 1.591 -17.984 -0.942 1 98.06 41 VAL B N 1
ATOM 2933 C CA . VAL B 1 41 ? 0.291 -17.781 -1.576 1 98.06 41 VAL B CA 1
ATOM 2934 C C . VAL B 1 41 ? -0.013 -16.297 -1.689 1 98.06 41 VAL B C 1
ATOM 2936 O O . VAL B 1 41 ? -0.276 -15.625 -0.684 1 98.06 41 VAL B O 1
ATOM 2939 N N . VAL B 1 42 ? 0.032 -15.781 -2.859 1 98.06 42 VAL B N 1
ATOM 2940 C CA . VAL B 1 42 ? 0.015 -14.328 -3.029 1 98.06 42 VAL B CA 1
ATOM 2941 C C . VAL B 1 42 ? -1.423 -13.844 -3.209 1 98.06 42 VAL B C 1
ATOM 2943 O O . VAL B 1 42 ? -1.794 -13.367 -4.281 1 98.06 42 VAL B O 1
ATOM 2946 N N . ASP B 1 43 ? -2.156 -13.82 -2.137 1 98.19 43 ASP B N 1
ATOM 2947 C CA . ASP B 1 43 ? -3.588 -13.547 -2.156 1 98.19 43 ASP B CA 1
ATOM 2948 C C . ASP B 1 43 ? -3.855 -12.047 -2.285 1 98.19 43 ASP B C 1
ATOM 2950 O O . ASP B 1 43 ? -4.953 -11.633 -2.668 1 98.19 43 ASP B O 1
ATOM 2954 N N . LEU B 1 44 ? -2.918 -11.141 -2.004 1 98.69 44 LEU B N 1
ATOM 2955 C CA . LEU B 1 44 ? -3.096 -9.711 -2.262 1 98.69 44 LEU B CA 1
ATOM 2956 C C . LEU B 1 44 ? -3.143 -9.438 -3.762 1 98.69 44 LEU B C 1
ATOM 2958 O O . LEU B 1 44 ? -3.842 -8.523 -4.207 1 98.69 44 LEU B O 1
ATOM 2962 N N . HIS B 1 45 ? -2.42 -10.203 -4.473 1 97.5 45 HIS B N 1
ATOM 2963 C CA . HIS B 1 45 ? -2.443 -10.062 -5.926 1 97.5 45 HIS B CA 1
ATOM 2964 C C . HIS B 1 45 ? -3.773 -10.539 -6.504 1 97.5 45 HIS B C 1
ATOM 2966 O O . HIS B 1 45 ? -4.23 -10.023 -7.527 1 97.5 45 HIS B O 1
ATOM 2972 N N . ALA B 1 46 ? -4.395 -11.469 -5.895 1 96.06 46 ALA B N 1
ATOM 2973 C CA . ALA B 1 46 ? -5.602 -12.109 -6.406 1 96.06 46 ALA B CA 1
ATOM 2974 C C . ALA B 1 46 ? -6.758 -11.117 -6.488 1 96.06 46 ALA B C 1
ATOM 2976 O O . ALA B 1 46 ? -7.703 -11.32 -7.25 1 96.06 46 ALA B O 1
ATOM 2977 N N . ILE B 1 47 ? -6.668 -10.031 -5.746 1 96.62 47 ILE B N 1
ATOM 2978 C CA . ILE B 1 47 ? -7.824 -9.141 -5.68 1 96.62 47 ILE B CA 1
ATOM 2979 C C . ILE B 1 47 ? -7.594 -7.926 -6.582 1 96.62 47 ILE B C 1
ATOM 2981 O O . ILE B 1 47 ? -8.336 -6.941 -6.512 1 96.62 47 ILE B O 1
ATOM 2985 N N . THR B 1 48 ? -6.559 -7.922 -7.398 1 95.44 48 THR B N 1
ATOM 2986 C CA . THR B 1 48 ? -6.316 -6.852 -8.359 1 95.44 48 THR B CA 1
ATOM 2987 C C . THR B 1 48 ? -7.285 -6.953 -9.539 1 95.44 48 THR B C 1
ATOM 2989 O O . THR B 1 48 ? -7.398 -6.023 -10.336 1 95.44 48 THR B O 1
ATOM 2992 N N . VAL B 1 49 ? -7.977 -8.094 -9.703 1 89.88 49 VAL B N 1
ATOM 2993 C CA . VAL B 1 49 ? -9.078 -8.336 -10.617 1 89.88 49 VAL B CA 1
ATOM 2994 C C . VAL B 1 49 ? -10.312 -8.797 -9.844 1 89.88 49 VAL B C 1
ATOM 2996 O O . VAL B 1 49 ? -10.211 -9.156 -8.664 1 89.88 49 VAL B O 1
ATOM 2999 N N . PRO B 1 50 ? -11.469 -8.664 -10.453 1 89.62 50 PRO B N 1
ATOM 3000 C CA . PRO B 1 50 ? -12.656 -9.117 -9.719 1 89.62 50 PRO B CA 1
ATOM 3001 C C . PRO B 1 50 ? -12.5 -10.539 -9.172 1 89.62 50 PRO B C 1
ATOM 3003 O O . PRO B 1 50 ? -11.977 -11.414 -9.859 1 89.62 50 PRO B O 1
ATOM 3006 N N . HIS B 1 51 ? -12.859 -10.727 -7.902 1 93.12 51 HIS B N 1
ATOM 3007 C CA . HIS B 1 51 ? -12.75 -12.023 -7.25 1 93.12 51 HIS B CA 1
ATOM 3008 C C . HIS B 1 51 ? -14.016 -12.359 -6.465 1 93.12 51 HIS B C 1
ATOM 3010 O O . HIS B 1 51 ? -14.883 -11.5 -6.289 1 93.12 51 HIS B O 1
ATOM 3016 N N . ASP B 1 52 ? -14.164 -13.602 -6.133 1 94.75 52 ASP B N 1
ATOM 3017 C CA . ASP B 1 52 ? -15.266 -14.055 -5.281 1 94.75 52 ASP B CA 1
ATOM 3018 C C . ASP B 1 52 ? -14.836 -14.133 -3.82 1 94.75 52 ASP B C 1
ATOM 3020 O O . ASP B 1 52 ? -14.117 -15.055 -3.43 1 94.75 52 ASP B O 1
ATOM 3024 N N . PRO B 1 53 ? -15.305 -13.172 -2.988 1 96.62 53 PRO B N 1
ATOM 3025 C CA . PRO B 1 53 ? -14.875 -13.133 -1.589 1 96.62 53 PRO B CA 1
ATOM 3026 C C . PRO B 1 53 ? -15.195 -14.422 -0.836 1 96.62 53 PRO B C 1
ATOM 3028 O O . PRO B 1 53 ? -14.508 -14.758 0.133 1 96.62 53 PRO B O 1
ATOM 3031 N N . GLU B 1 54 ? -16.172 -15.148 -1.25 1 96.06 54 GLU B N 1
ATOM 3032 C CA . GLU B 1 54 ? -16.578 -16.359 -0.553 1 96.06 54 GLU B CA 1
ATOM 3033 C C . GLU B 1 54 ? -15.609 -17.5 -0.805 1 96.06 54 GLU B C 1
ATOM 3035 O O . GLU B 1 54 ? -15.617 -18.5 -0.086 1 96.06 54 GLU B O 1
ATOM 3040 N N . ARG B 1 55 ? -14.734 -17.297 -1.775 1 96.06 55 ARG B N 1
ATOM 3041 C CA . ARG B 1 55 ? -13.883 -18.422 -2.184 1 96.06 55 ARG B CA 1
ATOM 3042 C C . ARG B 1 55 ? -12.422 -18.141 -1.863 1 96.06 55 ARG B C 1
ATOM 3044 O O . ARG B 1 55 ? -11.602 -19.047 -1.835 1 96.06 55 ARG B O 1
ATOM 3051 N N . LEU B 1 56 ? -12.102 -16.906 -1.62 1 97.25 56 LEU B N 1
ATOM 3052 C CA . LEU B 1 56 ? -10.703 -16.484 -1.559 1 97.25 56 LEU B CA 1
ATOM 3053 C C . LEU B 1 56 ? -9.969 -17.219 -0.443 1 97.25 56 LEU B C 1
ATOM 3055 O O . LEU B 1 56 ? -8.875 -17.75 -0.656 1 97.25 56 LEU B O 1
ATOM 3059 N N . ALA B 1 57 ? -10.539 -17.312 0.771 1 96.94 57 ALA B N 1
ATOM 3060 C CA . ALA B 1 57 ? -9.898 -17.969 1.901 1 96.94 57 ALA B CA 1
ATOM 3061 C C . ALA B 1 57 ? -9.672 -19.453 1.608 1 96.94 57 ALA B C 1
ATOM 3063 O O . ALA B 1 57 ? -8.578 -19.984 1.826 1 96.94 57 ALA B O 1
ATOM 3064 N N . GLU B 1 58 ? -10.695 -20.109 1.09 1 95.81 58 GLU B N 1
ATOM 3065 C CA . GLU B 1 58 ? -10.602 -21.531 0.775 1 95.81 58 GLU B CA 1
ATOM 3066 C C . GLU B 1 58 ? -9.586 -21.781 -0.333 1 95.81 58 GLU B C 1
ATOM 3068 O O . GLU B 1 58 ? -8.852 -22.766 -0.288 1 95.81 58 GLU B O 1
ATOM 3073 N N . GLU B 1 59 ? -9.578 -20.938 -1.302 1 96.19 59 GLU B N 1
ATOM 3074 C CA . GLU B 1 59 ? -8.617 -21.078 -2.396 1 96.19 59 GLU B CA 1
ATOM 3075 C C . GLU B 1 59 ? -7.188 -20.859 -1.911 1 96.19 59 GLU B C 1
ATOM 3077 O O . GLU B 1 59 ? -6.258 -21.5 -2.406 1 96.19 59 GLU B O 1
ATOM 3082 N N . SER B 1 60 ? -7.012 -19.953 -0.945 1 97.25 60 SER B N 1
ATOM 3083 C CA . SER B 1 60 ? -5.695 -19.75 -0.354 1 97.25 60 SER B CA 1
ATOM 3084 C C . SER B 1 60 ? -5.223 -20.984 0.391 1 97.25 60 SER B C 1
ATOM 3086 O O . SER B 1 60 ? -4.086 -21.438 0.208 1 97.25 60 SER B O 1
ATOM 3088 N N . LEU B 1 61 ? -6.105 -21.609 1.169 1 96.44 61 LEU B N 1
ATOM 3089 C CA . LEU B 1 61 ? -5.773 -22.828 1.89 1 96.44 61 LEU B CA 1
ATOM 3090 C C . LEU B 1 61 ? -5.5 -23.969 0.92 1 96.44 61 LEU B C 1
ATOM 3092 O O . LEU B 1 61 ? -4.555 -24.75 1.11 1 96.44 61 LEU B O 1
ATOM 3096 N N . SER B 1 62 ? -6.348 -24.031 -0.06 1 96.5 62 SER B N 1
ATOM 3097 C CA . SER B 1 62 ? -6.203 -25.062 -1.075 1 96.5 62 SER B CA 1
ATOM 3098 C C . SER B 1 62 ? -4.855 -24.969 -1.78 1 96.5 62 SER B C 1
ATOM 3100 O O . SER B 1 62 ? -4.176 -25.969 -1.973 1 96.5 62 SER B O 1
ATOM 3102 N N . THR B 1 63 ? -4.473 -23.75 -2.137 1 97.19 63 THR B N 1
ATOM 3103 C CA . THR B 1 63 ? -3.197 -23.531 -2.814 1 97.19 63 THR B CA 1
ATOM 3104 C C . THR B 1 63 ? -2.031 -23.922 -1.91 1 97.19 63 THR B C 1
ATOM 3106 O O . THR B 1 63 ? -1.099 -24.609 -2.348 1 97.19 63 THR B O 1
ATOM 3109 N N . ALA B 1 64 ? -2.094 -23.562 -0.656 1 97.19 64 ALA B N 1
ATOM 3110 C CA . ALA B 1 64 ? -1.058 -23.953 0.299 1 97.19 64 ALA B CA 1
ATOM 3111 C C . ALA B 1 64 ? -0.985 -25.469 0.444 1 97.19 64 ALA B C 1
ATOM 3113 O O . ALA B 1 64 ? 0.105 -26.047 0.461 1 97.19 64 ALA B O 1
ATOM 3114 N N . ALA B 1 65 ? -2.16 -26.109 0.559 1 97.25 65 ALA B N 1
ATOM 3115 C CA . ALA B 1 65 ? -2.221 -27.562 0.664 1 97.25 65 ALA B CA 1
ATOM 3116 C C . ALA B 1 65 ? -1.601 -28.219 -0.562 1 97.25 65 ALA B C 1
ATOM 3118 O O . ALA B 1 65 ? -0.92 -29.25 -0.446 1 97.25 65 ALA B O 1
ATOM 3119 N N . LEU B 1 66 ? -1.805 -27.641 -1.693 1 97.31 66 LEU B N 1
ATOM 3120 C CA . LEU B 1 66 ? -1.266 -28.203 -2.93 1 97.31 66 LEU B CA 1
ATOM 3121 C C . LEU B 1 66 ? 0.251 -28.047 -2.979 1 97.31 66 LEU B C 1
ATOM 3123 O O . LEU B 1 66 ? 0.951 -28.922 -3.494 1 97.31 66 LEU B O 1
ATOM 3127 N N . TYR B 1 67 ? 0.824 -26.875 -2.416 1 97.19 67 TYR B N 1
ATOM 3128 C CA . TYR B 1 67 ? 2.271 -26.766 -2.27 1 97.19 67 TYR B CA 1
ATOM 3129 C C . TYR B 1 67 ? 2.838 -27.984 -1.533 1 97.19 67 TYR B C 1
ATOM 3131 O O . TYR B 1 67 ? 3.773 -28.625 -2.012 1 97.19 67 TYR B O 1
ATOM 3139 N N . LEU B 1 68 ? 2.203 -28.281 -0.451 1 97.69 68 LEU B N 1
ATOM 3140 C CA . LEU B 1 68 ? 2.654 -29.391 0.398 1 97.69 68 LEU B CA 1
ATOM 3141 C C . LEU B 1 68 ? 2.453 -30.734 -0.295 1 97.69 68 LEU B C 1
ATOM 3143 O O . LEU B 1 68 ? 3.35 -31.578 -0.294 1 97.69 68 LEU B O 1
ATOM 3147 N N . ALA B 1 69 ? 1.29 -30.859 -0.915 1 97.44 69 ALA B N 1
ATOM 3148 C CA . ALA B 1 69 ? 0.942 -32.125 -1.572 1 97.44 69 ALA B CA 1
ATOM 3149 C C . ALA B 1 69 ? 1.88 -32.406 -2.742 1 97.44 69 ALA B C 1
ATOM 3151 O O . ALA B 1 69 ? 2.152 -33.562 -3.057 1 97.44 69 ALA B O 1
ATOM 3152 N N . CYS B 1 70 ? 2.387 -31.328 -3.34 1 96.88 70 CYS B N 1
ATOM 3153 C CA . CYS B 1 70 ? 3.277 -31.469 -4.484 1 96.88 70 CYS B CA 1
ATOM 3154 C C . CYS B 1 70 ? 4.707 -31.75 -4.035 1 96.88 70 CYS B C 1
ATOM 3156 O O . CYS B 1 70 ? 5.59 -31.984 -4.863 1 96.88 70 CYS B O 1
ATOM 3158 N N . GLY B 1 71 ? 4.98 -31.625 -2.752 1 96.81 71 GLY B N 1
ATOM 3159 C CA . GLY B 1 71 ? 6.277 -32.094 -2.285 1 96.81 71 GLY B CA 1
ATOM 3160 C C . GLY B 1 71 ? 7.047 -31.031 -1.517 1 96.81 71 GLY B C 1
ATOM 3161 O O . GLY B 1 71 ? 8.156 -31.281 -1.039 1 96.81 71 GLY B O 1
ATOM 3162 N N . MET B 1 72 ? 6.48 -29.844 -1.378 1 97.25 72 MET B N 1
ATOM 3163 C CA . MET B 1 72 ? 7.137 -28.844 -0.539 1 97.25 72 MET B CA 1
ATOM 3164 C C . MET B 1 72 ? 7.164 -29.281 0.919 1 97.25 72 MET B C 1
ATOM 3166 O O . MET B 1 72 ? 6.145 -29.719 1.459 1 97.25 72 MET B O 1
ATOM 3170 N N . ASP B 1 73 ? 8.305 -29.188 1.503 1 97.56 73 ASP B N 1
ATOM 3171 C CA . ASP B 1 73 ? 8.5 -29.625 2.881 1 97.56 73 ASP B CA 1
ATOM 3172 C C . ASP B 1 73 ? 8.562 -28.438 3.832 1 97.56 73 ASP B C 1
ATOM 3174 O O . ASP B 1 73 ? 9.531 -27.672 3.816 1 97.56 73 ASP B O 1
ATOM 3178 N N . PRO B 1 74 ? 7.578 -28.328 4.715 1 97.06 74 PRO B N 1
ATOM 3179 C CA . PRO B 1 74 ? 7.523 -27.156 5.598 1 97.06 74 PRO B CA 1
ATOM 3180 C C . PRO B 1 74 ? 8.719 -27.078 6.543 1 97.06 74 PRO B C 1
ATOM 3182 O O . PRO B 1 74 ? 8.945 -26.031 7.168 1 97.06 74 PRO B O 1
ATOM 3185 N N . ASP B 1 75 ? 9.461 -28.078 6.691 1 96.06 75 ASP B N 1
ATOM 3186 C CA . ASP B 1 75 ? 10.664 -28.062 7.52 1 96.06 75 ASP B CA 1
ATOM 3187 C C . ASP B 1 75 ? 11.852 -27.484 6.754 1 96.06 75 ASP B C 1
ATOM 3189 O O . ASP B 1 75 ? 12.844 -27.078 7.355 1 96.06 75 ASP B O 1
ATOM 3193 N N . LEU B 1 76 ? 11.758 -27.484 5.441 1 95.56 76 LEU B N 1
ATOM 3194 C CA . LEU B 1 76 ? 12.867 -27.031 4.609 1 95.56 76 LEU B CA 1
ATOM 3195 C C . LEU B 1 76 ? 12.578 -25.672 3.998 1 95.56 76 LEU B C 1
ATOM 3197 O O . LEU B 1 76 ? 13.492 -24.984 3.543 1 95.56 76 LEU B O 1
ATOM 3201 N N . CYS B 1 77 ? 11.328 -25.312 3.912 1 96.31 77 CYS B N 1
ATOM 3202 C CA . CYS B 1 77 ? 10.961 -24.062 3.266 1 96.31 77 CYS B CA 1
ATOM 3203 C C . CYS B 1 77 ? 9.914 -23.312 4.086 1 96.31 77 CYS B C 1
ATOM 3205 O O . CYS B 1 77 ? 9.312 -23.891 5 1 96.31 77 CYS B O 1
ATOM 3207 N N . SER B 1 78 ? 9.758 -22.031 3.834 1 97.75 78 SER B N 1
ATOM 3208 C CA . SER B 1 78 ? 8.734 -21.203 4.465 1 97.75 78 SER B CA 1
ATOM 3209 C C . SER B 1 78 ? 7.523 -21.031 3.559 1 97.75 78 SER B C 1
ATOM 3211 O O . SER B 1 78 ? 7.586 -20.328 2.549 1 97.75 78 SER B O 1
ATOM 3213 N N . ILE B 1 79 ? 6.469 -21.703 3.893 1 98.25 79 ILE B N 1
ATOM 3214 C CA . ILE B 1 79 ? 5.211 -21.609 3.166 1 98.25 79 ILE B CA 1
ATOM 3215 C C . ILE B 1 79 ? 4.238 -20.703 3.938 1 98.25 79 ILE B C 1
ATOM 3217 O O . ILE B 1 79 ? 3.955 -20.953 5.109 1 98.25 79 ILE B O 1
ATOM 3221 N N . PHE B 1 80 ? 3.764 -19.656 3.311 1 98.44 80 PHE B N 1
ATOM 3222 C CA . PHE B 1 80 ? 2.939 -18.703 4.055 1 98.44 80 PHE B CA 1
ATOM 3223 C C . PHE B 1 80 ? 1.99 -17.969 3.119 1 98.44 80 PHE B C 1
ATOM 3225 O O . PHE B 1 80 ? 2.066 -18.125 1.898 1 98.44 80 PHE B O 1
ATOM 3232 N N . VAL B 1 81 ? 1.034 -17.234 3.668 1 98.5 81 VAL B N 1
ATOM 3233 C CA . VAL B 1 81 ? 0.048 -16.453 2.934 1 98.5 81 VAL B CA 1
ATOM 3234 C C . VAL B 1 81 ? 0.452 -14.977 2.945 1 98.5 81 VAL B C 1
ATOM 3236 O O . VAL B 1 81 ? 0.721 -14.406 4.004 1 98.5 81 VAL B O 1
ATOM 3239 N N . GLN B 1 82 ? 0.478 -14.352 1.843 1 98.69 82 GLN B N 1
ATOM 3240 C CA . GLN B 1 82 ? 0.995 -13.016 1.594 1 98.69 82 GLN B CA 1
ATOM 3241 C C . GLN B 1 82 ? 0.353 -11.992 2.531 1 98.69 82 GLN B C 1
ATOM 3243 O O . GLN B 1 82 ? 1.054 -11.242 3.209 1 98.69 82 GLN B O 1
ATOM 3248 N N . SER B 1 83 ? -1.001 -12.008 2.617 1 98.44 83 SER B N 1
ATOM 3249 C CA . SER B 1 83 ? -1.759 -10.984 3.334 1 98.44 83 SER B CA 1
ATOM 3250 C C . SER B 1 83 ? -1.536 -11.086 4.84 1 98.44 83 SER B C 1
ATOM 3252 O O . SER B 1 83 ? -1.893 -10.172 5.586 1 98.44 83 SER B O 1
ATOM 3254 N N . GLN B 1 84 ? -0.915 -12.141 5.293 1 98.19 84 GLN B N 1
ATOM 3255 C CA . GLN B 1 84 ? -0.714 -12.359 6.719 1 98.19 84 GLN B CA 1
ATOM 3256 C C . GLN B 1 84 ? 0.63 -11.805 7.18 1 98.19 84 GLN B C 1
ATOM 3258 O O . GLN B 1 84 ? 0.947 -11.828 8.367 1 98.19 84 GLN B O 1
ATOM 3263 N N . VAL B 1 85 ? 1.416 -11.305 6.2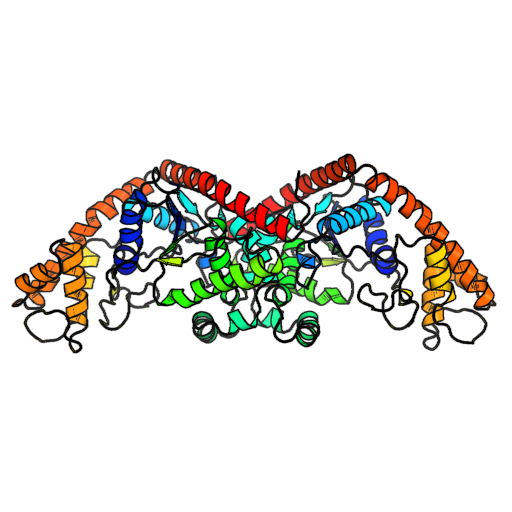97 1 98.38 85 VAL B N 1
ATOM 3264 C CA . VAL B 1 85 ? 2.648 -10.57 6.57 1 98.38 85 VAL B CA 1
ATOM 3265 C C . VAL B 1 85 ? 2.496 -9.117 6.137 1 98.38 85 VAL B C 1
ATOM 3267 O O . VAL B 1 85 ? 2.58 -8.805 4.949 1 98.38 85 VAL B O 1
ATOM 3270 N N . SER B 1 86 ? 2.318 -8.195 7.082 1 98.19 86 SER B N 1
ATOM 3271 C CA . SER B 1 86 ? 1.948 -6.809 6.812 1 98.19 86 SER B CA 1
ATOM 3272 C C . SER B 1 86 ? 3.027 -6.098 6.004 1 98.19 86 SER B C 1
ATOM 3274 O O . SER B 1 86 ? 2.734 -5.16 5.258 1 98.19 86 SER B O 1
ATOM 3276 N N . ALA B 1 87 ? 4.25 -6.613 6.09 1 98.81 87 ALA B N 1
ATOM 3277 C CA . ALA B 1 87 ? 5.402 -5.965 5.469 1 98.81 87 ALA B CA 1
ATOM 3278 C C . ALA B 1 87 ? 5.211 -5.836 3.961 1 98.81 87 ALA B C 1
ATOM 3280 O O . ALA B 1 87 ? 5.715 -4.898 3.34 1 98.81 87 ALA B O 1
ATOM 3281 N N . HIS B 1 88 ? 4.473 -6.77 3.342 1 98.88 88 HIS B N 1
ATOM 3282 C CA . HIS B 1 88 ? 4.254 -6.73 1.899 1 98.88 88 HIS B CA 1
ATOM 3283 C C . HIS B 1 88 ? 3.594 -5.422 1.478 1 98.88 88 HIS B C 1
ATOM 3285 O O . HIS B 1 88 ? 4.121 -4.703 0.627 1 98.88 88 HIS B O 1
ATOM 3291 N N . SER B 1 89 ? 2.502 -5.059 2.143 1 98.88 89 SER B N 1
ATOM 3292 C CA . SER B 1 89 ? 1.785 -3.834 1.806 1 98.88 89 SER B CA 1
ATOM 3293 C C . SER B 1 89 ? 2.586 -2.598 2.203 1 98.88 89 SER B C 1
ATOM 3295 O O . SER B 1 89 ? 2.564 -1.585 1.501 1 98.88 89 SER B O 1
ATOM 3297 N N . GLU B 1 90 ? 3.248 -2.666 3.359 1 98.81 90 GLU B N 1
ATOM 3298 C CA . GLU B 1 90 ? 4.02 -1.527 3.85 1 98.81 90 GLU B CA 1
ATOM 3299 C C . GLU B 1 90 ? 5.156 -1.177 2.893 1 98.81 90 GLU B C 1
ATOM 3301 O O . GLU B 1 90 ? 5.328 -0.012 2.529 1 98.81 90 GLU B O 1
ATOM 3306 N N . LEU B 1 91 ? 5.949 -2.193 2.488 1 98.94 91 LEU B N 1
ATOM 3307 C CA . LEU B 1 91 ? 7.035 -1.926 1.55 1 98.94 91 LEU B CA 1
ATOM 3308 C C . LEU B 1 91 ? 6.484 -1.477 0.2 1 98.94 91 LEU B C 1
ATOM 3310 O O . LEU B 1 91 ? 7.086 -0.634 -0.47 1 98.94 91 LEU B O 1
ATOM 3314 N N . CYS B 1 92 ? 5.367 -2.066 -0.218 1 98.88 92 CYS B N 1
ATOM 3315 C CA . CYS B 1 92 ? 4.75 -1.656 -1.476 1 98.88 92 CYS B CA 1
ATOM 3316 C C . CYS B 1 92 ? 4.504 -0.152 -1.497 1 98.88 92 CYS B C 1
ATOM 3318 O O . CYS B 1 92 ? 4.828 0.52 -2.479 1 98.88 92 CYS B O 1
ATOM 3320 N N . TRP B 1 93 ? 3.973 0.397 -0.401 1 98.88 93 TRP B N 1
ATOM 3321 C CA . TRP B 1 93 ? 3.721 1.834 -0.357 1 98.88 93 TRP B CA 1
ATOM 3322 C C . TRP B 1 93 ? 5.02 2.619 -0.485 1 98.88 93 TRP B C 1
ATOM 3324 O O . TRP B 1 93 ? 5.098 3.588 -1.244 1 98.88 93 TRP B O 1
ATOM 3334 N N . LEU B 1 94 ? 6.016 2.217 0.295 1 98.81 94 LEU B N 1
ATOM 3335 C CA . LEU B 1 94 ? 7.297 2.92 0.253 1 98.81 94 LEU B CA 1
ATOM 3336 C C . LEU B 1 94 ? 7.875 2.908 -1.157 1 98.81 94 LEU B C 1
ATOM 3338 O O . LEU B 1 94 ? 8.367 3.932 -1.64 1 98.81 94 LEU B O 1
ATOM 3342 N N . LEU B 1 95 ? 7.766 1.766 -1.833 1 98.81 95 LEU B N 1
ATOM 3343 C CA . LEU B 1 95 ? 8.289 1.649 -3.191 1 98.81 95 LEU B CA 1
ATOM 3344 C C . LEU B 1 95 ? 7.449 2.467 -4.168 1 98.81 95 LEU B C 1
ATOM 3346 O O . LEU B 1 95 ? 7.977 3.016 -5.137 1 98.81 95 LEU B O 1
ATOM 3350 N N . ASN B 1 96 ? 6.117 2.527 -3.965 1 98.62 96 ASN B N 1
ATOM 3351 C CA . ASN B 1 96 ? 5.254 3.367 -4.789 1 98.62 96 ASN B CA 1
ATOM 3352 C C . ASN B 1 96 ? 5.75 4.809 -4.832 1 98.62 96 ASN B C 1
ATOM 3354 O O . ASN B 1 96 ? 5.664 5.469 -5.867 1 98.62 96 ASN B O 1
ATOM 3358 N N . CYS B 1 97 ? 6.27 5.277 -3.742 1 98.12 97 CYS B N 1
ATOM 3359 C CA . CYS B 1 97 ? 6.617 6.684 -3.594 1 98.12 97 CYS B CA 1
ATOM 3360 C C . CYS B 1 97 ? 7.914 7.004 -4.328 1 98.12 97 CYS B C 1
ATOM 3362 O O . CYS B 1 97 ? 8.242 8.172 -4.535 1 98.12 97 CYS B O 1
ATOM 3364 N N . VAL B 1 98 ? 8.664 6.012 -4.793 1 97.5 98 VAL B N 1
ATOM 3365 C CA . VAL B 1 98 ? 9.922 6.285 -5.484 1 97.5 98 VAL B CA 1
ATOM 3366 C C . VAL B 1 98 ? 9.852 5.75 -6.914 1 97.5 98 VAL B C 1
ATOM 3368 O O . VAL B 1 98 ? 10.789 5.922 -7.695 1 97.5 98 VAL B O 1
ATOM 3371 N N . THR B 1 99 ? 8.805 5.016 -7.312 1 97.88 99 THR B N 1
ATOM 3372 C CA . THR B 1 99 ? 8.672 4.422 -8.633 1 97.88 99 THR B CA 1
ATOM 3373 C C . THR B 1 99 ? 7.953 5.375 -9.586 1 97.88 99 THR B C 1
ATOM 3375 O O . THR B 1 99 ? 6.816 5.777 -9.328 1 97.88 99 THR B O 1
ATOM 3378 N N . PRO B 1 100 ? 8.547 5.691 -10.695 1 97.06 100 PRO B N 1
ATOM 3379 C CA . PRO B 1 100 ? 7.883 6.562 -11.672 1 97.06 100 PRO B CA 1
ATOM 3380 C C . PRO B 1 100 ? 6.621 5.938 -12.258 1 97.06 100 PRO B C 1
ATOM 3382 O O . PRO B 1 100 ? 6.629 4.762 -12.641 1 97.06 100 PRO B O 1
ATOM 3385 N N . LEU B 1 101 ? 5.598 6.719 -12.344 1 97 101 LEU B N 1
ATOM 3386 C CA . LEU B 1 101 ? 4.305 6.281 -12.859 1 97 101 LEU B CA 1
ATOM 3387 C C . LEU B 1 101 ? 4.438 5.762 -14.289 1 97 101 LEU B C 1
ATOM 3389 O O . LEU B 1 101 ? 3.826 4.754 -14.648 1 97 101 LEU B O 1
ATOM 3393 N N . ASN B 1 102 ? 5.277 6.383 -15.07 1 95.69 102 ASN B N 1
ATOM 3394 C CA . ASN B 1 102 ? 5.41 6.031 -16.484 1 95.69 102 ASN B CA 1
ATOM 3395 C C . ASN B 1 102 ? 6.008 4.637 -16.656 1 95.69 102 ASN B C 1
ATOM 3397 O O . ASN B 1 102 ? 5.777 3.98 -17.672 1 95.69 102 ASN B O 1
ATOM 3401 N N . TRP B 1 103 ? 6.848 4.133 -15.664 1 97.12 103 TRP B N 1
ATOM 3402 C CA . TRP B 1 103 ? 7.367 2.77 -15.719 1 97.12 103 TRP B CA 1
ATOM 3403 C C . TRP B 1 103 ? 6.234 1.751 -15.719 1 97.12 103 TRP B C 1
ATOM 3405 O O . TRP B 1 103 ? 6.301 0.742 -16.422 1 97.12 103 TRP B O 1
ATOM 3415 N N . LEU B 1 104 ? 5.219 2.023 -14.969 1 97.31 104 LEU B N 1
ATOM 3416 C CA . LEU B 1 104 ? 4.105 1.092 -14.82 1 97.31 104 LEU B CA 1
ATOM 3417 C C . LEU B 1 104 ? 3.154 1.181 -16 1 97.31 104 LEU B C 1
ATOM 3419 O O . LEU B 1 104 ? 2.648 0.161 -16.484 1 97.31 104 LEU B O 1
ATOM 3423 N N . GLU B 1 105 ? 2.939 2.398 -16.453 1 94.88 105 GLU B N 1
ATOM 3424 C CA . GLU B 1 105 ? 2.035 2.615 -17.578 1 94.88 105 GLU B CA 1
ATOM 3425 C C . GLU B 1 105 ? 2.549 1.924 -18.844 1 94.88 105 GLU B C 1
ATOM 3427 O O . GLU B 1 105 ? 1.768 1.601 -19.734 1 94.88 105 GLU B O 1
ATOM 3432 N N . ARG B 1 106 ? 3.787 1.634 -18.875 1 93.88 106 ARG B N 1
ATOM 3433 C CA . ARG B 1 106 ? 4.41 1.051 -20.062 1 93.88 106 ARG B CA 1
ATOM 3434 C C . ARG B 1 106 ? 4.445 -0.471 -19.969 1 93.88 106 ARG B C 1
ATOM 3436 O O . ARG B 1 106 ? 4.812 -1.148 -20.922 1 93.88 106 ARG B O 1
ATOM 3443 N N . MET B 1 107 ? 4.066 -0.996 -18.891 1 94.5 107 MET B N 1
ATOM 3444 C CA . MET B 1 107 ? 4.086 -2.445 -18.719 1 94.5 107 MET B CA 1
ATOM 3445 C C . MET B 1 107 ? 3.113 -3.117 -19.688 1 94.5 107 MET B C 1
ATOM 3447 O O . MET B 1 107 ? 1.977 -2.668 -19.828 1 94.5 107 MET B O 1
ATOM 3451 N N . ILE B 1 108 ? 3.502 -4.199 -20.281 1 92 108 ILE B N 1
ATOM 3452 C CA . ILE B 1 108 ? 2.723 -4.918 -21.281 1 92 108 ILE B CA 1
ATOM 3453 C C . ILE B 1 108 ? 1.464 -5.492 -20.641 1 92 108 ILE B C 1
ATOM 3455 O O . ILE B 1 108 ? 0.364 -5.355 -21.172 1 92 108 ILE B O 1
ATOM 3459 N N . GLN B 1 109 ? 1.63 -6.082 -19.531 1 90.38 109 GLN B N 1
ATOM 3460 C CA . GLN B 1 109 ? 0.496 -6.711 -18.875 1 90.38 109 GLN B CA 1
ATOM 3461 C C . GLN B 1 109 ? -0.578 -5.684 -18.516 1 90.38 109 GLN B C 1
ATOM 3463 O O . GLN B 1 109 ? -1.771 -5.953 -18.672 1 90.38 109 GLN B O 1
ATOM 3468 N N . PHE B 1 110 ? -0.189 -4.547 -18.109 1 93 110 PHE B N 1
ATOM 3469 C CA . PHE B 1 110 ? -1.157 -3.506 -17.781 1 93 110 PHE B CA 1
ATOM 3470 C C . PHE B 1 110 ? -1.931 -3.084 -19.031 1 93 110 PHE B C 1
ATOM 3472 O O . PHE B 1 110 ? -3.158 -2.971 -19 1 93 110 PHE B O 1
ATOM 3479 N N . LYS B 1 111 ? -1.202 -2.85 -20.062 1 92.31 111 LYS B N 1
ATOM 3480 C CA . LYS B 1 111 ? -1.829 -2.43 -21.312 1 92.31 111 LYS B CA 1
ATOM 3481 C C . LYS B 1 111 ? -2.855 -3.457 -21.781 1 92.31 111 LYS B C 1
ATOM 3483 O O . LYS B 1 111 ? -3.975 -3.1 -22.156 1 92.31 111 LYS B O 1
ATOM 3488 N N . GLU B 1 112 ? -2.502 -4.66 -21.703 1 88.69 112 GLU B N 1
ATOM 3489 C CA . GLU B 1 112 ? -3.391 -5.727 -22.156 1 88.69 112 GLU B CA 1
ATOM 3490 C C . GLU B 1 112 ? -4.613 -5.844 -21.25 1 88.69 112 GLU B C 1
ATOM 3492 O O . GLU B 1 112 ? -5.746 -5.914 -21.734 1 88.69 112 GLU B O 1
ATOM 3497 N N . LYS B 1 113 ? -4.402 -5.766 -20.016 1 86.44 113 LYS B N 1
ATOM 3498 C CA . LYS B 1 113 ? -5.488 -5.965 -19.062 1 86.44 113 LYS B CA 1
ATOM 3499 C C . LYS B 1 113 ? -6.383 -4.73 -18.984 1 86.44 113 LYS B C 1
ATOM 3501 O O . LYS B 1 113 ? -7.594 -4.852 -18.766 1 86.44 113 LYS B O 1
ATOM 3506 N N . SER B 1 114 ? -5.758 -3.6 -19.062 1 88 114 SER B N 1
ATOM 3507 C CA . SER B 1 114 ? -6.523 -2.359 -18.984 1 88 114 SER B CA 1
ATOM 3508 C C . SER B 1 114 ? -7.512 -2.238 -20.141 1 88 114 SER B C 1
ATOM 3510 O O . SER B 1 114 ? -8.617 -1.71 -19.953 1 88 114 SER B O 1
ATOM 3512 N N . VAL B 1 115 ? -7.16 -2.68 -21.312 1 85.31 115 VAL B N 1
ATOM 3513 C CA . VAL B 1 115 ? -8.047 -2.67 -22.469 1 85.31 115 VAL B CA 1
ATOM 3514 C C . VAL B 1 115 ? -9.258 -3.557 -22.203 1 85.31 115 VAL B C 1
ATOM 3516 O O . VAL B 1 115 ? -10.391 -3.18 -22.516 1 85.31 115 VAL B O 1
ATOM 3519 N N . LYS B 1 116 ? -9.078 -4.586 -21.516 1 82.62 116 LYS B N 1
ATOM 3520 C CA . LYS B 1 116 ? -10.141 -5.543 -21.219 1 82.62 116 LYS B CA 1
ATOM 3521 C C . LYS B 1 116 ? -11.086 -5.016 -20.156 1 82.62 116 LYS B C 1
ATOM 3523 O O . LYS B 1 116 ? -12.305 -5.219 -20.234 1 82.62 116 LYS B O 1
ATOM 3528 N N . GLN B 1 117 ? -10.578 -4.289 -19.219 1 85 117 GLN B N 1
ATOM 3529 C CA . GLN B 1 117 ? -11.367 -3.85 -18.078 1 85 117 GLN B CA 1
ATOM 3530 C C . GLN B 1 117 ? -12.008 -2.488 -18.328 1 85 117 GLN B C 1
ATOM 3532 O O . GLN B 1 117 ? -12.977 -2.115 -17.672 1 85 117 GLN B O 1
ATOM 3537 N N . GLY B 1 118 ? -11.5 -1.703 -19.281 1 83.25 118 GLY B N 1
ATOM 3538 C CA . GLY B 1 118 ? -12.07 -0.413 -19.625 1 83.25 118 GLY B CA 1
ATOM 3539 C C . GLY B 1 118 ? -12.016 0.592 -18.5 1 83.25 118 GLY B C 1
ATOM 3540 O O . GLY B 1 118 ? -10.953 0.802 -17.906 1 83.25 118 GLY B O 1
ATOM 3541 N N . ASP B 1 119 ? -13.203 1.173 -18.172 1 81.62 119 ASP B N 1
ATOM 3542 C CA . ASP B 1 119 ? -13.297 2.254 -17.188 1 81.62 119 ASP B CA 1
ATOM 3543 C C . ASP B 1 119 ? -13.203 1.718 -15.766 1 81.62 119 ASP B C 1
ATOM 3545 O O . ASP B 1 119 ? -13.047 2.488 -14.812 1 81.62 119 ASP B O 1
ATOM 3549 N N . ASN B 1 120 ? -13.102 0.473 -15.625 1 86.88 120 ASN B N 1
ATOM 3550 C CA . ASN B 1 120 ? -13.117 -0.122 -14.289 1 86.88 120 ASN B CA 1
ATOM 3551 C C . ASN B 1 120 ? -11.727 -0.592 -13.875 1 86.88 120 ASN B C 1
ATOM 3553 O O . ASN B 1 120 ? -11.57 -1.231 -12.828 1 86.88 120 ASN B O 1
ATOM 3557 N N . VAL B 1 121 ? -10.789 -0.194 -14.664 1 93.25 121 VAL B N 1
ATOM 3558 C CA . VAL B 1 121 ? -9.422 -0.551 -14.32 1 93.25 121 VAL B CA 1
ATOM 3559 C C . VAL B 1 121 ? -9.055 0.054 -12.969 1 93.25 121 VAL B C 1
ATOM 3561 O O . VAL B 1 121 ? -9.234 1.254 -12.742 1 93.25 121 VAL B O 1
ATOM 3564 N N . SER B 1 122 ? -8.648 -0.782 -12.07 1 96.25 122 SER B N 1
ATOM 3565 C CA . SER B 1 122 ? -8.336 -0.311 -10.719 1 96.25 122 SER B CA 1
ATOM 3566 C C . SER B 1 122 ? -6.891 0.164 -10.625 1 96.25 122 SER B C 1
ATOM 3568 O O . SER B 1 122 ? -6.055 -0.203 -11.453 1 96.25 122 SER B O 1
ATOM 3570 N N . VAL B 1 123 ? -6.586 0.953 -9.602 1 97.25 123 VAL B N 1
ATOM 3571 C CA . VAL B 1 123 ? -5.227 1.384 -9.297 1 97.25 123 VAL B CA 1
ATOM 3572 C C . VAL B 1 123 ? -4.363 0.17 -8.961 1 97.25 123 VAL B C 1
ATOM 3574 O O . VAL B 1 123 ? -3.182 0.126 -9.312 1 97.25 123 VAL B O 1
ATOM 3577 N N . GLY B 1 124 ? -4.973 -0.83 -8.312 1 97.62 124 GLY B N 1
ATOM 3578 C CA . GLY B 1 124 ? -4.262 -2.053 -7.965 1 97.62 124 GLY B CA 1
ATOM 3579 C C . GLY B 1 124 ? -3.727 -2.791 -9.18 1 97.62 124 GLY B C 1
ATOM 3580 O O . GLY B 1 124 ? -2.629 -3.354 -9.133 1 97.62 124 GLY B O 1
ATOM 3581 N N . LEU B 1 125 ? -4.465 -2.758 -10.266 1 96.62 125 LEU B N 1
ATOM 3582 C CA . LEU B 1 125 ? -4.02 -3.414 -11.492 1 96.62 125 LEU B CA 1
ATOM 3583 C C . LEU B 1 125 ? -2.805 -2.707 -12.078 1 96.62 125 LEU B C 1
ATOM 3585 O O . LEU B 1 125 ? -1.922 -3.35 -12.648 1 96.62 125 LEU B O 1
ATOM 3589 N N . LEU B 1 126 ? -2.766 -1.441 -11.938 1 96.88 126 LEU B N 1
ATOM 3590 C CA . LEU B 1 126 ? -1.62 -0.67 -12.406 1 96.88 126 LEU B CA 1
ATOM 3591 C C . LEU B 1 126 ? -0.399 -0.924 -11.531 1 96.88 126 LEU B C 1
ATOM 3593 O O . LEU B 1 126 ? 0.711 -1.093 -12.039 1 96.88 126 LEU B O 1
ATOM 3597 N N . ASP B 1 127 ? -0.653 -1.015 -10.281 1 96.25 127 ASP B N 1
ATOM 3598 C CA . ASP B 1 127 ? 0.418 -0.888 -9.297 1 96.25 127 ASP B CA 1
ATOM 3599 C C . ASP B 1 127 ? 0.865 -2.258 -8.789 1 96.25 127 ASP B C 1
ATOM 3601 O O . ASP B 1 127 ? 1.831 -2.361 -8.031 1 96.25 127 ASP B O 1
ATOM 3605 N N . TYR B 1 128 ? 0.25 -3.369 -9.211 1 97.56 128 TYR B N 1
ATOM 3606 C CA . TYR B 1 128 ? 0.555 -4.684 -8.664 1 97.56 128 TYR B CA 1
ATOM 3607 C C . TYR B 1 128 ? 1.985 -5.094 -8.984 1 97.56 128 TYR B C 1
ATOM 3609 O O . TYR B 1 128 ? 2.6 -5.867 -8.25 1 97.56 128 TYR B O 1
ATOM 3617 N N . PRO B 1 129 ? 2.666 -4.605 -10.094 1 98.06 129 PRO B N 1
ATOM 3618 C CA . PRO B 1 129 ? 4.078 -4.941 -10.281 1 98.06 129 PRO B CA 1
ATOM 3619 C C . PRO B 1 129 ? 4.969 -4.414 -9.164 1 98.06 129 PRO B C 1
ATOM 3621 O O . PRO B 1 129 ? 5.996 -5.016 -8.852 1 98.06 129 PRO B O 1
ATOM 3624 N N . VAL B 1 130 ? 4.598 -3.281 -8.578 1 98.75 130 VAL B N 1
ATOM 3625 C CA . VAL B 1 130 ? 5.352 -2.756 -7.441 1 98.75 130 VAL B CA 1
ATOM 3626 C C . VAL B 1 130 ? 5.137 -3.652 -6.223 1 98.75 130 VAL B C 1
ATOM 3628 O O . VAL B 1 130 ? 6.062 -3.879 -5.441 1 98.75 130 VAL B O 1
ATOM 3631 N N . LEU B 1 131 ? 3.865 -4.141 -6.008 1 98.75 131 LEU B N 1
ATOM 3632 C CA . LEU B 1 131 ? 3.633 -5.121 -4.953 1 98.75 131 LEU B CA 1
ATOM 3633 C C . LEU B 1 131 ? 4.492 -6.363 -5.168 1 98.75 131 LEU B C 1
ATOM 3635 O O . LEU B 1 131 ? 5.047 -6.914 -4.215 1 98.75 131 LEU B O 1
ATOM 3639 N N . MET B 1 132 ? 4.602 -6.824 -6.41 1 98.19 132 MET B N 1
ATOM 3640 C CA . MET B 1 132 ? 5.461 -7.965 -6.719 1 98.19 132 MET B CA 1
ATOM 3641 C C . MET B 1 132 ? 6.91 -7.664 -6.348 1 98.19 132 MET B C 1
ATOM 3643 O O . MET B 1 132 ? 7.602 -8.516 -5.781 1 98.19 132 MET B O 1
ATOM 3647 N N . ALA B 1 133 ? 7.371 -6.461 -6.711 1 98.69 133 ALA B N 1
ATOM 3648 C CA . ALA B 1 133 ? 8.719 -6.047 -6.309 1 98.69 133 ALA B CA 1
ATOM 3649 C C . ALA B 1 133 ? 8.883 -6.117 -4.793 1 98.69 133 ALA B C 1
ATOM 3651 O O . ALA B 1 133 ? 9.891 -6.621 -4.297 1 98.69 133 ALA B O 1
ATOM 3652 N N . ALA B 1 134 ? 7.906 -5.609 -4.062 1 98.88 134 ALA B N 1
ATOM 3653 C CA . ALA B 1 134 ? 7.945 -5.68 -2.604 1 98.88 134 ALA B CA 1
ATOM 3654 C C . ALA B 1 134 ? 8.039 -7.125 -2.127 1 98.88 134 ALA B C 1
ATOM 3656 O O . ALA B 1 134 ? 8.828 -7.441 -1.236 1 98.88 134 ALA B O 1
ATOM 3657 N N . ASP B 1 135 ? 7.227 -8.031 -2.711 1 98.5 135 ASP B N 1
ATOM 3658 C CA . ASP B 1 135 ? 7.234 -9.445 -2.355 1 98.5 135 ASP B CA 1
ATOM 3659 C C . ASP B 1 135 ? 8.641 -10.031 -2.48 1 98.5 135 ASP B C 1
ATOM 3661 O O . ASP B 1 135 ? 9.078 -10.789 -1.616 1 98.5 135 ASP B O 1
ATOM 3665 N N . ILE B 1 136 ? 9.297 -9.664 -3.537 1 98.19 136 ILE B N 1
ATOM 3666 C CA . ILE B 1 136 ? 10.602 -10.227 -3.855 1 98.19 136 ILE B CA 1
ATOM 3667 C C . ILE B 1 136 ? 11.656 -9.633 -2.926 1 98.19 136 ILE B C 1
ATOM 3669 O O . ILE B 1 136 ? 12.43 -10.367 -2.307 1 98.19 136 ILE B O 1
ATOM 3673 N N . LEU B 1 137 ? 11.688 -8.359 -2.76 1 98.81 137 LEU B N 1
ATOM 3674 C CA . LEU B 1 137 ? 12.773 -7.633 -2.111 1 98.81 137 LEU B CA 1
ATOM 3675 C C . LEU B 1 137 ? 12.719 -7.82 -0.598 1 98.81 137 LEU B C 1
ATOM 3677 O O . LEU B 1 137 ? 13.75 -7.75 0.074 1 98.81 137 LEU B O 1
ATOM 3681 N N . LEU B 1 138 ? 11.57 -8.086 -0.011 1 98.81 138 LEU B N 1
ATOM 3682 C CA . LEU B 1 138 ? 11.398 -8.25 1.429 1 98.81 138 LEU B CA 1
ATOM 3683 C C . LEU B 1 138 ? 12.25 -9.398 1.952 1 98.81 138 LEU B C 1
ATOM 3685 O O . LEU B 1 138 ? 12.688 -9.383 3.107 1 98.81 138 LEU B O 1
ATOM 3689 N N . TYR B 1 139 ? 12.523 -10.391 1.154 1 98.44 139 TYR B N 1
ATOM 3690 C CA . TYR B 1 139 ? 13.125 -11.609 1.671 1 98.44 139 TYR B CA 1
ATOM 3691 C C . TYR B 1 139 ? 14.57 -11.742 1.218 1 98.44 139 TYR B C 1
ATOM 3693 O O . TYR B 1 139 ? 15.141 -12.836 1.249 1 98.44 139 TYR B O 1
ATOM 3701 N N . ASP B 1 140 ? 15.117 -10.633 0.732 1 97.44 140 ASP B N 1
ATOM 3702 C CA . ASP B 1 140 ? 16.516 -10.625 0.283 1 97.44 140 ASP B CA 1
ATOM 3703 C C . ASP B 1 140 ? 16.781 -11.797 -0.66 1 97.44 140 ASP B C 1
ATOM 3705 O O . ASP B 1 140 ? 17.766 -12.523 -0.482 1 97.44 140 ASP B O 1
ATOM 3709 N N . ALA B 1 141 ? 15.891 -11.961 -1.589 1 97.06 141 ALA B N 1
ATOM 3710 C CA . ALA B 1 141 ? 15.992 -13.086 -2.521 1 97.06 141 ALA B CA 1
ATOM 3711 C C . ALA B 1 141 ? 17.219 -12.93 -3.426 1 97.06 141 ALA B C 1
ATOM 3713 O O . ALA B 1 141 ? 17.453 -11.859 -3.98 1 97.06 141 ALA B O 1
ATOM 3714 N N . ASP B 1 142 ? 18.031 -13.992 -3.535 1 97.19 142 ASP B N 1
ATOM 3715 C CA . ASP B 1 142 ? 19.109 -14.047 -4.508 1 97.19 142 ASP B CA 1
ATOM 3716 C C . ASP B 1 142 ? 18.578 -14.344 -5.906 1 97.19 142 ASP B C 1
ATOM 3718 O O . ASP B 1 142 ? 19.016 -13.734 -6.887 1 97.19 142 ASP B O 1
ATOM 3722 N N . LEU B 1 143 ? 17.641 -15.242 -5.93 1 95.62 143 LEU B N 1
ATOM 3723 C CA . LEU B 1 143 ? 17.109 -15.758 -7.184 1 95.62 143 LEU B CA 1
ATOM 3724 C C . LEU B 1 143 ? 15.594 -15.781 -7.164 1 95.62 143 LEU B C 1
ATOM 3726 O O . LEU B 1 143 ? 14.984 -16.031 -6.121 1 95.62 143 LEU B O 1
ATOM 3730 N N . VAL B 1 144 ? 15.023 -15.492 -8.266 1 95.81 144 VAL B N 1
ATOM 3731 C CA . VAL B 1 144 ? 13.578 -15.555 -8.438 1 95.81 144 VAL B CA 1
ATOM 3732 C C . VAL B 1 144 ? 13.242 -16.375 -9.688 1 95.81 144 VAL B C 1
ATOM 3734 O O . VAL B 1 144 ? 13.578 -15.977 -10.805 1 95.81 144 VAL B O 1
ATOM 3737 N N . PRO B 1 145 ? 12.617 -17.516 -9.438 1 91.62 145 PRO B N 1
ATOM 3738 C CA . PRO B 1 145 ? 12.141 -18.25 -10.617 1 91.62 145 PRO B CA 1
ATOM 3739 C C . PRO B 1 145 ? 11.055 -17.5 -11.383 1 91.62 145 PRO B C 1
ATOM 3741 O O . PRO B 1 145 ? 10.039 -17.109 -10.797 1 91.62 145 PRO B O 1
ATOM 3744 N N . VAL B 1 146 ? 11.32 -17.188 -12.602 1 84.69 146 VAL B N 1
ATOM 3745 C CA . VAL B 1 146 ? 10.32 -16.422 -13.344 1 84.69 146 VAL B CA 1
ATOM 3746 C C . VAL B 1 146 ? 10.141 -17.031 -14.734 1 84.69 146 VAL B C 1
ATOM 3748 O O . VAL B 1 146 ? 11.117 -17.469 -15.359 1 84.69 146 VAL B O 1
ATOM 3751 N N . GLY B 1 147 ? 8.867 -17.141 -15.109 1 78.06 147 GLY B N 1
ATOM 3752 C CA . GLY B 1 147 ? 8.578 -17.422 -16.516 1 78.06 147 GLY B CA 1
ATOM 3753 C C . GLY B 1 147 ? 8.836 -16.25 -17.422 1 78.06 147 GLY B C 1
ATOM 3754 O O . GLY B 1 147 ? 9.117 -15.141 -16.953 1 78.06 147 GLY B O 1
ATOM 3755 N N . GLU B 1 148 ? 8.758 -16.406 -18.734 1 76.81 148 GLU B N 1
ATOM 3756 C CA . GLU B 1 148 ? 9.008 -15.391 -19.75 1 76.81 148 GLU B CA 1
ATOM 3757 C C . GLU B 1 148 ? 8.078 -14.195 -19.562 1 76.81 148 GLU B C 1
ATOM 3759 O O . GLU B 1 148 ? 8.484 -13.055 -19.797 1 76.81 148 GLU B O 1
ATOM 3764 N N . ASP B 1 149 ? 6.898 -14.461 -19.125 1 76.94 149 ASP B N 1
ATOM 3765 C CA . ASP B 1 149 ? 5.879 -13.422 -19.016 1 76.94 149 ASP B CA 1
ATOM 3766 C C . ASP B 1 149 ? 6.148 -12.523 -17.812 1 76.94 149 ASP B C 1
ATOM 3768 O O . ASP B 1 149 ? 5.617 -11.414 -17.734 1 76.94 149 ASP B O 1
ATOM 3772 N N . GLN B 1 150 ? 6.879 -12.977 -16.859 1 84.44 150 GLN B N 1
ATOM 3773 C CA . GLN B 1 150 ? 7.117 -12.219 -15.633 1 84.44 150 GLN B CA 1
ATOM 3774 C C . GLN B 1 150 ? 8.492 -11.555 -15.656 1 84.44 150 GLN B C 1
ATOM 3776 O O . GLN B 1 150 ? 8.875 -10.883 -14.695 1 84.44 150 GLN B O 1
ATOM 3781 N N . LYS B 1 151 ? 9.227 -11.703 -16.703 1 88.75 151 LYS B N 1
ATOM 3782 C CA . LYS B 1 151 ? 10.57 -11.141 -16.828 1 88.75 151 LYS B CA 1
ATOM 3783 C C . LYS B 1 151 ? 10.547 -9.625 -16.672 1 88.75 151 LYS B C 1
ATOM 3785 O O . LYS B 1 151 ? 11.406 -9.047 -16 1 88.75 151 LYS B O 1
ATOM 3790 N N . GLN B 1 152 ? 9.562 -9 -17.312 1 93.75 152 GLN B N 1
ATOM 3791 C CA . GLN B 1 152 ? 9.445 -7.551 -17.219 1 93.75 152 GLN B CA 1
ATOM 3792 C C . GLN B 1 152 ? 9.242 -7.098 -15.781 1 93.75 152 GLN B C 1
ATOM 3794 O O . GLN B 1 152 ? 9.797 -6.082 -15.359 1 93.75 152 GLN B O 1
ATOM 3799 N N . HIS B 1 153 ? 8.492 -7.82 -15.039 1 95.75 153 HIS B N 1
ATOM 3800 C CA . HIS B 1 153 ? 8.219 -7.48 -13.648 1 95.75 153 HIS B CA 1
ATOM 3801 C C . HIS B 1 153 ? 9.461 -7.652 -12.781 1 95.75 153 HIS B C 1
ATOM 3803 O O . HIS B 1 153 ? 9.719 -6.84 -11.883 1 95.75 153 HIS B O 1
ATOM 3809 N N . LEU B 1 154 ? 10.211 -8.688 -13.039 1 96.5 154 LEU B N 1
ATOM 3810 C CA . LEU B 1 154 ? 11.461 -8.867 -12.305 1 96.5 154 LEU B CA 1
ATOM 3811 C C . LEU B 1 154 ? 12.438 -7.742 -12.609 1 96.5 154 LEU B C 1
ATOM 3813 O O . LEU B 1 154 ? 13.133 -7.258 -11.711 1 96.5 154 LEU B O 1
ATOM 3817 N N . GLU B 1 155 ? 12.477 -7.359 -13.867 1 97.12 155 GLU B N 1
ATOM 3818 C CA . GLU B 1 155 ? 13.336 -6.238 -14.234 1 97.12 155 GLU B CA 1
ATOM 3819 C C . GLU B 1 155 ? 12.922 -4.965 -13.508 1 97.12 155 GLU B C 1
ATOM 3821 O O . GLU B 1 155 ? 13.773 -4.18 -13.086 1 97.12 155 GLU B O 1
ATOM 3826 N N . LEU B 1 156 ? 11.664 -4.77 -13.445 1 98 156 LEU B N 1
ATOM 3827 C CA . LEU B 1 156 ? 11.172 -3.623 -12.688 1 98 156 LEU B CA 1
ATOM 3828 C C . LEU B 1 156 ? 11.633 -3.688 -11.234 1 98 156 LEU B C 1
ATOM 3830 O O . LEU B 1 156 ? 12.078 -2.682 -10.672 1 98 156 LEU B O 1
ATOM 3834 N N . ALA B 1 157 ? 11.484 -4.871 -10.602 1 98.38 157 ALA B N 1
ATOM 3835 C CA . ALA B 1 157 ? 11.922 -5.043 -9.219 1 98.38 157 ALA B CA 1
ATOM 3836 C C . ALA B 1 157 ? 13.398 -4.699 -9.07 1 98.38 157 ALA B C 1
ATOM 3838 O O . ALA B 1 157 ? 13.797 -4.027 -8.109 1 98.38 157 ALA B O 1
ATOM 3839 N N . ARG B 1 158 ? 14.203 -5.113 -10.016 1 98.44 158 ARG B N 1
ATOM 3840 C CA . ARG B 1 158 ? 15.633 -4.828 -10.008 1 98.44 158 ARG B CA 1
ATOM 3841 C C . ARG B 1 158 ? 15.891 -3.33 -10.141 1 98.44 158 ARG B C 1
ATOM 3843 O O . ARG B 1 158 ? 16.703 -2.768 -9.406 1 98.44 158 ARG B O 1
ATOM 3850 N N . ASP B 1 159 ? 15.195 -2.715 -11.07 1 98.31 159 ASP B N 1
ATOM 3851 C CA . ASP B 1 159 ? 15.375 -1.286 -11.312 1 98.31 159 ASP B CA 1
ATOM 3852 C C . ASP B 1 159 ? 14.969 -0.465 -10.086 1 98.31 159 ASP B C 1
ATOM 3854 O O . ASP B 1 159 ? 15.656 0.494 -9.727 1 98.31 159 ASP B O 1
ATOM 3858 N N . ILE B 1 160 ? 13.898 -0.841 -9.492 1 98.56 160 ILE B N 1
ATOM 3859 C CA . ILE B 1 160 ? 13.469 -0.134 -8.289 1 98.56 160 ILE B CA 1
ATOM 3860 C C . ILE B 1 160 ? 14.531 -0.26 -7.207 1 98.56 160 ILE B C 1
ATOM 3862 O O . ILE B 1 160 ? 14.93 0.737 -6.602 1 98.56 160 ILE B O 1
ATOM 3866 N N . ALA B 1 161 ? 14.977 -1.477 -6.941 1 98.56 161 ALA B N 1
ATOM 3867 C CA . ALA B 1 161 ? 15.984 -1.716 -5.906 1 98.56 161 ALA B CA 1
ATOM 3868 C C . ALA B 1 161 ? 17.266 -0.935 -6.191 1 98.56 161 ALA B C 1
ATOM 3870 O O . ALA B 1 161 ? 17.766 -0.221 -5.324 1 98.56 161 ALA B O 1
ATOM 3871 N N . GLN B 1 162 ? 17.734 -0.986 -7.398 1 97.69 162 GLN B N 1
ATOM 3872 C CA . GLN B 1 162 ? 19.031 -0.432 -7.754 1 97.69 162 GLN B CA 1
ATOM 3873 C C . GLN B 1 162 ? 18.969 1.082 -7.926 1 97.69 162 GLN B C 1
ATOM 3875 O O . GLN B 1 162 ? 19.75 1.821 -7.324 1 97.69 162 GLN B O 1
ATOM 3880 N N . GLN B 1 163 ? 18 1.523 -8.711 1 97.38 163 GLN B N 1
ATOM 3881 C CA . GLN B 1 163 ? 18 2.9 -9.195 1 97.38 163 GLN B CA 1
ATOM 3882 C C . GLN B 1 163 ? 17.234 3.822 -8.258 1 97.38 163 GLN B C 1
ATOM 3884 O O . GLN B 1 163 ? 17.5 5.023 -8.195 1 97.38 163 GLN B O 1
ATOM 3889 N N . ARG B 1 164 ? 16.328 3.26 -7.574 1 97.38 164 ARG B N 1
ATOM 3890 C CA . ARG B 1 164 ? 15.414 4.141 -6.848 1 97.38 164 ARG B CA 1
ATOM 3891 C C . ARG B 1 164 ? 15.672 4.07 -5.348 1 97.38 164 ARG B C 1
ATOM 3893 O O . ARG B 1 164 ? 15.438 5.043 -4.625 1 97.38 164 ARG B O 1
ATOM 3900 N N . ILE B 1 165 ? 16.156 2.924 -4.863 1 98.56 165 ILE B N 1
ATOM 3901 C CA . ILE B 1 165 ? 16.375 2.791 -3.432 1 98.56 165 ILE B CA 1
ATOM 3902 C C . ILE B 1 165 ? 17.875 2.836 -3.146 1 98.56 165 ILE B C 1
ATOM 3904 O O . ILE B 1 165 ? 18.359 3.752 -2.479 1 98.56 165 ILE B O 1
ATOM 3908 N N . ASN B 1 166 ? 18.625 1.916 -3.719 1 98.44 166 ASN B N 1
ATOM 3909 C CA . ASN B 1 166 ? 20.047 1.808 -3.395 1 98.44 166 ASN B CA 1
ATOM 3910 C C . ASN B 1 166 ? 20.812 3.047 -3.834 1 98.44 166 ASN B C 1
ATOM 3912 O O . ASN B 1 166 ? 21.672 3.541 -3.102 1 98.44 166 ASN B O 1
ATOM 3916 N N . ALA B 1 167 ? 20.516 3.51 -5.004 1 97.06 167 ALA B N 1
ATOM 3917 C CA . ALA B 1 167 ? 21.234 4.668 -5.539 1 97.06 167 ALA B CA 1
ATOM 3918 C C . ALA B 1 167 ? 20.938 5.922 -4.719 1 97.06 167 ALA B C 1
ATOM 3920 O O . ALA B 1 167 ? 21.797 6.773 -4.531 1 97.06 167 ALA B O 1
ATOM 3921 N N . ARG B 1 168 ? 19.734 6.035 -4.207 1 95.69 168 ARG B N 1
ATOM 3922 C CA . ARG B 1 168 ? 19.281 7.266 -3.568 1 95.69 168 ARG B CA 1
ATOM 3923 C C . ARG B 1 168 ? 19.516 7.219 -2.062 1 95.69 168 ARG B C 1
ATOM 3925 O O . ARG B 1 168 ? 19.766 8.25 -1.434 1 95.69 168 ARG B O 1
ATOM 3932 N N . PHE B 1 169 ? 19.406 6.066 -1.473 1 97.19 169 PHE B N 1
ATOM 3933 C CA . PHE B 1 169 ? 19.359 6.012 -0.017 1 97.19 169 PHE B CA 1
ATOM 3934 C C . PHE B 1 169 ? 20.453 5.102 0.527 1 97.19 169 PHE B C 1
ATOM 3936 O O . PHE B 1 169 ? 20.625 4.984 1.742 1 97.19 169 PHE B O 1
ATOM 3943 N N . GLY B 1 170 ? 21.109 4.391 -0.293 1 94.94 170 GLY B N 1
ATOM 3944 C CA . GLY B 1 170 ? 22.188 3.498 0.103 1 94.94 170 GLY B CA 1
ATOM 3945 C C . GLY B 1 170 ? 23.547 3.914 -0.446 1 94.94 170 GLY B C 1
ATOM 3946 O O . GLY B 1 170 ? 23.766 5.094 -0.724 1 94.94 170 GLY B O 1
ATOM 3947 N N . SER B 1 171 ? 24.516 3.064 -0.36 1 91.75 171 SER B N 1
ATOM 3948 C CA . SER B 1 171 ? 25.828 3.211 -0.984 1 91.75 171 SER B CA 1
ATOM 3949 C C . SER B 1 171 ? 26.266 1.921 -1.67 1 91.75 171 SER B C 1
ATOM 3951 O O . SER B 1 171 ? 25.641 0.871 -1.475 1 91.75 171 SER B O 1
ATOM 3953 N N . GLU B 1 172 ? 27.203 2.088 -2.537 1 88.81 172 GLU B N 1
ATOM 3954 C CA . GLU B 1 172 ? 27.719 0.916 -3.242 1 88.81 172 GLU B CA 1
ATOM 3955 C C . GLU B 1 172 ? 28.219 -0.141 -2.264 1 88.81 172 GLU B C 1
ATOM 3957 O O . GLU B 1 172 ? 28.016 -1.339 -2.479 1 88.81 172 GLU B O 1
ATOM 3962 N N . GLU B 1 173 ? 28.766 0.241 -1.161 1 91.31 173 GLU B N 1
ATOM 3963 C CA . GLU B 1 173 ? 29.344 -0.661 -0.166 1 91.31 173 GLU B CA 1
ATOM 3964 C C . GLU B 1 173 ? 28.266 -1.228 0.75 1 91.31 173 GLU B C 1
ATOM 3966 O O . GLU B 1 173 ? 28.406 -2.338 1.267 1 91.31 173 GLU B O 1
ATOM 3971 N N . LYS B 1 174 ? 27.141 -0.412 0.866 1 94.12 174 LYS B N 1
ATOM 3972 C CA . LYS B 1 174 ? 26.078 -0.806 1.781 1 94.12 174 LYS B CA 1
ATOM 3973 C C . LYS B 1 174 ? 24.703 -0.549 1.168 1 94.12 174 LYS B C 1
ATOM 3975 O O . LYS B 1 174 ? 24 0.386 1.564 1 94.12 174 LYS B O 1
ATOM 3980 N N . PRO B 1 175 ? 24.328 -1.469 0.225 1 97.31 175 PRO B N 1
ATOM 3981 C CA . PRO B 1 175 ? 23 -1.305 -0.352 1 97.31 175 PRO B CA 1
ATOM 3982 C C . PRO B 1 175 ? 21.875 -1.561 0.659 1 97.31 175 PRO B C 1
ATOM 3984 O O . PRO B 1 175 ? 22.062 -2.332 1.604 1 97.31 175 PRO B O 1
ATOM 3987 N N . VAL B 1 176 ? 20.797 -0.947 0.493 1 98.5 176 VAL B N 1
ATOM 3988 C CA . VAL B 1 176 ? 19.625 -1.101 1.359 1 98.5 176 VAL B CA 1
ATOM 3989 C C . VAL B 1 176 ? 18.891 -2.387 1.004 1 98.5 176 VAL B C 1
ATOM 3991 O O . VAL B 1 176 ? 18.469 -3.135 1.891 1 98.5 176 VAL B O 1
ATOM 3994 N N . LEU B 1 177 ? 18.797 -2.631 -0.322 1 98.75 177 LEU B N 1
ATOM 3995 C CA . LEU B 1 177 ? 18.062 -3.797 -0.813 1 98.75 177 LEU B CA 1
ATOM 3996 C C . LEU B 1 177 ? 18.969 -4.688 -1.658 1 98.75 177 LEU B C 1
ATOM 3998 O O . LEU B 1 177 ? 19.797 -4.188 -2.428 1 98.75 177 LEU B O 1
ATOM 4002 N N . LYS B 1 178 ? 18.812 -6 -1.507 1 98 178 LYS B N 1
ATOM 4003 C CA . LYS B 1 178 ? 19.469 -6.945 -2.404 1 98 178 LYS B CA 1
ATOM 4004 C C . LYS B 1 178 ? 18.797 -6.961 -3.773 1 98 178 LYS B C 1
ATOM 4006 O O . LYS B 1 178 ? 17.578 -6.961 -3.867 1 98 178 LYS B O 1
ATOM 4011 N N . VAL B 1 179 ? 19.609 -6.953 -4.832 1 98.06 179 VAL B N 1
ATOM 4012 C CA . VAL B 1 179 ? 19.078 -7.008 -6.191 1 98.06 179 VAL B CA 1
ATOM 4013 C C . VAL B 1 179 ? 18.984 -8.461 -6.652 1 98.06 179 VAL B C 1
ATOM 4015 O O . VAL B 1 179 ? 20 -9.141 -6.789 1 98.06 179 VAL B O 1
ATOM 4018 N N . PRO B 1 180 ? 17.781 -8.961 -6.875 1 97.81 180 PRO B N 1
ATOM 4019 C CA . PRO B 1 180 ? 17.625 -10.375 -7.215 1 97.81 180 PRO B CA 1
ATOM 4020 C C . PRO B 1 180 ? 18 -10.68 -8.664 1 97.81 180 PRO B C 1
ATOM 4022 O O . PRO B 1 180 ? 17.906 -9.797 -9.523 1 97.81 180 PRO B O 1
ATOM 4025 N N . ASP B 1 181 ? 18.375 -11.93 -8.93 1 96.31 181 ASP B N 1
ATOM 4026 C CA . ASP B 1 181 ? 18.609 -12.422 -10.289 1 96.31 181 ASP B CA 1
ATOM 4027 C C . ASP B 1 181 ? 17.547 -13.422 -10.711 1 96.31 181 ASP B C 1
ATOM 4029 O O . ASP B 1 181 ? 16.969 -14.109 -9.867 1 96.31 181 ASP B O 1
ATOM 4033 N N . PRO B 1 182 ? 17.234 -13.398 -12.008 1 93.62 182 PRO B N 1
ATOM 4034 C CA . PRO B 1 182 ? 16.312 -14.43 -12.469 1 93.62 182 PRO B CA 1
ATOM 4035 C C . PRO B 1 182 ? 16.906 -15.836 -12.398 1 93.62 182 PRO B C 1
ATOM 4037 O O . PRO B 1 182 ? 18.109 -16.016 -12.625 1 93.62 182 PRO B O 1
ATOM 4040 N N . LEU B 1 183 ? 16.219 -16.734 -11.922 1 89.75 183 LEU B N 1
ATOM 4041 C CA . LEU B 1 183 ? 16.594 -18.141 -11.992 1 89.75 183 LEU B CA 1
ATOM 4042 C C . LEU B 1 183 ? 15.93 -18.812 -13.188 1 89.75 183 LEU B C 1
ATOM 4044 O O . LEU B 1 183 ? 14.703 -18.938 -13.242 1 89.75 183 LEU B O 1
ATOM 4048 N N . ILE B 1 184 ? 16.844 -19 -14.141 1 77.25 184 ILE B N 1
ATOM 4049 C CA . ILE B 1 184 ? 16.344 -19.703 -15.32 1 77.25 184 ILE B CA 1
ATOM 4050 C C . ILE B 1 184 ? 16.109 -21.172 -14.984 1 77.25 184 ILE B C 1
ATOM 4052 O O . ILE B 1 184 ? 17.047 -21.891 -14.625 1 77.25 184 ILE B O 1
ATOM 4056 N N . ILE B 1 185 ? 14.977 -21.406 -14.703 1 65.75 185 ILE B N 1
ATOM 4057 C CA . ILE B 1 185 ? 14.688 -22.812 -14.414 1 65.75 185 ILE B CA 1
ATOM 4058 C C . ILE B 1 185 ? 14.75 -23.625 -15.703 1 65.75 185 ILE B C 1
ATOM 4060 O O . ILE B 1 185 ? 14.305 -23.172 -16.75 1 65.75 185 ILE B O 1
ATOM 4064 N N . LYS B 1 186 ? 15.828 -24.422 -15.664 1 56.5 186 LYS B N 1
ATOM 4065 C CA . LYS B 1 186 ? 15.945 -25.344 -16.781 1 56.5 186 LYS B CA 1
ATOM 4066 C C . LYS B 1 186 ? 14.578 -25.641 -17.406 1 56.5 186 LYS B C 1
ATOM 4068 O O . LYS B 1 186 ? 13.547 -25.516 -16.734 1 56.5 186 LYS B O 1
ATOM 4073 N N . GLU B 1 187 ? 14.438 -25.547 -18.562 1 51.19 187 GLU B N 1
ATOM 4074 C CA . GLU B 1 187 ? 13.242 -25.766 -19.359 1 51.19 187 GLU B CA 1
ATOM 4075 C C . GLU B 1 187 ? 12.172 -26.5 -18.562 1 51.19 187 GLU B C 1
ATOM 4077 O O . GLU B 1 187 ? 12.281 -27.719 -18.359 1 51.19 187 GLU B O 1
ATOM 4082 N N . GLY B 1 188 ? 11.688 -25.828 -17.391 1 56.84 188 GLY B N 1
ATOM 4083 C CA . GLY B 1 188 ? 10.461 -26.5 -17 1 56.84 188 GLY B CA 1
ATOM 4084 C C . GLY B 1 188 ? 9.547 -26.797 -18.188 1 56.84 188 GLY B C 1
ATOM 4085 O O . GLY B 1 188 ? 9.797 -26.359 -19.297 1 56.84 188 GLY B O 1
ATOM 4086 N N . ALA B 1 189 ? 8.766 -27.891 -18.094 1 65.62 189 ALA B N 1
ATOM 4087 C CA . ALA B 1 189 ? 7.871 -28.297 -19.172 1 65.62 189 ALA B CA 1
ATOM 4088 C C . ALA B 1 189 ? 6.828 -27.219 -19.453 1 65.62 189 ALA B C 1
ATOM 4090 O O . ALA B 1 189 ? 6.223 -26.672 -18.531 1 65.62 189 ALA B O 1
ATOM 4091 N N . ARG B 1 190 ? 6.941 -26.406 -20.609 1 82.19 190 ARG B N 1
ATOM 4092 C CA . ARG B 1 190 ? 5.809 -25.625 -21.094 1 82.19 190 ARG B CA 1
ATOM 4093 C C . ARG B 1 190 ? 4.629 -26.516 -21.453 1 82.19 190 ARG B C 1
ATOM 4095 O O . ARG B 1 190 ? 4.742 -27.375 -22.344 1 82.19 190 ARG B O 1
ATOM 4102 N N . VAL B 1 191 ? 3.668 -26.438 -20.609 1 92.62 191 VAL B N 1
ATOM 4103 C CA . VAL B 1 191 ? 2.469 -27.234 -20.875 1 92.62 191 VAL B CA 1
ATOM 4104 C C . VAL B 1 191 ? 1.447 -26.391 -21.625 1 92.62 191 VAL B C 1
ATOM 4106 O O . VAL B 1 191 ? 1.049 -25.312 -21.156 1 92.62 191 VAL B O 1
ATOM 4109 N N . MET B 1 192 ? 1.095 -26.875 -22.781 1 95 192 MET B N 1
ATOM 4110 C CA . MET B 1 192 ? 0.171 -26.125 -23.625 1 95 192 MET B CA 1
ATOM 4111 C C . MET B 1 192 ? -1.264 -26.609 -23.422 1 95 192 MET B C 1
ATOM 4113 O O . MET B 1 192 ? -1.497 -27.625 -22.766 1 95 192 MET B O 1
ATOM 4117 N N . SER B 1 193 ? -2.199 -25.844 -23.922 1 96.75 193 SER B N 1
ATOM 4118 C CA . SER B 1 193 ? -3.629 -26.125 -23.828 1 96.75 193 SER B CA 1
ATOM 4119 C C . SER B 1 193 ? -3.977 -27.438 -24.516 1 96.75 193 SER B C 1
ATOM 4121 O O . SER B 1 193 ? -3.404 -27.766 -25.562 1 96.75 193 SER B O 1
ATOM 4123 N N . LEU B 1 194 ? -4.941 -28.141 -24 1 98 194 LEU B N 1
ATOM 4124 C CA . LEU B 1 194 ? -5.418 -29.375 -24.625 1 98 194 LEU B CA 1
ATOM 4125 C C . LEU B 1 194 ? -6.238 -29.062 -25.875 1 98 194 LEU B C 1
ATOM 4127 O O . LEU B 1 194 ? -6.473 -29.953 -26.703 1 98 194 LEU B O 1
ATOM 4131 N N . SER B 1 195 ? -6.684 -27.781 -25.969 1 97.25 195 SER B N 1
ATOM 4132 C CA . SER B 1 195 ? -7.535 -27.391 -27.094 1 97.25 195 SER B CA 1
ATOM 4133 C C . SER B 1 195 ? -6.738 -26.656 -28.156 1 97.25 195 SER B C 1
ATOM 4135 O O . SER B 1 195 ? -7.234 -26.453 -29.266 1 97.25 195 SER B O 1
ATOM 4137 N N . ASP B 1 196 ? -5.559 -26.234 -27.859 1 96.06 196 ASP B N 1
ATOM 4138 C CA . ASP B 1 196 ? -4.684 -25.516 -28.781 1 96.06 196 ASP B CA 1
ATOM 4139 C C . ASP B 1 196 ? -3.219 -25.656 -28.391 1 96.06 196 ASP B C 1
ATOM 4141 O O . ASP B 1 196 ? -2.742 -24.938 -27.5 1 96.06 196 ASP B O 1
ATOM 4145 N N . GLY B 1 197 ? -2.441 -26.469 -29.141 1 95.06 197 GLY B N 1
ATOM 4146 C CA . GLY B 1 197 ? -1.061 -26.781 -28.797 1 95.06 197 GLY B CA 1
ATOM 4147 C C . GLY B 1 197 ? -0.136 -25.578 -28.938 1 95.06 197 GLY B C 1
ATOM 4148 O O . GLY B 1 197 ? 1.026 -25.641 -28.531 1 95.06 197 GLY B O 1
ATOM 4149 N N . ARG B 1 198 ? -0.645 -24.484 -29.375 1 93.75 198 ARG B N 1
ATOM 4150 C CA . ARG B 1 198 ? 0.173 -23.297 -29.562 1 93.75 198 ARG B CA 1
ATOM 4151 C C . ARG B 1 198 ? -0.081 -22.266 -28.453 1 93.75 198 ARG B C 1
ATOM 4153 O O . ARG B 1 198 ? 0.635 -21.266 -28.359 1 93.75 198 ARG B O 1
ATOM 4160 N N . SER B 1 199 ? -1.15 -22.547 -27.672 1 92.88 199 SER B N 1
ATOM 4161 C CA . SER B 1 199 ? -1.501 -21.656 -26.578 1 92.88 199 SER B CA 1
ATOM 4162 C C . SER B 1 199 ? -1.161 -22.266 -25.219 1 92.88 199 SER B C 1
ATOM 4164 O O . SER B 1 199 ? -1.443 -23.438 -24.984 1 92.88 199 SER B O 1
ATOM 4166 N N . LYS B 1 200 ? -0.604 -21.453 -24.422 1 88.44 200 LYS B N 1
ATOM 4167 C CA . LYS B 1 200 ? -0.282 -21.938 -23.078 1 88.44 200 LYS B CA 1
ATOM 4168 C C . LYS B 1 200 ? -1.544 -22.328 -22.312 1 88.44 200 LYS B C 1
ATOM 4170 O O . LYS B 1 200 ? -2.578 -21.656 -22.438 1 88.44 200 LYS B O 1
ATOM 4175 N N . MET B 1 201 ? -1.376 -23.406 -21.531 1 92.25 201 MET B N 1
ATOM 4176 C CA . MET B 1 201 ? -2.48 -23.766 -20.641 1 92.25 201 MET B CA 1
ATOM 4177 C C . MET B 1 201 ? -2.791 -22.656 -19.656 1 92.25 201 MET B C 1
ATOM 4179 O O . MET B 1 201 ? -1.88 -22.078 -19.062 1 92.25 201 MET B O 1
ATOM 4183 N N . SER B 1 202 ? -4.105 -22.344 -19.484 1 88.19 202 SER B N 1
ATOM 4184 C CA . SER B 1 202 ? -4.465 -21.188 -18.688 1 88.19 202 SER B CA 1
ATOM 4185 C C . SER B 1 202 ? -5.746 -21.422 -17.906 1 88.19 202 SER B C 1
ATOM 4187 O O . SER B 1 202 ? -6.688 -22.031 -18.406 1 88.19 202 SER B O 1
ATOM 4189 N N . LYS B 1 203 ? -5.691 -20.891 -16.719 1 84.44 203 LYS B N 1
ATOM 4190 C CA . LYS B 1 203 ? -6.887 -20.953 -15.883 1 84.44 203 LYS B CA 1
ATOM 4191 C C . LYS B 1 203 ? -7.988 -20.047 -16.422 1 84.44 203 LYS B C 1
ATOM 4193 O O . LYS B 1 203 ? -9.172 -20.281 -16.172 1 84.44 203 LYS B O 1
ATOM 4198 N N .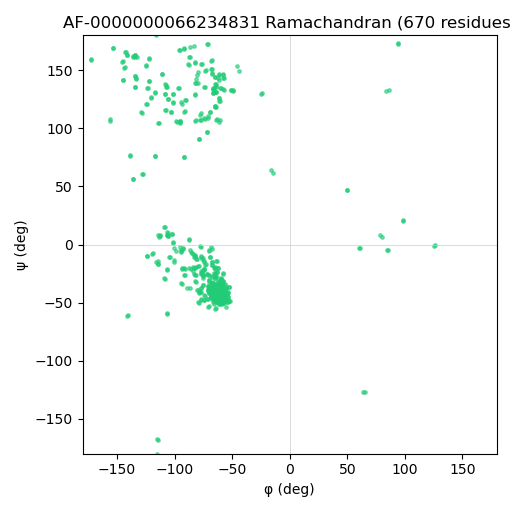 SER B 1 204 ? -7.629 -19.047 -17.109 1 79.38 204 SER B N 1
ATOM 4199 C CA . SER B 1 204 ? -8.578 -18.031 -17.562 1 79.38 204 SER B CA 1
ATOM 4200 C C . SER B 1 204 ? -9.289 -18.484 -18.844 1 79.38 204 SER B C 1
ATOM 4202 O O . SER B 1 204 ? -10.258 -17.844 -19.266 1 79.38 204 SER B O 1
ATOM 4204 N N . ASP B 1 205 ? -8.773 -19.562 -19.422 1 87.81 205 ASP B N 1
ATOM 4205 C CA . ASP B 1 205 ? -9.469 -20.094 -20.609 1 87.81 205 ASP B CA 1
ATOM 4206 C C . ASP B 1 205 ? -10.891 -20.531 -20.25 1 87.81 205 ASP B C 1
ATOM 4208 O O . ASP B 1 205 ? -11.094 -21.312 -19.312 1 87.81 205 ASP B O 1
ATOM 4212 N N . PRO B 1 206 ? -11.836 -20.016 -20.984 1 88.69 206 PRO B N 1
ATOM 4213 C CA . PRO B 1 206 ? -13.227 -20.344 -20.656 1 88.69 206 PRO B CA 1
ATOM 4214 C C . PRO B 1 206 ? -13.547 -21.828 -20.875 1 88.69 206 PRO B C 1
ATOM 4216 O O . PRO B 1 206 ? -14.484 -22.344 -20.266 1 88.69 206 PRO B O 1
ATOM 4219 N N . ASN B 1 207 ? -12.812 -22.469 -21.734 1 93.38 207 ASN B N 1
ATOM 4220 C CA . ASN B 1 207 ? -12.992 -23.891 -21.984 1 93.38 207 ASN B CA 1
ATOM 4221 C C . ASN B 1 207 ? -12.289 -24.75 -20.922 1 93.38 207 ASN B C 1
ATOM 4223 O O . ASN B 1 207 ? -11.078 -24.969 -21.016 1 93.38 207 ASN B O 1
ATOM 4227 N N . GLU B 1 208 ? -13.039 -25.312 -20.109 1 92.38 208 GLU B N 1
ATOM 4228 C CA . GLU B 1 208 ? -12.484 -26.125 -19.016 1 92.38 208 GLU B CA 1
ATOM 4229 C C . GLU B 1 208 ? -11.75 -27.344 -19.562 1 92.38 208 GLU B C 1
ATOM 4231 O O . GLU B 1 208 ? -10.836 -27.859 -18.922 1 92.38 208 GLU B O 1
ATOM 4236 N N . GLY B 1 209 ? -12.18 -27.766 -20.719 1 95.94 209 GLY B N 1
ATOM 4237 C CA . GLY B 1 209 ? -11.555 -28.922 -21.344 1 95.94 209 GLY B CA 1
ATOM 4238 C C . GLY B 1 209 ? -10.148 -28.641 -21.844 1 95.94 209 GLY B C 1
ATOM 4239 O O . GLY B 1 209 ? -9.414 -29.562 -22.203 1 95.94 209 GLY B O 1
ATOM 4240 N N . SER B 1 210 ? -9.766 -27.359 -21.734 1 96.31 210 SER B N 1
ATOM 4241 C CA . SER B 1 210 ? -8.469 -26.938 -22.266 1 96.31 210 SER B CA 1
ATOM 4242 C C . SER B 1 210 ? -7.355 -27.203 -21.266 1 96.31 210 SER B C 1
ATOM 4244 O O . SER B 1 210 ? -6.172 -27.109 -21.594 1 96.31 210 SER B O 1
ATOM 4246 N N . ARG B 1 211 ? -7.711 -27.609 -20.016 1 96.81 211 ARG B N 1
ATOM 4247 C CA . ARG B 1 211 ? -6.711 -27.766 -18.953 1 96.81 211 ARG B CA 1
ATOM 4248 C C . ARG B 1 211 ? -7.035 -28.953 -18.062 1 96.81 211 ARG B C 1
ATOM 4250 O O . ARG B 1 211 ? -8.188 -29.391 -18 1 96.81 211 ARG B O 1
ATOM 4257 N N . ILE B 1 212 ? -6.059 -29.484 -17.5 1 97.38 212 ILE B N 1
ATOM 4258 C CA . ILE B 1 212 ? -6.203 -30.469 -16.438 1 97.38 212 ILE B CA 1
ATOM 4259 C C . ILE B 1 212 ? -5.801 -29.844 -15.102 1 97.38 212 ILE B C 1
ATOM 4261 O O . ILE B 1 212 ? -4.637 -29.484 -14.898 1 97.38 212 ILE B O 1
ATOM 4265 N N . THR B 1 213 ? -6.734 -29.734 -14.188 1 96.56 213 THR B N 1
ATOM 4266 C CA . THR B 1 213 ? -6.41 -29.219 -12.859 1 96.56 213 THR B CA 1
ATOM 4267 C C . THR B 1 213 ? -5.828 -30.328 -11.984 1 96.56 213 THR B C 1
ATOM 4269 O O . THR B 1 213 ? -6.078 -31.5 -12.219 1 96.56 213 THR B O 1
ATOM 4272 N N . LEU B 1 214 ? -5.102 -29.984 -11.016 1 97.31 214 LEU B N 1
ATOM 4273 C CA . LEU B 1 214 ? -4.406 -30.953 -10.172 1 97.31 214 LEU B CA 1
ATOM 4274 C C . LEU B 1 214 ? -5.402 -31.766 -9.359 1 97.31 214 LEU B C 1
ATOM 4276 O O . LEU B 1 214 ? -5.066 -32.844 -8.883 1 97.31 214 LEU B O 1
ATOM 4280 N N . LEU B 1 2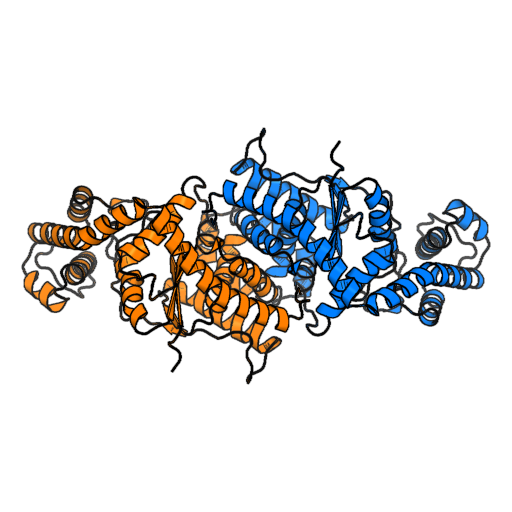15 ? -6.625 -31.25 -9.258 1 96.69 215 LEU B N 1
ATOM 4281 C CA . LEU B 1 215 ? -7.598 -31.922 -8.406 1 96.69 215 LEU B CA 1
ATOM 4282 C C . LEU B 1 215 ? -8.727 -32.531 -9.234 1 96.69 215 LEU B C 1
ATOM 4284 O O . LEU B 1 215 ? -9.742 -32.969 -8.68 1 96.69 215 LEU B O 1
ATOM 4288 N N . ASP B 1 216 ? -8.594 -32.5 -10.562 1 97.25 216 ASP B N 1
ATOM 4289 C CA . ASP B 1 216 ? -9.578 -33.188 -11.406 1 97.25 216 ASP B CA 1
ATOM 4290 C C . ASP B 1 216 ? -9.672 -34.656 -11.062 1 97.25 216 ASP B C 1
ATOM 4292 O O . ASP B 1 216 ? -8.648 -35.344 -10.906 1 97.25 216 ASP B O 1
ATOM 4296 N N . PRO B 1 217 ? -10.883 -35.156 -10.914 1 97.56 217 PRO B N 1
ATOM 4297 C CA . PRO B 1 217 ? -10.984 -36.594 -10.695 1 97.56 217 PRO B CA 1
ATOM 4298 C C . PRO B 1 217 ? -10.555 -37.406 -11.922 1 97.56 217 PRO B C 1
ATOM 4300 O O . PRO B 1 217 ? -10.586 -36.906 -13.047 1 97.56 217 PRO B O 1
ATOM 4303 N N . PRO B 1 218 ? -10.203 -38.656 -11.711 1 98.19 218 PRO B N 1
ATOM 4304 C CA . PRO B 1 218 ? -9.664 -39.5 -12.789 1 98.19 218 PRO B CA 1
ATOM 4305 C C . PRO B 1 218 ? -10.578 -39.531 -14.008 1 98.19 218 PRO B C 1
ATOM 4307 O O . PRO B 1 218 ? -10.094 -39.469 -15.148 1 98.19 218 PRO B O 1
ATOM 4310 N N . GLU B 1 219 ? -11.875 -39.625 -13.812 1 98.25 219 GLU B N 1
ATOM 4311 C CA . GLU B 1 219 ? -12.82 -39.719 -14.922 1 98.25 219 GLU B CA 1
ATOM 4312 C C . GLU B 1 219 ? -12.789 -38.438 -15.773 1 98.25 219 GLU B C 1
ATOM 4314 O O . GLU B 1 219 ? -12.844 -38.5 -17 1 98.25 219 GLU B O 1
ATOM 4319 N N . LEU B 1 220 ? -12.68 -37.375 -15.07 1 98.19 220 LEU B N 1
ATOM 4320 C CA . LEU B 1 220 ? -12.641 -36.094 -15.773 1 98.19 220 LEU B CA 1
ATOM 4321 C C . LEU B 1 220 ? -11.32 -35.938 -16.531 1 98.19 220 LEU B C 1
ATOM 4323 O O . LEU B 1 220 ? -11.297 -35.406 -17.641 1 98.19 220 LEU B O 1
ATOM 4327 N N . ILE B 1 221 ? -10.211 -36.312 -15.961 1 98.5 221 ILE B N 1
ATOM 4328 C CA . ILE B 1 221 ? -8.906 -36.281 -16.609 1 98.5 221 ILE B CA 1
ATOM 4329 C C . ILE B 1 221 ? -8.945 -37.094 -17.906 1 98.5 221 ILE B C 1
ATOM 4331 O O . ILE B 1 221 ? -8.539 -36.625 -18.953 1 98.5 221 ILE B O 1
ATOM 4335 N N . THR B 1 222 ? -9.516 -38.281 -17.781 1 98.38 222 THR B N 1
ATOM 4336 C CA . THR B 1 222 ? -9.617 -39.156 -18.938 1 98.38 222 THR B CA 1
ATOM 4337 C C . THR B 1 222 ? -10.469 -38.531 -20.031 1 98.38 222 THR B C 1
ATOM 4339 O O . THR B 1 222 ? -10.102 -38.562 -21.203 1 98.38 222 THR B O 1
ATOM 4342 N N . LYS B 1 223 ? -11.555 -37.969 -19.625 1 98.44 223 LYS B N 1
ATOM 4343 C CA . LYS B 1 223 ? -12.469 -37.344 -20.578 1 98.44 223 LYS B CA 1
ATOM 4344 C C . LYS B 1 223 ? -11.797 -36.156 -21.281 1 98.44 223 LYS B C 1
ATOM 4346 O O . LYS B 1 223 ? -11.914 -36.031 -22.5 1 98.44 223 LYS B O 1
ATOM 4351 N N . LYS B 1 224 ? -11.078 -35.312 -20.531 1 98.5 224 LYS B N 1
ATOM 4352 C CA . LYS B 1 224 ? -10.414 -34.156 -21.109 1 98.5 224 LYS B CA 1
ATOM 4353 C C . LYS B 1 224 ? -9.32 -34.562 -22.094 1 98.5 224 LYS B C 1
ATOM 4355 O O . LYS B 1 224 ? -9.188 -33.969 -23.156 1 98.5 224 LYS B O 1
ATOM 4360 N N . ILE B 1 225 ? -8.555 -35.562 -21.781 1 98.5 225 ILE B N 1
ATOM 4361 C CA . ILE B 1 225 ? -7.48 -36.031 -22.641 1 98.5 225 ILE B CA 1
ATOM 4362 C C . ILE B 1 225 ? -8.07 -36.688 -23.891 1 98.5 225 ILE B C 1
ATOM 4364 O O . ILE B 1 225 ? -7.566 -36.469 -25 1 98.5 225 ILE B O 1
ATOM 4368 N N . LYS B 1 226 ? -9.141 -37.406 -23.734 1 98.06 226 LYS B N 1
ATOM 4369 C CA . LYS B 1 226 ? -9.812 -38.031 -24.859 1 98.06 226 LYS B CA 1
ATOM 4370 C C . LYS B 1 226 ? -10.289 -37 -25.875 1 98.06 226 LYS B C 1
ATOM 4372 O O . LYS B 1 226 ? -10.25 -37.219 -27.078 1 98.06 226 LYS B O 1
ATOM 4377 N N . ARG B 1 227 ? -10.648 -35.875 -25.359 1 97.88 227 ARG B N 1
ATOM 4378 C CA . ARG B 1 227 ? -11.25 -34.812 -26.203 1 97.88 227 ARG B CA 1
ATOM 4379 C C . ARG B 1 227 ? -10.195 -33.844 -26.672 1 97.88 227 ARG B C 1
ATOM 4381 O O . ARG B 1 227 ? -10.5 -32.906 -27.422 1 97.88 227 ARG B O 1
ATOM 4388 N N . ALA B 1 228 ? -8.984 -33.969 -26.25 1 98.06 228 ALA B N 1
ATOM 4389 C CA . ALA B 1 228 ? -7.922 -33.031 -26.625 1 98.06 228 ALA B CA 1
ATOM 4390 C C . ALA B 1 228 ? -7.773 -32.969 -28.141 1 98.06 228 ALA B C 1
ATOM 4392 O O . ALA B 1 228 ? -7.875 -33.969 -28.844 1 98.06 228 ALA B O 1
ATOM 4393 N N . LYS B 1 229 ? -7.492 -31.75 -28.609 1 97.56 229 LYS B N 1
ATOM 4394 C CA . LYS B 1 229 ? -7.277 -31.547 -30.031 1 97.56 229 LYS B CA 1
ATOM 4395 C C . LYS B 1 229 ? -6.016 -32.281 -30.5 1 97.56 229 LYS B C 1
ATOM 4397 O O . LYS B 1 229 ? -4.984 -32.219 -29.828 1 97.56 229 LYS B O 1
ATOM 4402 N N . THR B 1 230 ? -6.113 -33 -31.656 1 95.88 230 THR B N 1
ATOM 4403 C CA . THR B 1 230 ? -4.961 -33.656 -32.25 1 95.88 230 THR B CA 1
ATOM 4404 C C . THR B 1 230 ? -5.008 -33.594 -33.781 1 95.88 230 THR B C 1
ATOM 4406 O O . THR B 1 230 ? -5.992 -33.094 -34.344 1 95.88 230 THR B O 1
ATOM 4409 N N . ASP B 1 231 ? -3.928 -33.875 -34.438 1 94.31 231 ASP B N 1
ATOM 4410 C CA . ASP B 1 231 ? -3.865 -33.938 -35.906 1 94.31 231 ASP B CA 1
ATOM 4411 C C . ASP B 1 231 ? -4.137 -35.344 -36.406 1 94.31 231 ASP B C 1
ATOM 4413 O O . ASP B 1 231 ? -4.133 -36.312 -35.594 1 94.31 231 ASP B O 1
ATOM 4417 N N . PRO B 1 232 ? -4.332 -35.5 -37.656 1 91.31 232 PRO B N 1
ATOM 4418 C CA . PRO B 1 232 ? -4.719 -36.844 -38.156 1 91.31 232 PRO B CA 1
ATOM 4419 C C . PRO B 1 232 ? -3.516 -37.719 -38.469 1 91.31 232 PRO B C 1
ATOM 4421 O O . PRO B 1 232 ? -3.684 -38.875 -38.875 1 91.31 232 PRO B O 1
ATOM 4424 N N . GLN B 1 233 ? -2.389 -37.312 -38.219 1 91.94 233 GLN B N 1
ATOM 4425 C CA . GLN B 1 233 ? -1.199 -38.031 -38.625 1 91.94 233 GLN B CA 1
ATOM 4426 C C . GLN B 1 233 ? -0.879 -39.156 -37.625 1 91.94 233 GLN B C 1
ATOM 4428 O O . GLN B 1 233 ? -0.998 -38.969 -36.406 1 91.94 233 GLN B O 1
ATOM 4433 N N . MET B 1 234 ? -0.485 -40.312 -38.188 1 92 234 MET B N 1
ATOM 4434 C CA . MET B 1 234 ? -0.062 -41.438 -37.375 1 92 234 MET B CA 1
ATOM 4435 C C . MET B 1 234 ? 1.387 -41.281 -36.906 1 92 234 MET B C 1
ATOM 4437 O O . MET B 1 234 ? 2.219 -40.75 -37.656 1 92 234 MET B O 1
ATOM 4441 N N . GLY B 1 235 ? 1.597 -41.812 -35.656 1 94 235 GLY B N 1
ATOM 4442 C CA . GLY B 1 235 ? 2.938 -41.719 -35.125 1 94 235 GLY B CA 1
ATOM 4443 C C . GLY B 1 235 ? 3.182 -40.375 -34.406 1 94 235 GLY B C 1
ATOM 4444 O O . GLY B 1 235 ? 2.789 -39.344 -34.938 1 94 235 GLY B O 1
ATOM 4445 N N . LEU B 1 236 ? 3.729 -40.5 -33.281 1 95.44 236 LEU B N 1
ATOM 4446 C CA . LEU B 1 236 ? 3.963 -39.312 -32.5 1 95.44 236 LEU B CA 1
ATOM 4447 C C . LEU B 1 236 ? 5.449 -38.969 -32.469 1 95.44 236 LEU B C 1
ATOM 4449 O O . LEU B 1 236 ? 6.293 -39.844 -32.344 1 95.44 236 LEU B O 1
ATOM 4453 N N . GLN B 1 237 ? 5.723 -37.688 -32.625 1 93.56 237 GLN B N 1
ATOM 4454 C CA . GLN B 1 237 ? 7.102 -37.188 -32.594 1 93.56 237 GLN B CA 1
ATOM 4455 C C . GLN B 1 237 ? 7.195 -35.812 -31.953 1 93.56 237 GLN B C 1
ATOM 4457 O O . GLN B 1 237 ? 6.215 -35.062 -31.922 1 93.56 237 GLN B O 1
ATOM 4462 N N . PHE B 1 238 ? 8.445 -35.531 -31.469 1 94.81 238 PHE B N 1
ATOM 4463 C CA . PHE B 1 238 ? 8.734 -34.219 -30.938 1 94.81 238 PHE B CA 1
ATOM 4464 C C . PHE B 1 238 ? 9.219 -33.281 -32.062 1 94.81 238 PHE B C 1
ATOM 4466 O O . PHE B 1 238 ? 9.727 -33.75 -33.062 1 94.81 238 PHE B O 1
ATOM 4473 N N . GLY B 1 239 ? 9.031 -31.953 -31.859 1 91.81 239 GLY B N 1
ATOM 4474 C CA . GLY B 1 239 ? 9.789 -30.938 -32.594 1 91.81 239 GLY B CA 1
ATOM 4475 C C . GLY B 1 239 ? 9.195 -30.609 -33.938 1 91.81 239 GLY B C 1
ATOM 4476 O O . GLY B 1 239 ? 9.742 -29.781 -34.656 1 91.81 239 GLY B O 1
ATOM 4477 N N . ASN B 1 240 ? 8.156 -31.297 -34.344 1 93.81 240 ASN B N 1
ATOM 4478 C CA . ASN B 1 240 ? 7.5 -30.938 -35.594 1 93.81 240 ASN B CA 1
ATOM 4479 C C . ASN B 1 240 ? 6.605 -29.703 -35.406 1 93.81 240 ASN B C 1
ATOM 4481 O O . ASN B 1 240 ? 5.562 -29.781 -34.781 1 93.81 240 ASN B O 1
ATOM 4485 N N . PRO B 1 241 ? 6.965 -28.562 -36 1 93.88 241 PRO B N 1
ATOM 4486 C CA . PRO B 1 241 ? 6.203 -27.328 -35.812 1 93.88 241 PRO B CA 1
ATOM 4487 C C . PRO B 1 241 ? 4.785 -27.406 -36.375 1 93.88 241 PRO B C 1
ATOM 4489 O O . PRO B 1 241 ? 3.912 -26.641 -35.969 1 93.88 241 PRO B O 1
ATOM 4492 N N . ASP B 1 242 ? 4.547 -28.281 -37.219 1 94.69 242 ASP B N 1
ATOM 4493 C CA . ASP B 1 242 ? 3.229 -28.422 -37.812 1 94.69 242 ASP B CA 1
ATOM 4494 C C . ASP B 1 242 ? 2.326 -29.312 -36.969 1 94.69 242 ASP B C 1
ATOM 4496 O O . ASP B 1 242 ? 1.139 -29.469 -37.25 1 94.69 242 ASP B O 1
ATOM 4500 N N . ARG B 1 243 ? 2.881 -29.891 -35.906 1 96.25 243 ARG B N 1
ATOM 4501 C CA . ARG B 1 243 ? 2.111 -30.766 -35.031 1 96.25 243 ARG B CA 1
ATOM 4502 C C . ARG B 1 243 ? 2.268 -30.328 -33.562 1 96.25 243 ARG B C 1
ATOM 4504 O O . ARG B 1 243 ? 2.719 -31.125 -32.75 1 96.25 243 ARG B O 1
ATOM 4511 N N . PRO B 1 244 ? 1.866 -29.125 -33.25 1 96.38 244 PRO B N 1
ATOM 4512 C CA . PRO B 1 244 ? 2.057 -28.609 -31.906 1 96.38 244 PRO B CA 1
ATOM 4513 C C . PRO B 1 244 ? 1.341 -29.438 -30.844 1 96.38 244 PRO B C 1
ATOM 4515 O O . PRO B 1 244 ? 1.834 -29.578 -29.719 1 96.38 244 PRO B O 1
ATOM 4518 N N . GLU B 1 245 ? 0.193 -30.031 -31.172 1 96.81 245 GLU B N 1
ATOM 4519 C CA . GLU B 1 245 ? -0.53 -30.859 -30.219 1 96.81 245 GLU B CA 1
ATOM 4520 C C . GLU B 1 245 ? 0.262 -32.125 -29.859 1 96.81 245 GLU B C 1
ATOM 4522 O O . GLU B 1 245 ? 0.283 -32.531 -28.703 1 96.81 245 GLU B O 1
ATOM 4527 N N . ALA B 1 246 ? 0.854 -32.688 -30.891 1 96.38 246 ALA B N 1
ATOM 4528 C CA . ALA B 1 246 ? 1.666 -33.875 -30.656 1 96.38 246 ALA B CA 1
ATOM 4529 C C . ALA B 1 246 ? 2.848 -33.562 -29.75 1 96.38 246 ALA B C 1
ATOM 4531 O O . ALA B 1 246 ? 3.16 -34.344 -28.844 1 96.38 246 ALA B O 1
ATOM 4532 N N . ASP B 1 247 ? 3.5 -32.5 -30.062 1 95.62 247 ASP B N 1
ATOM 4533 C CA . ASP B 1 247 ? 4.621 -32.062 -29.234 1 95.62 247 ASP B CA 1
ATOM 4534 C C . ASP B 1 247 ? 4.188 -31.875 -27.781 1 95.62 247 ASP B C 1
ATOM 4536 O O . ASP B 1 247 ? 4.859 -32.344 -26.859 1 95.62 247 ASP B O 1
ATOM 4540 N N . ASN B 1 248 ? 3.111 -31.234 -27.578 1 95.88 248 ASN B N 1
ATOM 4541 C CA . ASN B 1 248 ? 2.586 -30.938 -26.25 1 95.88 248 ASN B CA 1
ATOM 4542 C C . ASN B 1 248 ? 2.215 -32.188 -25.484 1 95.88 248 ASN B C 1
ATOM 4544 O O . ASN B 1 248 ? 2.723 -32.438 -24.391 1 95.88 248 ASN B O 1
ATOM 4548 N N . LEU B 1 249 ? 1.374 -33.031 -26.062 1 97.06 249 LEU B N 1
ATOM 4549 C CA . LEU B 1 249 ? 0.842 -34.188 -25.375 1 97.06 249 LEU B CA 1
ATOM 4550 C C . LEU B 1 249 ? 1.942 -35.219 -25.125 1 97.06 249 LEU B C 1
ATOM 4552 O O . LEU B 1 249 ? 1.99 -35.844 -24.047 1 97.06 249 LEU B O 1
ATOM 4556 N N . LEU B 1 250 ? 2.775 -35.406 -26.109 1 96.38 250 LEU B N 1
ATOM 4557 C CA . LEU B 1 250 ? 3.906 -36.312 -25.938 1 96.38 250 LEU B CA 1
ATOM 4558 C C . LEU B 1 250 ? 4.836 -35.812 -24.828 1 96.38 250 LEU B C 1
ATOM 4560 O O . LEU B 1 250 ? 5.387 -36.594 -24.062 1 96.38 250 LEU B O 1
ATOM 4564 N N . GLY B 1 251 ? 5.051 -34.531 -24.797 1 95 251 GLY B N 1
ATOM 4565 C CA . GLY B 1 251 ? 5.855 -33.938 -23.75 1 95 251 GLY B CA 1
ATOM 4566 C C . GLY B 1 251 ? 5.297 -34.156 -22.359 1 95 251 GLY B C 1
ATOM 4567 O O . GLY B 1 251 ? 6.039 -34.5 -21.438 1 95 251 GLY B O 1
ATOM 4568 N N . ILE B 1 252 ? 4.023 -33.938 -22.188 1 95.81 252 ILE B N 1
ATOM 4569 C CA . ILE B 1 252 ? 3.359 -34.188 -20.906 1 95.81 252 ILE B CA 1
ATOM 4570 C C . ILE B 1 252 ? 3.545 -35.656 -20.5 1 95.81 252 ILE B C 1
ATOM 4572 O O . ILE B 1 252 ? 3.9 -35.938 -19.359 1 95.81 252 ILE B O 1
ATOM 4576 N N . TYR B 1 253 ? 3.35 -36.5 -21.453 1 96.62 253 TYR B N 1
ATOM 4577 C CA . TYR B 1 253 ? 3.518 -37.938 -21.203 1 96.62 253 TYR B CA 1
ATOM 4578 C C . TYR B 1 253 ? 4.945 -38.25 -20.766 1 96.62 253 TYR B C 1
ATOM 4580 O O . TYR B 1 253 ? 5.156 -39 -19.797 1 96.62 253 TYR B O 1
ATOM 4588 N N . ALA B 1 254 ? 5.875 -37.719 -21.469 1 95.56 254 ALA B N 1
ATOM 4589 C CA . ALA B 1 254 ? 7.281 -37.969 -21.172 1 95.56 254 ALA B CA 1
ATOM 4590 C C . ALA B 1 254 ? 7.602 -37.594 -19.734 1 95.56 254 ALA B C 1
ATOM 4592 O O . ALA B 1 254 ? 8.328 -38.312 -19.047 1 95.56 254 ALA B O 1
ATOM 4593 N N . ILE B 1 255 ? 7.055 -36.531 -19.25 1 93.44 255 ILE B N 1
ATOM 4594 C CA . ILE B 1 255 ? 7.332 -36.031 -17.906 1 93.44 255 ILE B CA 1
ATOM 4595 C C . ILE B 1 255 ? 6.574 -36.875 -16.875 1 93.44 255 ILE B C 1
ATOM 4597 O O . ILE B 1 255 ? 7.168 -37.375 -15.922 1 93.44 255 ILE B O 1
ATOM 4601 N N . LEU B 1 256 ? 5.309 -37.125 -17.094 1 95.38 256 LEU B N 1
ATOM 4602 C CA . LEU B 1 256 ? 4.449 -37.75 -16.078 1 95.38 256 LEU B CA 1
ATOM 4603 C C . LEU B 1 256 ? 4.754 -39.25 -15.961 1 95.38 256 LEU B C 1
ATOM 4605 O O . LEU B 1 256 ? 4.562 -39.844 -14.898 1 95.38 256 LEU B O 1
ATOM 4609 N N . SER B 1 257 ? 5.219 -39.812 -17.016 1 94.5 257 SER B N 1
ATOM 4610 C CA . SER B 1 257 ? 5.555 -41.219 -16.984 1 94.5 257 SER B CA 1
ATOM 4611 C C . SER B 1 257 ? 6.938 -41.438 -16.375 1 94.5 257 SER B C 1
ATOM 4613 O O . SER B 1 257 ? 7.293 -42.562 -16.047 1 94.5 257 SER B O 1
ATOM 4615 N N . GLY B 1 258 ? 7.738 -40.406 -16.359 1 90.94 258 GLY B N 1
ATOM 4616 C CA . GLY B 1 258 ? 9.086 -40.5 -15.836 1 90.94 258 GLY B CA 1
ATOM 4617 C C . GLY B 1 258 ? 10.062 -41.156 -16.812 1 90.94 258 GLY B C 1
ATOM 4618 O O . GLY B 1 258 ? 11.219 -41.375 -16.469 1 90.94 258 GLY B O 1
ATOM 4619 N N . ARG B 1 259 ? 9.664 -41.375 -17.953 1 91.19 259 ARG B N 1
ATOM 4620 C CA . ARG B 1 259 ? 10.484 -42.062 -18.938 1 91.19 259 ARG B CA 1
ATOM 4621 C C . ARG B 1 259 ? 11.477 -41.125 -19.594 1 91.19 259 ARG B C 1
ATOM 4623 O O . ARG B 1 259 ? 12.555 -41.531 -20.016 1 91.19 259 ARG B O 1
ATOM 4630 N N . GLY B 1 260 ? 11.055 -39.906 -19.719 1 91.19 260 GLY B N 1
ATOM 4631 C CA . GLY B 1 260 ? 11.859 -38.938 -20.438 1 91.19 260 GLY B CA 1
ATOM 4632 C C . GLY B 1 260 ? 11.484 -38.812 -21.906 1 91.19 260 GLY B C 1
ATOM 4633 O O . GLY B 1 260 ? 10.727 -39.625 -22.422 1 91.19 260 GLY B O 1
ATOM 4634 N N . ARG B 1 261 ? 12.023 -37.938 -22.516 1 92.94 261 ARG B N 1
ATOM 4635 C CA . ARG B 1 261 ? 11.617 -37.562 -23.875 1 92.94 261 ARG B CA 1
ATOM 4636 C C . ARG B 1 261 ? 12.016 -38.625 -24.875 1 92.94 261 ARG B C 1
ATOM 4638 O O . ARG B 1 261 ? 11.195 -39.031 -25.703 1 92.94 261 ARG B O 1
ATOM 4645 N N . ASP B 1 262 ? 13.211 -39.062 -24.766 1 94.38 262 ASP B N 1
ATOM 4646 C CA . ASP B 1 262 ? 13.719 -40 -25.75 1 94.38 262 ASP B CA 1
ATOM 4647 C C . ASP B 1 262 ? 12.961 -41.344 -25.672 1 94.38 262 ASP B C 1
ATOM 4649 O O . ASP B 1 262 ? 12.531 -41.875 -26.703 1 94.38 262 ASP B O 1
ATOM 4653 N N . ALA B 1 263 ? 12.828 -41.844 -24.516 1 96 263 ALA B N 1
ATOM 4654 C CA . ALA B 1 263 ? 12.117 -43.094 -24.328 1 96 263 ALA B CA 1
ATOM 4655 C C . ALA B 1 263 ? 10.648 -42.969 -24.734 1 96 263 ALA B C 1
ATOM 4657 O O . ALA B 1 263 ? 10.086 -43.906 -25.328 1 96 263 ALA B O 1
ATOM 4658 N N . ALA B 1 264 ? 10.023 -41.875 -24.422 1 96.12 264 ALA B N 1
ATOM 4659 C CA . ALA B 1 264 ? 8.625 -41.656 -24.812 1 96.12 264 ALA B CA 1
ATOM 4660 C C . ALA B 1 264 ? 8.477 -41.594 -26.328 1 96.12 264 ALA B C 1
ATOM 4662 O O . ALA B 1 264 ? 7.523 -42.125 -26.875 1 96.12 264 ALA B O 1
ATOM 4663 N N . ALA B 1 265 ? 9.461 -40.906 -26.953 1 95.75 265 ALA B N 1
ATOM 4664 C CA . ALA B 1 265 ? 9.43 -40.812 -28.406 1 95.75 265 ALA B CA 1
ATOM 4665 C C . ALA B 1 265 ? 9.531 -42.188 -29.062 1 95.75 265 ALA B C 1
ATOM 4667 O O . ALA B 1 265 ? 8.828 -42.469 -30.031 1 95.75 265 ALA B O 1
ATOM 4668 N N . GLN B 1 266 ? 10.352 -42.938 -28.547 1 96.69 266 GLN B N 1
ATOM 4669 C CA . GLN B 1 266 ? 10.539 -44.281 -29.094 1 96.69 266 GLN B CA 1
ATOM 4670 C C . GLN B 1 266 ? 9.305 -45.156 -28.859 1 96.69 266 GLN B C 1
ATOM 4672 O O . GLN B 1 266 ? 8.852 -45.844 -29.766 1 96.69 266 GLN B O 1
ATOM 4677 N N . GLU B 1 267 ? 8.812 -45.125 -27.75 1 96.56 267 GLU B N 1
ATOM 4678 C CA . GLU B 1 267 ? 7.66 -45.938 -27.359 1 96.56 267 GLU B CA 1
ATOM 4679 C C . GLU B 1 267 ? 6.434 -45.562 -28.203 1 96.56 267 GLU B C 1
ATOM 4681 O O . GLU B 1 267 ? 5.648 -46.438 -28.562 1 96.56 267 GLU B O 1
ATOM 4686 N N . CYS B 1 268 ? 6.328 -44.25 -28.5 1 96.62 268 CYS B N 1
ATOM 4687 C CA . CYS B 1 268 ? 5.078 -43.781 -29.078 1 96.62 268 CYS B CA 1
ATOM 4688 C C . CYS B 1 268 ? 5.242 -43.5 -30.562 1 96.62 268 CYS B C 1
ATOM 4690 O O . CYS B 1 268 ? 4.324 -42.969 -31.203 1 96.62 268 CYS B O 1
ATOM 4692 N N . ALA B 1 269 ? 6.34 -43.844 -31.094 1 96.25 269 ALA B N 1
ATOM 4693 C CA . ALA B 1 269 ? 6.723 -43.469 -32.469 1 96.25 269 ALA B CA 1
ATOM 4694 C C . ALA B 1 269 ? 5.691 -43.969 -33.469 1 96.25 269 ALA B C 1
ATOM 4696 O O . ALA B 1 269 ? 5.441 -43.312 -34.469 1 96.25 269 ALA B O 1
ATOM 4697 N N . GLU B 1 270 ? 5.059 -45.094 -33.156 1 96.19 270 GLU B N 1
ATOM 4698 C CA . GLU B 1 270 ? 4.148 -45.656 -34.156 1 96.19 270 GLU B CA 1
ATOM 4699 C C . GLU B 1 270 ? 2.705 -45.625 -33.656 1 96.19 270 GLU B C 1
ATOM 4701 O O . GLU B 1 270 ? 1.808 -46.188 -34.281 1 96.19 270 GLU B O 1
ATOM 4706 N N . MET B 1 271 ? 2.508 -45.031 -32.625 1 95.81 271 MET B N 1
ATOM 4707 C CA . MET B 1 271 ? 1.176 -45.031 -32 1 95.81 271 MET B CA 1
ATOM 4708 C C . MET B 1 271 ? 0.258 -44.031 -32.688 1 95.81 271 MET B C 1
ATOM 4710 O O . MET B 1 271 ? 0.699 -42.938 -33.094 1 95.81 271 MET B O 1
ATOM 4714 N N . GLY B 1 272 ? -1.008 -44.469 -32.875 1 95.69 272 GLY B N 1
ATOM 4715 C CA . GLY B 1 272 ? -2.059 -43.5 -33.125 1 95.69 272 GLY B CA 1
ATOM 4716 C C . GLY B 1 272 ? -2.639 -42.875 -31.891 1 95.69 272 GLY B C 1
ATOM 4717 O O . GLY B 1 272 ? -2.369 -43.344 -30.766 1 95.69 272 GLY B O 1
ATOM 4718 N N . TRP B 1 273 ? -3.449 -41.875 -32.094 1 97 273 TRP B N 1
ATOM 4719 C CA . TRP B 1 273 ? -4.027 -41.125 -30.984 1 97 273 TRP B CA 1
ATOM 4720 C C . TRP B 1 273 ? -4.93 -42.031 -30.156 1 97 273 TRP B C 1
ATOM 4722 O O . TRP B 1 273 ? -5.031 -41.875 -28.938 1 97 273 TRP B O 1
ATOM 4732 N N . GLY B 1 274 ? -5.609 -42.969 -30.797 1 96.38 274 GLY B N 1
ATOM 4733 C CA . GLY B 1 274 ? -6.473 -43.906 -30.094 1 96.38 274 GLY B CA 1
ATOM 4734 C C . GLY B 1 274 ? -5.738 -44.719 -29.062 1 96.38 274 GLY B C 1
ATOM 4735 O O . GLY B 1 274 ? -6.309 -45.125 -28.047 1 96.38 274 GLY B O 1
ATOM 4736 N N . THR B 1 275 ? -4.566 -45.031 -29.344 1 97.06 275 THR B N 1
ATOM 4737 C CA . THR B 1 275 ? -3.736 -45.781 -28.406 1 97.06 275 THR B CA 1
ATOM 4738 C C . THR B 1 275 ? -3.023 -44.875 -27.438 1 97.06 275 THR B C 1
ATOM 4740 O O . THR B 1 275 ? -2.9 -45.188 -26.25 1 97.06 275 THR B O 1
ATOM 4743 N N . PHE B 1 276 ? -2.594 -43.75 -27.875 1 98 276 PHE B N 1
ATOM 4744 C CA . PHE B 1 276 ? -1.758 -42.844 -27.094 1 98 276 PHE B CA 1
ATOM 4745 C C . PHE B 1 276 ? -2.578 -42.156 -26.016 1 98 276 PHE B C 1
ATOM 4747 O O . PHE B 1 276 ? -2.111 -41.969 -24.891 1 98 276 PHE B O 1
ATOM 4754 N N . LYS B 1 277 ? -3.758 -41.688 -26.328 1 98.06 277 LYS B N 1
ATOM 4755 C CA . LYS B 1 277 ? -4.535 -40.875 -25.391 1 98.06 277 LYS B CA 1
ATOM 4756 C C . LYS B 1 277 ? -4.848 -41.656 -24.109 1 98.06 277 LYS B C 1
ATOM 4758 O O . LY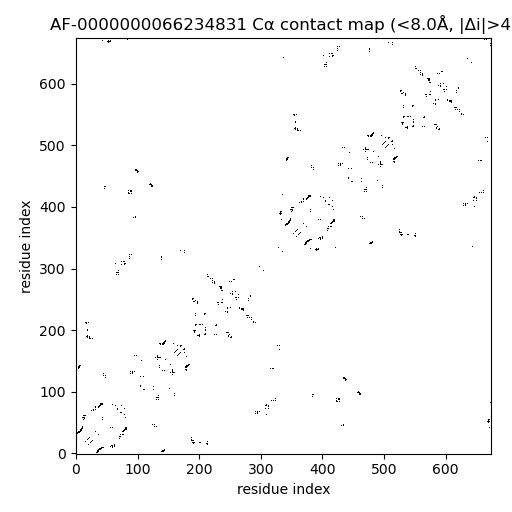S B 1 277 ? -4.68 -41.125 -23.016 1 98.06 277 LYS B O 1
ATOM 4763 N N . PRO B 1 278 ? -5.285 -42.906 -24.25 1 98.06 278 PRO B N 1
ATOM 4764 C CA . PRO B 1 278 ? -5.469 -43.688 -23.016 1 98.06 278 PRO B CA 1
ATOM 4765 C C . PRO B 1 278 ? -4.176 -43.844 -22.219 1 98.06 278 PRO B C 1
ATOM 4767 O O . PRO B 1 278 ? -4.199 -43.812 -20.984 1 98.06 278 PRO B O 1
ATOM 4770 N N . LEU B 1 279 ? -3.084 -44 -22.891 1 97.94 279 LEU B N 1
ATOM 4771 C CA . LEU B 1 279 ? -1.781 -44.125 -22.234 1 97.94 279 LEU B CA 1
ATOM 4772 C C . LEU B 1 279 ? -1.452 -42.844 -21.484 1 97.94 279 LEU B C 1
ATOM 4774 O O . LEU B 1 279 ? -0.998 -42.875 -20.328 1 97.94 279 LEU B O 1
ATOM 4778 N N . LEU B 1 280 ? -1.646 -41.75 -22.094 1 98.19 280 LEU B N 1
ATOM 4779 C CA . LEU B 1 280 ? -1.422 -40.438 -21.469 1 98.19 280 LEU B CA 1
ATOM 4780 C C . LEU B 1 280 ? -2.348 -40.25 -20.281 1 98.19 280 LEU B C 1
ATOM 4782 O O . LEU B 1 280 ? -1.921 -39.75 -19.219 1 98.19 280 LEU B O 1
ATOM 4786 N N . ALA B 1 281 ? -3.621 -40.562 -20.469 1 98.62 281 ALA B N 1
ATOM 4787 C CA . ALA B 1 281 ? -4.59 -40.438 -19.391 1 98.62 281 ALA B CA 1
ATOM 4788 C C . ALA B 1 281 ? -4.16 -41.219 -18.172 1 98.62 281 ALA B C 1
ATOM 4790 O O . ALA B 1 281 ? -4.176 -40.719 -17.047 1 98.62 281 ALA B O 1
ATOM 4791 N N . ASP B 1 282 ? -3.744 -42.469 -18.438 1 98.38 282 ASP B N 1
ATOM 4792 C CA . ASP B 1 282 ? -3.301 -43.344 -17.359 1 98.38 282 ASP B CA 1
ATOM 4793 C C . ASP B 1 282 ? -2.086 -42.75 -16.641 1 98.38 282 ASP B C 1
ATOM 4795 O O . ASP B 1 282 ? -2.018 -42.75 -15.414 1 98.38 282 ASP B O 1
ATOM 4799 N N . ALA B 1 283 ? -1.122 -42.281 -17.375 1 98.06 283 ALA B N 1
ATOM 4800 C CA . ALA B 1 283 ? 0.073 -41.656 -16.797 1 98.06 283 ALA B CA 1
ATOM 4801 C C . ALA B 1 283 ? -0.286 -40.438 -15.961 1 98.06 283 ALA B C 1
ATOM 4803 O O . ALA B 1 283 ? 0.28 -40.219 -14.891 1 98.06 283 ALA B O 1
ATOM 4804 N N . THR B 1 284 ? -1.205 -39.625 -16.469 1 98.38 284 THR B N 1
ATOM 4805 C CA . THR B 1 284 ? -1.62 -38.406 -15.781 1 98.38 284 THR B CA 1
ATOM 4806 C C . THR B 1 284 ? -2.33 -38.75 -14.469 1 98.38 284 THR B C 1
ATOM 4808 O O . THR B 1 284 ? -1.999 -38.188 -13.422 1 98.38 284 THR B O 1
ATOM 4811 N N . VAL B 1 285 ? -3.295 -39.625 -14.547 1 98.5 285 VAL B N 1
ATOM 4812 C CA . VAL B 1 285 ? -4.047 -40.031 -13.359 1 98.5 285 VAL B CA 1
ATOM 4813 C C . VAL B 1 285 ? -3.09 -40.625 -12.312 1 98.5 285 VAL B C 1
ATOM 4815 O O . VAL B 1 285 ? -3.164 -40.25 -11.133 1 98.5 285 VAL B O 1
ATOM 4818 N N . SER B 1 286 ? -2.197 -41.5 -12.758 1 98.19 286 SER B N 1
ATOM 4819 C CA . SER B 1 286 ? -1.248 -42.125 -11.852 1 98.19 286 SER B CA 1
ATOM 4820 C C . SER B 1 286 ? -0.341 -41.094 -11.188 1 98.19 286 SER B C 1
ATOM 4822 O O . SER B 1 286 ? -0.02 -41.219 -10.008 1 98.19 286 SER B O 1
ATOM 4824 N N . ALA B 1 287 ? 0.12 -40.156 -11.922 1 97 287 ALA B N 1
ATOM 4825 C CA . ALA B 1 287 ? 1.02 -39.125 -11.406 1 97 287 ALA B CA 1
ATOM 4826 C C . ALA B 1 287 ? 0.304 -38.219 -10.406 1 97 287 ALA B C 1
ATOM 4828 O O . ALA B 1 287 ? 0.906 -37.75 -9.43 1 97 287 ALA B O 1
ATOM 4829 N N . LEU B 1 288 ? -1.006 -37.906 -10.602 1 98.06 288 LEU B N 1
ATOM 4830 C CA . LEU B 1 288 ? -1.743 -36.969 -9.789 1 98.06 288 LEU B CA 1
ATOM 4831 C C . LEU B 1 288 ? -2.334 -37.625 -8.555 1 98.06 288 LEU B C 1
ATOM 4833 O O . LEU B 1 288 ? -2.656 -36.969 -7.57 1 98.06 288 LEU B O 1
ATOM 4837 N N . GLU B 1 289 ? -2.465 -38.938 -8.633 1 98.19 289 GLU B N 1
ATOM 4838 C CA . GLU B 1 289 ? -3.135 -39.656 -7.566 1 98.19 289 GLU B CA 1
ATOM 4839 C C . GLU B 1 289 ? -2.475 -39.406 -6.215 1 98.19 289 GLU B C 1
ATOM 4841 O O . GLU B 1 289 ? -3.152 -39.062 -5.246 1 98.19 289 GLU B O 1
ATOM 4846 N N . PRO B 1 290 ? -1.126 -39.562 -6.098 1 97.88 290 PRO B N 1
ATOM 4847 C CA . PRO B 1 290 ? -0.496 -39.312 -4.801 1 97.88 290 PRO B CA 1
ATOM 4848 C C . PRO B 1 290 ? -0.663 -37.875 -4.344 1 97.88 290 PRO B C 1
ATOM 4850 O O . PRO B 1 290 ? -0.794 -37.625 -3.145 1 97.88 290 PRO B O 1
ATOM 4853 N N . ILE B 1 291 ? -0.609 -36.938 -5.211 1 97.75 291 ILE B N 1
ATOM 4854 C CA . ILE B 1 291 ? -0.804 -35.5 -4.895 1 97.75 291 ILE B CA 1
ATOM 4855 C C . ILE B 1 291 ? -2.215 -35.281 -4.352 1 97.75 291 ILE B C 1
ATOM 4857 O O . ILE B 1 291 ? -2.395 -34.625 -3.326 1 97.75 291 ILE B O 1
ATOM 4861 N N . GLN B 1 292 ? -3.203 -35.875 -5.066 1 98.19 292 GLN B N 1
ATOM 4862 C CA . GLN B 1 292 ? -4.598 -35.719 -4.664 1 98.19 292 GLN B CA 1
ATOM 4863 C C . GLN B 1 292 ? -4.855 -36.344 -3.303 1 98.19 292 GLN B C 1
ATOM 4865 O O . GLN B 1 292 ? -5.574 -35.781 -2.473 1 98.19 292 GLN B O 1
ATOM 4870 N N . HIS B 1 293 ? -4.258 -37.5 -3.082 1 98.19 293 HIS B N 1
ATOM 4871 C CA . HIS B 1 293 ? -4.402 -38.156 -1.793 1 98.19 293 HIS B CA 1
ATOM 4872 C C . HIS B 1 293 ? -3.83 -37.312 -0.665 1 98.19 293 HIS B C 1
ATOM 4874 O O . HIS B 1 293 ? -4.488 -37.094 0.357 1 98.19 293 HIS B O 1
ATOM 4880 N N . ARG B 1 294 ? -2.643 -36.844 -0.834 1 97.44 294 ARG B N 1
ATOM 4881 C CA . ARG B 1 294 ? -2.006 -36 0.171 1 97.44 294 ARG B CA 1
ATOM 4882 C C . ARG B 1 294 ? -2.789 -34.719 0.38 1 97.44 294 ARG B C 1
ATOM 4884 O O . ARG B 1 294 ? -2.939 -34.25 1.512 1 97.44 294 ARG B O 1
ATOM 4891 N N . TYR B 1 295 ? -3.258 -34.125 -0.682 1 97.25 295 TYR B N 1
ATOM 4892 C CA . TYR B 1 295 ? -4.086 -32.938 -0.603 1 97.25 295 TYR B CA 1
ATOM 4893 C C . TYR B 1 295 ? -5.301 -33.188 0.285 1 97.25 295 TYR B C 1
ATOM 4895 O O . TYR B 1 295 ? -5.613 -32.344 1.152 1 97.25 295 TYR B O 1
ATOM 4903 N N . GLN B 1 296 ? -5.945 -34.281 0.04 1 97.81 296 GLN B N 1
ATOM 4904 C CA . GLN B 1 296 ? -7.137 -34.594 0.812 1 97.81 296 GLN B CA 1
ATOM 4905 C C . GLN B 1 296 ? -6.805 -34.781 2.289 1 97.81 296 GLN B C 1
ATOM 4907 O O . GLN B 1 296 ? -7.57 -34.375 3.162 1 97.81 296 GLN B O 1
ATOM 4912 N N . GLN B 1 297 ? -5.715 -35.375 2.562 1 97.62 297 GLN B N 1
ATOM 4913 C CA . GLN B 1 297 ? -5.27 -35.531 3.941 1 97.62 297 GLN B CA 1
ATOM 4914 C C . GLN B 1 297 ? -5.031 -34.188 4.609 1 97.62 297 GLN B C 1
ATOM 4916 O O . GLN B 1 297 ? -5.469 -33.938 5.738 1 97.62 297 GLN B O 1
ATOM 4921 N N . LEU B 1 298 ? -4.34 -33.344 3.945 1 96.88 298 LEU B N 1
ATOM 4922 C CA . LEU B 1 298 ? -4 -32.031 4.477 1 96.88 298 LEU B CA 1
ATOM 4923 C C . LEU B 1 298 ? -5.258 -31.188 4.699 1 96.88 298 LEU B C 1
ATOM 4925 O O . LEU B 1 298 ? -5.41 -30.562 5.75 1 96.88 298 LEU B O 1
ATOM 4929 N N . MET B 1 299 ? -6.18 -31.25 3.707 1 96.5 299 MET B N 1
ATOM 4930 C CA . MET B 1 299 ? -7.41 -30.469 3.809 1 96.5 299 MET B CA 1
ATOM 4931 C C . MET B 1 299 ? -8.336 -31.047 4.871 1 96.5 299 MET B C 1
ATOM 4933 O O . MET B 1 299 ? -9.156 -30.328 5.445 1 96.5 299 MET B O 1
ATOM 4937 N N . GLY B 1 300 ? -8.141 -32.312 5.066 1 96.81 300 GLY B N 1
ATOM 4938 C CA . GLY B 1 300 ? -8.93 -32.969 6.098 1 96.81 300 GLY B CA 1
ATOM 4939 C C . GLY B 1 300 ? -8.477 -32.625 7.504 1 96.81 300 GLY B C 1
ATOM 4940 O O . GLY B 1 300 ? -9.234 -32.812 8.461 1 96.81 300 GLY B O 1
ATOM 4941 N N . ASP B 1 301 ? -7.266 -32.188 7.645 1 95.88 301 ASP B N 1
ATOM 4942 C CA . ASP B 1 301 ? -6.719 -31.703 8.914 1 95.88 301 ASP B CA 1
ATOM 4943 C C . ASP B 1 301 ? -6.34 -30.234 8.828 1 95.88 301 ASP B C 1
ATOM 4945 O O . ASP B 1 301 ? -5.156 -29.891 8.906 1 95.88 301 ASP B O 1
ATOM 4949 N N . ARG B 1 302 ? -7.301 -29.469 8.875 1 93.12 302 ARG B N 1
ATOM 4950 C CA . ARG B 1 302 ? -7.129 -28.031 8.656 1 93.12 302 ARG B CA 1
ATOM 4951 C C . ARG B 1 302 ? -6.316 -27.406 9.789 1 93.12 302 ARG B C 1
ATOM 4953 O O . ARG B 1 302 ? -5.555 -26.453 9.555 1 93.12 302 ARG B O 1
ATOM 4960 N N . ILE B 1 303 ? -6.445 -27.906 10.945 1 94.69 303 ILE B N 1
ATOM 4961 C CA . ILE B 1 303 ? -5.711 -27.375 12.094 1 94.69 303 ILE B CA 1
ATOM 4962 C C . ILE B 1 303 ? -4.207 -27.531 11.852 1 94.69 303 ILE B C 1
ATOM 4964 O O . ILE B 1 303 ? -3.447 -26.578 12.047 1 94.69 303 ILE B O 1
ATOM 4968 N N . GLU B 1 304 ? -3.836 -28.672 11.492 1 94.31 304 GLU B N 1
ATOM 4969 C CA . GLU B 1 304 ? -2.426 -28.922 11.203 1 94.31 304 GLU B CA 1
ATOM 4970 C C . GLU B 1 304 ? -1.943 -28.062 10.039 1 94.31 304 GLU B C 1
ATOM 4972 O O . GLU B 1 304 ? -0.828 -27.531 10.07 1 94.31 304 GLU B O 1
ATOM 4977 N N . LEU B 1 305 ? -2.744 -27.969 8.969 1 96.88 305 LEU B N 1
ATOM 4978 C CA . LEU B 1 305 ? -2.383 -27.141 7.832 1 96.88 305 LEU B CA 1
ATOM 4979 C C . LEU B 1 305 ? -2.164 -25.688 8.266 1 96.88 305 LEU B C 1
ATOM 4981 O O . LEU B 1 305 ? -1.177 -25.062 7.879 1 96.88 305 LEU B O 1
ATOM 4985 N N . ILE B 1 306 ? -3.023 -25.172 9.109 1 96.81 306 ILE B N 1
ATOM 4986 C CA . ILE B 1 306 ? -2.93 -23.797 9.609 1 96.81 306 ILE B CA 1
ATOM 4987 C C . ILE B 1 306 ? -1.678 -23.656 10.477 1 96.81 306 ILE B C 1
ATOM 4989 O O . ILE B 1 306 ? -0.99 -22.641 10.406 1 96.81 306 ILE B O 1
ATOM 4993 N N . ARG B 1 307 ? -1.398 -24.641 11.242 1 96.31 307 ARG B N 1
ATOM 4994 C CA . ARG B 1 307 ? -0.185 -24.625 12.055 1 96.31 307 ARG B CA 1
ATOM 4995 C C . ARG B 1 307 ? 1.058 -24.516 11.18 1 96.31 307 ARG B C 1
ATOM 4997 O O . ARG B 1 307 ? 1.973 -23.75 11.484 1 96.31 307 ARG B O 1
ATOM 5004 N N . VAL B 1 308 ? 1.079 -25.266 10.094 1 96.88 308 VAL B N 1
ATOM 5005 C CA . VAL B 1 308 ? 2.191 -25.234 9.148 1 96.88 308 VAL B CA 1
ATOM 5006 C C . VAL B 1 308 ? 2.322 -23.828 8.562 1 96.88 308 VAL B C 1
ATOM 5008 O O . VAL B 1 308 ? 3.426 -23.281 8.484 1 96.88 308 VAL B O 1
ATOM 5011 N N . LEU B 1 309 ? 1.208 -23.25 8.203 1 97.94 309 LEU B N 1
ATOM 5012 C CA . LEU B 1 309 ? 1.201 -21.906 7.621 1 97.94 309 LEU B CA 1
ATOM 5013 C C . LEU B 1 309 ? 1.658 -20.875 8.641 1 97.94 309 LEU B C 1
ATOM 5015 O O . LEU B 1 309 ? 2.375 -19.922 8.289 1 97.94 309 LEU B O 1
ATOM 5019 N N . ASP B 1 310 ? 1.301 -21.078 9.875 1 97.44 310 ASP B N 1
ATOM 5020 C CA . ASP B 1 310 ? 1.703 -20.156 10.938 1 97.44 310 ASP B CA 1
ATOM 5021 C C . ASP B 1 310 ? 3.213 -20.203 11.156 1 97.44 310 ASP B C 1
ATOM 5023 O O . ASP B 1 310 ? 3.848 -19.172 11.383 1 97.44 310 ASP B O 1
ATOM 5027 N N . GLN B 1 311 ? 3.73 -21.375 11.109 1 97.44 311 GLN B N 1
ATOM 5028 C CA . GLN B 1 311 ? 5.176 -21.531 11.258 1 97.44 311 GLN B CA 1
ATOM 5029 C C . GLN B 1 311 ? 5.918 -20.859 10.102 1 97.44 311 GLN B C 1
ATOM 5031 O O . GLN B 1 311 ? 6.918 -20.172 10.32 1 97.44 311 GLN B O 1
ATOM 5036 N N . GLY B 1 312 ? 5.422 -21.141 8.906 1 98 312 GLY B N 1
ATOM 5037 C CA . GLY B 1 312 ? 6.008 -20.5 7.742 1 98 312 GLY B CA 1
ATOM 5038 C C . GLY B 1 312 ? 5.91 -18.984 7.793 1 98 312 GLY B C 1
ATOM 5039 O O . GLY B 1 312 ? 6.855 -18.281 7.434 1 98 312 GLY B O 1
ATOM 5040 N N . ARG B 1 313 ? 4.801 -18.5 8.25 1 98.12 313 ARG B N 1
ATOM 5041 C CA . ARG B 1 313 ? 4.574 -17.062 8.383 1 98.12 313 ARG B CA 1
ATOM 5042 C C . ARG B 1 313 ? 5.562 -16.438 9.367 1 98.12 313 ARG B C 1
ATOM 5044 O O . ARG B 1 313 ? 6.102 -15.359 9.117 1 98.12 313 ARG B O 1
ATOM 5051 N N . THR B 1 314 ? 5.758 -17.062 10.5 1 97.94 314 THR B N 1
ATOM 5052 C CA . THR B 1 314 ? 6.664 -16.547 11.523 1 97.94 314 THR B CA 1
ATOM 5053 C C . THR B 1 314 ? 8.07 -16.375 10.961 1 97.94 314 THR B C 1
ATOM 5055 O O . THR B 1 314 ? 8.703 -15.344 11.164 1 97.94 314 THR B O 1
ATOM 5058 N N . ARG B 1 315 ? 8.539 -17.391 10.227 1 97.56 315 ARG B N 1
ATOM 5059 C CA . ARG B 1 315 ? 9.852 -17.312 9.602 1 97.56 315 ARG B CA 1
ATOM 5060 C C . ARG B 1 315 ? 9.898 -16.203 8.547 1 97.56 315 ARG B C 1
ATOM 5062 O O . ARG B 1 315 ? 10.852 -15.43 8.5 1 97.56 315 ARG B O 1
ATOM 5069 N N . ALA B 1 316 ? 8.867 -16.172 7.738 1 98.31 316 ALA B N 1
ATOM 5070 C CA . ALA B 1 316 ? 8.789 -15.148 6.691 1 98.31 316 ALA B CA 1
ATOM 5071 C C . ALA B 1 316 ? 8.766 -13.75 7.293 1 98.31 316 ALA B C 1
ATOM 5073 O O . ALA B 1 316 ? 9.438 -12.844 6.801 1 98.31 316 ALA B O 1
ATOM 5074 N N . GLU B 1 317 ? 8 -13.578 8.328 1 98.06 317 GLU B N 1
ATOM 5075 C CA . GLU B 1 317 ? 7.836 -12.281 8.977 1 98.06 317 GLU B CA 1
ATOM 5076 C C . GLU B 1 317 ? 9.156 -11.773 9.555 1 98.06 317 GLU B C 1
ATOM 5078 O O . GLU B 1 317 ? 9.445 -10.578 9.5 1 98.06 317 GLU B O 1
ATOM 5083 N N . GLU B 1 318 ? 9.859 -12.633 10.148 1 98.12 318 GLU B N 1
ATOM 5084 C CA . GLU B 1 318 ? 11.148 -12.25 10.711 1 98.12 318 GLU B CA 1
ATOM 5085 C C . GLU B 1 318 ? 12.055 -11.641 9.641 1 98.12 318 GLU B C 1
ATOM 5087 O O . GLU B 1 318 ? 12.617 -10.555 9.836 1 98.12 318 GLU B O 1
ATOM 5092 N N . THR B 1 319 ? 12.172 -12.289 8.516 1 98.19 319 THR B N 1
ATOM 5093 C CA . THR B 1 319 ? 13.008 -11.805 7.422 1 98.19 319 THR B CA 1
ATOM 5094 C C . THR B 1 319 ? 12.422 -10.539 6.812 1 98.19 319 THR B C 1
ATOM 5096 O O . THR B 1 319 ? 13.141 -9.562 6.586 1 98.19 319 THR B O 1
ATOM 5099 N N . ALA B 1 320 ? 11.109 -10.562 6.559 1 98.75 320 ALA B N 1
ATOM 5100 C CA . ALA B 1 320 ? 10.43 -9.438 5.918 1 98.75 320 ALA B CA 1
ATOM 5101 C C . ALA B 1 320 ? 10.531 -8.18 6.766 1 98.75 320 ALA B C 1
ATOM 5103 O O . ALA B 1 320 ? 10.805 -7.094 6.25 1 98.75 320 ALA B O 1
ATOM 5104 N N . GLN B 1 321 ? 10.359 -8.312 8.062 1 98.19 321 GLN B N 1
ATOM 5105 C CA . GLN B 1 321 ? 10.398 -7.168 8.961 1 98.19 321 GLN B CA 1
ATOM 5106 C C . GLN B 1 321 ? 11.805 -6.578 9.039 1 98.19 321 GLN B C 1
ATOM 5108 O O . GLN B 1 321 ? 11.969 -5.359 9.156 1 98.19 321 GLN B O 1
ATOM 5113 N N . ALA B 1 322 ? 12.773 -7.422 9.055 1 98.25 322 ALA B N 1
ATOM 5114 C CA . ALA B 1 322 ? 14.148 -6.934 9.062 1 98.25 322 ALA B CA 1
ATOM 5115 C C . ALA B 1 322 ? 14.438 -6.078 7.836 1 98.25 322 ALA B C 1
ATOM 5117 O O . ALA B 1 322 ? 15.023 -4.996 7.949 1 98.25 322 ALA B O 1
ATOM 5118 N N . THR B 1 323 ? 14.023 -6.559 6.66 1 98.62 323 THR B N 1
ATOM 5119 C CA . THR B 1 323 ? 14.219 -5.812 5.422 1 98.62 323 THR B CA 1
ATOM 5120 C C . THR B 1 323 ? 13.422 -4.508 5.449 1 98.62 323 THR B C 1
ATOM 5122 O O . THR B 1 323 ? 13.945 -3.451 5.094 1 98.62 323 THR B O 1
ATOM 5125 N N . LEU B 1 324 ? 12.172 -4.594 5.867 1 98.62 324 LEU B N 1
ATOM 5126 C CA . LEU B 1 324 ? 11.336 -3.404 5.941 1 98.62 324 LEU B CA 1
ATOM 5127 C C . LEU B 1 324 ? 11.961 -2.348 6.844 1 98.62 324 LEU B C 1
ATOM 5129 O O . LEU B 1 324 ? 11.961 -1.16 6.508 1 98.62 324 LEU B O 1
ATOM 5133 N N . GLN B 1 325 ? 12.469 -2.74 7.961 1 97.88 325 GLN B N 1
ATOM 5134 C CA . GLN B 1 325 ? 13.102 -1.814 8.898 1 97.88 325 GLN B CA 1
ATOM 5135 C C . GLN B 1 325 ? 14.32 -1.146 8.266 1 97.88 325 GLN B C 1
ATOM 5137 O O . GLN B 1 325 ? 14.555 0.047 8.477 1 97.88 325 GLN B O 1
ATOM 5142 N N . ARG B 1 326 ? 15.109 -1.909 7.488 1 97.75 326 ARG B N 1
ATOM 5143 C CA . ARG B 1 326 ? 16.25 -1.327 6.777 1 97.75 326 ARG B CA 1
ATOM 5144 C C . ARG B 1 326 ? 15.789 -0.221 5.832 1 97.75 326 ARG B C 1
ATOM 5146 O O . ARG B 1 326 ? 16.406 0.847 5.777 1 97.75 326 ARG B O 1
ATOM 5153 N N . VAL B 1 327 ? 14.719 -0.494 5.117 1 98.62 327 VAL B N 1
ATOM 5154 C CA . VAL B 1 327 ? 14.219 0.478 4.152 1 98.62 327 VAL B CA 1
ATOM 5155 C C . VAL B 1 327 ? 13.664 1.698 4.883 1 98.62 327 VAL B C 1
ATOM 5157 O O . VAL B 1 327 ? 13.945 2.838 4.504 1 98.62 327 VAL B O 1
ATOM 5160 N N . ARG B 1 328 ? 12.898 1.486 5.957 1 98.44 328 ARG B N 1
ATOM 5161 C CA . ARG B 1 328 ? 12.344 2.58 6.746 1 98.44 328 ARG B CA 1
ATOM 5162 C C . ARG B 1 328 ? 13.445 3.48 7.289 1 98.44 328 ARG B C 1
ATOM 5164 O O . ARG B 1 328 ? 13.336 4.707 7.238 1 98.44 328 ARG B O 1
ATOM 5171 N N . GLN B 1 329 ? 14.445 2.84 7.789 1 97.62 329 GLN B N 1
ATOM 5172 C CA . GLN B 1 329 ? 15.57 3.598 8.328 1 97.62 329 GLN B CA 1
ATOM 5173 C C . GLN B 1 329 ? 16.25 4.422 7.234 1 97.62 329 GLN B C 1
ATOM 5175 O O . GLN B 1 329 ? 16.578 5.59 7.445 1 97.62 329 GLN B O 1
ATOM 5180 N N . ALA B 1 330 ? 16.469 3.777 6.121 1 98.12 330 ALA B N 1
ATOM 5181 C CA . ALA B 1 330 ? 17.125 4.457 5.004 1 98.12 330 ALA B CA 1
ATOM 5182 C C . ALA B 1 330 ? 16.297 5.648 4.527 1 98.12 330 ALA B C 1
ATOM 5184 O O . ALA B 1 330 ? 16.859 6.676 4.129 1 98.12 330 ALA B O 1
ATOM 5185 N N . LEU B 1 331 ? 15 5.492 4.551 1 98.25 331 LEU B N 1
ATOM 5186 C CA . LEU B 1 331 ? 14.109 6.555 4.094 1 98.25 331 LEU B CA 1
ATOM 5187 C C . LEU B 1 331 ? 13.922 7.609 5.18 1 98.25 331 LEU B C 1
ATOM 5189 O O . LEU B 1 331 ? 13.32 8.656 4.938 1 98.25 331 LEU B O 1
ATOM 5193 N N . GLY B 1 332 ? 14.312 7.375 6.422 1 98 332 GLY B N 1
ATOM 5194 C CA . GLY B 1 332 ? 14.391 8.383 7.473 1 98 332 GLY B CA 1
ATOM 5195 C C . GLY B 1 332 ? 13.18 8.375 8.391 1 98 332 GLY B C 1
ATOM 5196 O O . GLY B 1 332 ? 12.93 9.352 9.102 1 98 332 GLY B O 1
ATOM 5197 N N . PHE B 1 333 ? 12.445 7.262 8.43 1 98.25 333 PHE B N 1
ATOM 5198 C CA . PHE B 1 333 ? 11.25 7.199 9.258 1 98.25 333 PHE B CA 1
ATOM 5199 C C . PHE B 1 333 ? 11.617 7.102 10.734 1 98.25 333 PHE B C 1
ATOM 5201 O O . PHE B 1 333 ? 12.672 6.555 11.078 1 98.25 333 PHE B O 1
ATOM 5208 N N . LEU B 1 334 ? 10.734 7.668 11.547 1 95.81 334 LEU B N 1
ATOM 5209 C CA . LEU B 1 334 ? 10.859 7.48 12.992 1 95.81 334 LEU B CA 1
ATOM 5210 C C . LEU B 1 334 ? 10.555 6.035 13.383 1 95.81 334 LEU B C 1
ATOM 5212 O O . LEU B 1 334 ? 9.438 5.555 13.172 1 95.81 334 LEU B O 1
ATOM 5216 N N . ILE B 1 335 ? 11.523 5.32 13.875 1 88.94 335 ILE B N 1
ATOM 5217 C CA . ILE B 1 335 ? 11.352 3.908 14.203 1 88.94 335 ILE B CA 1
ATOM 5218 C C . ILE B 1 335 ? 10.695 3.775 15.578 1 88.94 335 ILE B C 1
ATOM 5220 O O . ILE B 1 335 ? 11.086 4.461 16.531 1 88.94 335 ILE B O 1
ATOM 5224 N N . ALA B 1 336 ? 9.633 2.977 15.562 1 82.19 336 ALA B N 1
ATOM 5225 C CA . ALA B 1 336 ? 8.922 2.758 16.812 1 82.19 336 ALA B CA 1
ATOM 5226 C C . ALA B 1 336 ? 9.805 2.023 17.828 1 82.19 336 ALA B C 1
ATOM 5228 O O . ALA B 1 336 ? 10.688 1.254 17.438 1 82.19 336 ALA B O 1
ATOM 5229 N N . SER B 1 337 ? 9.656 2.373 19.078 1 70.81 337 SER B N 1
ATOM 5230 C CA . SER B 1 337 ? 10.422 1.722 20.141 1 70.81 337 SER B CA 1
ATOM 5231 C C . SER B 1 337 ? 9.977 0.278 20.344 1 70.81 337 SER B C 1
ATOM 5233 O O . SER B 1 337 ? 8.828 -0.066 20.047 1 70.81 337 SER B O 1
#

Radius of gyration: 30.56 Å; Cα contacts (8 Å, |Δi|>4): 1181; chains: 2; bounding box: 57×101×66 Å

Sequence (674 aa):
MQRPRVLSGVQPTGALHLGNWLGAIRNWVDLQSSHDTYVCVVDLHAITVPHDPERLAEESLSTAALYLACGMDPDLCSIFVQSQVSAHSELCWLLNCVTPLNWLERMIQFKEKSVKQGDNVSVGLLDYPVLMAADILLYDADLVPVGEDQKQHLELARDIAQQRINARFGSEEKPVLKVPDPLIIKEGARVMSLSDGRSKMSKSDPNEGSRITLLDPPELITKKIKRAKTDPQMGLQFGNPDRPEADNLLGIYAILSGRGRDAAAQECAEMGWGTFKPLLADATVSALEPIQHRYQQLMGDRIELIRVLDQGRTRAEETAQATLQRVRQALGFLIASMQRPRVLSGVQPTGALHLGNWLGAIRNWVDLQSSHDTYVCVVDLHAITVPHDPERLAEESLSTAALYLACGMDPDLCSIFVQSQVSAHSELCWLLNCVTPLNWLERMIQFKEKSVKQGDNVSVGLLDYPVLMAADILLYDADLVPVGEDQKQHLELARDIAQQRINARFGSEEKPVLKVPDPLIIKEGARVMSLSDGRSKMSKSDPNEGSRITLLDPPELITKKIKRAKTDPQMGLQFGNPDRPEADNLLGIYAILSGRGRDAAAQECAEMGWGTFKPLLADATVSALEPIQHRYQQLMGDRIELIRVLDQGRTRAEETAQATLQRVRQALGFLIAS

Organism: Prochlorococcus marinus (strain MIT 9313) (NCBI:txid74547)

pLDDT: mean 94.4, std 6.86, range [49.97, 98.94]

Solvent-accessible surface area (backbone atoms only — not comparable to full-atom values): 34286 Å² total; per-residue (Å²): 132,86,57,54,25,32,43,47,67,48,61,39,72,72,52,60,28,52,40,50,39,54,40,41,51,52,56,52,40,64,40,34,82,69,28,42,30,36,40,31,36,32,50,67,62,45,45,33,48,94,68,58,36,90,43,40,29,58,16,40,52,49,48,53,35,44,47,43,30,67,54,43,48,74,89,52,29,32,40,25,53,41,75,74,36,64,49,39,34,41,42,20,52,60,49,28,27,59,36,39,38,63,66,43,69,64,33,65,67,40,53,58,49,38,66,73,48,50,84,62,30,21,38,22,48,55,45,45,54,50,40,51,24,23,57,45,46,28,58,53,20,47,30,31,70,54,58,84,88,43,46,65,46,53,51,48,32,32,45,44,30,49,64,46,41,18,64,70,54,34,40,95,91,52,54,61,51,55,68,53,38,78,31,79,62,66,83,44,53,80,42,39,16,33,67,38,38,87,39,70,43,51,80,82,49,85,55,66,57,26,49,53,42,58,76,56,50,62,69,54,47,39,50,32,48,68,66,32,51,73,73,90,66,74,33,41,52,73,85,46,83,89,37,36,32,44,31,35,54,50,48,53,37,12,59,49,61,67,61,33,62,68,54,39,37,62,74,31,38,76,36,40,66,84,59,43,36,58,52,40,30,50,32,48,42,60,56,36,44,62,32,42,52,42,27,50,53,40,66,70,37,52,66,61,50,49,50,51,33,50,54,12,35,54,57,48,40,55,45,23,47,54,41,46,50,44,46,38,51,46,59,12,52,67,74,78,132,132,88,57,54,25,34,43,46,66,48,62,40,73,73,53,62,27,53,37,51,40,54,41,41,51,52,55,52,43,64,39,35,81,67,25,41,32,37,39,31,36,31,51,66,63,46,44,35,46,96,69,59,34,90,45,40,28,58,16,40,51,50,46,53,34,44,46,44,30,67,54,43,47,74,90,51,30,30,39,26,54,41,75,75,36,63,50,38,35,43,42,20,51,61,48,27,27,59,36,38,38,64,65,43,69,64,33,65,68,39,53,58,50,37,66,73,46,50,85,62,29,20,40,22,47,54,46,44,53,50,40,51,26,24,59,46,45,28,57,52,20,46,29,31,70,53,57,84,87,43,45,66,44,53,49,48,32,33,45,44,32,48,66,46,39,18,63,69,53,33,39,93,92,52,54,64,51,54,68,54,38,79,32,78,64,68,83,43,54,81,41,40,17,34,67,38,38,86,39,68,43,52,79,82,48,86,54,65,57,24,51,53,41,58,76,55,51,60,70,54,45,39,51,32,48,67,66,33,53,72,75,92,65,74,32,40,54,74,86,46,82,91,38,38,32,44,30,35,55,50,49,52,37,11,59,50,62,67,61,34,62,68,54,38,38,64,73,31,37,74,36,40,66,85,61,43,36,59,52,42,31,51,31,48,42,61,57,34,46,62,31,42,53,43,25,50,54,40,64,71,36,49,67,60,47,49,51,51,34,50,54,13,34,54,56,48,40,56,46,22,47,54,40,46,50,46,47,39,53,46,59,13,52,66,75,76,130

Secondary structure (DSSP, 8-state):
-PPPEEEEEE---S--BHHHIIIIIHHHHHHTTTSEEEEEE-HHHHTTS---HHHHHHHHHHHHHHHHHTT--TTTEEEEEGGG-THHHHHHHHHHTTSBHHHHHT-HHHHHHHHHHGGG-BHHHHHHHHHHHHHHHTTT-SEEE--GGGHHHHHHHHHIIIIIIIHHHS-SSS-SS---EEE--TT---PBPSS-TTSB--TT-S-GGG--BTT--HHHHHHHHHT----S-SS--SS-TT-HHHHHHHHHHHHHTSS-HHHHHHHHTT--HHHHHHHHHHHHHHHHHHHHHHHHHHHH-HHHHHHHHHHHHHHHHHHHHHHHHHHHHHHT-----/-PPPEEEEEE---S--BHHHIIIIIHHHHHHTTTSEEEEEE-HHHHTTS---HHHHHHHHHHHHHHHHHTT--TTTEEEEEGGG-THHHHHHHHHHTTSBHHHHHT-HHHHHHHHHHGGG-BHHHHHHHHHHHHHHHTTT-SEEE--GGGHHHHHHHHHIIIIIIIHHHS-SSS-SS---EEE--TT---PBPSS-TTSB--TT-S-GGG--BTT--HHHHHHHHHT----S-SS--SS-TT-HHHHHHHHHHHHHTSS-HHHHHHHHTT--HHHHHHHHHHHHHHHHHHHHHHHHHHHH-HHHHHHHHHHHHHHHHHHHHHHHHHHHHHHT-----

InterPro domains:
  IPR002305 Aminoacyl-tRNA synthetase, class Ic [PF00579] (3-288)
  IPR002306 Tryptophan-tRNA ligase [PR01039] (16-32)
  IPR002306 Tryptophan-tRNA ligase [PR01039] (66-85)
  IPR002306 Tryptophan-tRNA ligase [PR01039] (142-163)
  IPR002306 Tryptophan-tRNA ligase [PR01039] (200-210)
  IPR002306 Tryptophan-tRNA ligase [TIGR00233] (3-333)
  IPR002306 Tryptophan-tRNA ligase [cd00806] (5-286)
  IPR014729 Rossmann-like alpha/beta/alpha sandwich fold [G3DSA:3.40.50.620] (6-332)
  IPR024109 Tryptophan-tRNA ligase, bacterial-type [MF_00140_B] (3-334)
  IPR050203 Tryptophan--tRNA ligase [PTHR43766] (3-334)

Nearest PDB structures (foldseek):
  3sz3-assembly1_A-2  TM=9.323E-01  e=4.120E-33  Vibrio cholerae O1 biovar El Tor str. N16961
  7ev2-assembly1_A-2  TM=9.479E-01  e=3.770E-31  Mycobacterium tuberculosis
  7ent-assembly1_A-2  TM=9.532E-01  e=6.931E-31  Mycobacterium tuberculosis
  7el8-assembly1_A-2  TM=9.615E-01  e=1.912E-30  Mycobacterium tuberculosis
  7ev3-assembly1_A-2  TM=9.468E-01  e=1.250E-29  Mycobacterium tuberculosis

Foldseek 3Di:
DAFAEEEEEDELPLFAFPQCLLVPLLLQLVCLVRHAYEYEHEPVLVVQDDDDPVCSVVSSLLRLLLSVLSRDDLVRYQYAYNVLQCLLVVVLVVLVVQDDLVLLVPQPQLVVVCVVCDPNNDPCSSSVLSSVLLSCFLQLGQEYEDDPNCVSSLVSSQCSQVPRQQVPLHDPVGGLTHRYDYDDDDPRDQAPFLADLVHGQDPPPPDPLRTGGLQDALVSLLVSLLPGDFDQDFFADADDPVTSNSNNLLSLLQVLQVVHNVRSNVVRGGPDSVVVSVSSSVSSNVSSVSSNVSSCVCVVCVVVSVVSNVSSSVVSNVSSVVSSVSRCVSVPHDDDD/DAFAEEEEEDELPLFAFPQCLLVPLLLQLVCLVRHAYEYEHEPVLVVQDPDDPVCSVVSSLLRLLLSVLSRDDLVRYQYAYNVLQCLLVVQLVVLVVQDDLVLLVPQPQLVVVCVVCPPNNDPCSSSVLSSVLLSCFLQLGQEYADDPNCVSSLVSSQCSQVPRQQVPLHDPVGGLTHRYDYDDDDCRPQADFLADLVHGDDPPPPDPLRTGGLQDALVSLLVSLLPGDFDQDFFADADDPVTSNSNNLLSLLQVLQVVHNVRSNVVRGGPDSVVVSVSSSVSSNVSSVSSNVSSCVCVVCVVVSVVSNVSSSVVSNVSSVVSSVSRCVSVPHDDDD